Protein AF-0000000074263485 (afdb_homodimer)

InterPro domains:
  IPR001251 CRAL-TRIO lipid binding domain [PF00650] (75-197)
  IPR001251 CRAL-TRIO lipid binding domain [PS50191] (67-195)
  IPR001251 CRAL-TRIO lipid binding domain [SM00516] (73-203)
  IPR001251 CRAL-TRIO lipid binding domain [cd00170] (73-197)
  IPR036273 CRAL/TRIO, N-terminal domain superfamily [SSF46938] (3-61)
  IPR036865 CRAL-TRIO lipid binding domain superfamily [G3DSA:3.40.525.10] (1-199)
  IPR036865 CRAL-TRIO lipid binding domain superfamily [SSF52087] (68-197)

Foldseek 3Di:
DVVLLVVLLVLLCVLLVVVVDHCVVDASLQLSLLCLLQQSHSNNSNVLVNVLVVVCCVLPVVVAQDCVLQVVVVVLVQKDFDAADPVQATEMEGNLQSAAADPDVSSLLNVLRRVVVVRQCRSQVNDRNNQGAHEYEYECPPPDPRSDHLVSLLSNLCCCSRNVGNHHDYYHYHPDDPCCVVSVVVSVVNRDCSSVPSPPPPD/DVVLLVVLLVLLCVLLVVVVDHCVVDASLQLSLLCLLQQSHSNNSNVLVNVLVVVCCVLPVVVAQDCVLQVVVVVLVQKDFDAADPVQATEMEGNLQSAAADPDVSSLLNVLRRVVVVRQCRSQVNDRNNQGAHEYEYECPPPDPRSDHLVSLLSNLCCCSRNVGNHHDYYHYHPDDPVCVVSVVVSVVNRDCSSVPRPPPPD

Sequence (406 aa):
MEDSRANALIQMRKAVEKSGINTQEYCDATMMRFLIARSMEPSKGAKMFVQWRKWRDAVVPKGFISESEVKEELEAKKIFLQGLSKTGLAVMIVMAKRHFSSKDQLQFKKFLVHLLDKVIASGSKGKEIGNEKWIAIVDLHQISYKNVDIRGLITGFQFLQNYYPERLGKCFILNMPWFFVSIWRMVSRFVDPATLKNKKEEVMEDSRANALIQMRKAVEKSGINTQEYCDATMMRFLIARSMEPSKGAKMFVQWRKWRDAVVPKGFISESEVKEELEAKKIFLQGLSKTGLAVMIVMAKRHFSSKDQLQFKKFLVHLLDKVIASGSKGKEIGNEKWIAIVDLHQISYKNVDIRGLITGFQFLQNYYPERLGKCFILNMPWFFVSIWRMVSRFVDPATLKNKKEEV

Radius of gyration: 24.2 Å; Cα contacts (8 Å, |Δi|>4): 633; chains: 2; bounding box: 51×71×54 Å

Nearest PDB structures (foldseek):
  7wvt-assembly1_A  TM=8.304E-01  e=3.504E-07  Saccharomyces cerevisiae S288C
  3b74-assembly1_A  TM=7.789E-01  e=2.100E-07  Saccharomyces cerevisiae
  6sld-assembly1_A  TM=7.854E-01  e=2.855E-07  Saccharomyces cerevisiae S288C
  3q8g-assembly1_A  TM=7.571E-01  e=2.855E-07  Saccharomyces cerevisiae
  4j7q-assembly3_A  TM=7.349E-01  e=3.508E-05  Saccharomyces cerevisiae S288C

Organism: Cucurbita moschata (NCBI:txid3662)

Solvent-accessible surface area (backbone atoms only — not comparable to full-atom values): 21368 Å² total; per-residue (Å²): 107,69,65,57,49,52,49,31,50,54,51,16,46,56,56,34,39,74,74,71,48,72,60,87,80,48,50,68,42,41,57,44,28,37,21,45,44,39,47,59,32,29,70,58,13,19,52,45,46,52,51,33,53,54,47,44,54,69,76,32,69,80,75,59,64,58,65,80,72,28,44,74,66,58,68,49,66,25,66,44,78,75,50,63,45,96,89,55,29,12,32,36,40,35,40,42,52,52,36,57,64,67,90,50,60,68,43,50,52,48,40,51,51,36,50,52,54,48,48,46,54,63,33,29,80,84,53,80,63,49,63,56,36,27,34,41,36,38,36,34,60,82,54,50,77,76,30,60,32,66,69,57,52,43,51,51,52,48,44,41,61,61,66,39,41,72,28,59,50,31,34,29,39,34,49,33,44,55,62,48,57,36,53,49,28,59,46,30,73,72,54,67,64,58,66,39,64,17,71,62,73,84,106,107,69,64,57,50,53,49,31,50,54,51,16,47,56,56,34,40,74,75,72,45,73,59,85,82,50,50,69,43,41,56,45,27,36,20,44,46,42,50,58,33,28,70,57,13,22,53,45,47,52,50,32,53,55,48,43,52,72,77,32,70,82,74,59,65,58,67,81,72,26,44,74,67,59,68,50,68,26,66,44,78,74,49,63,45,97,88,55,29,13,33,36,39,35,39,42,51,51,37,57,64,65,89,52,60,66,42,50,52,47,38,50,50,36,50,53,54,46,47,46,53,64,34,28,80,83,53,80,63,49,65,57,37,28,33,40,36,38,38,34,58,83,53,50,76,74,30,60,35,67,68,57,53,43,52,51,50,48,42,42,60,59,67,38,40,73,27,60,50,30,33,30,39,35,49,33,43,54,63,49,57,37,52,48,29,59,48,28,72,72,55,65,64,58,65,38,62,19,67,64,74,84,106

Structure (mmCIF, N/CA/C/O backbone):
data_AF-0000000074263485-model_v1
#
loop_
_entity.id
_entity.type
_entity.pdbx_description
1 polymer 'Sec14 cytosolic factor-like isoform X2'
#
loop_
_atom_site.group_PDB
_atom_site.id
_atom_site.type_symbol
_atom_site.label_atom_id
_atom_site.label_alt_id
_atom_site.label_comp_id
_atom_site.label_asym_id
_atom_site.label_entity_id
_atom_site.label_seq_id
_atom_site.pdbx_PDB_ins_code
_atom_site.Cartn_x
_atom_site.Cartn_y
_atom_site.Cartn_z
_atom_site.occupancy
_atom_site.B_iso_or_equiv
_atom_site.auth_seq_id
_atom_site.auth_comp_id
_atom_site.auth_asym_id
_atom_site.auth_atom_id
_atom_site.pdbx_PDB_model_num
ATOM 1 N N . MET A 1 1 ? 26.609 19.75 4.672 1 54.66 1 MET A N 1
ATOM 2 C CA . MET A 1 1 ? 25.203 19.375 4.668 1 54.66 1 MET A CA 1
ATOM 3 C C . MET A 1 1 ? 24.391 20.281 5.594 1 54.66 1 MET A C 1
ATOM 5 O O . MET A 1 1 ? 23.344 20.812 5.199 1 54.66 1 MET A O 1
ATOM 9 N N . GLU A 1 2 ? 24.984 20.531 6.777 1 68.06 2 GLU A N 1
ATOM 10 C CA . GLU A 1 2 ? 24.328 21.406 7.754 1 68.06 2 GLU A CA 1
ATOM 11 C C . GLU A 1 2 ? 24.281 22.844 7.27 1 68.06 2 GLU A C 1
ATOM 13 O O . GLU A 1 2 ? 23.266 23.531 7.422 1 68.06 2 GLU A O 1
ATOM 18 N N . ASP A 1 3 ? 25.297 23.172 6.609 1 77.69 3 ASP A N 1
ATOM 19 C CA . ASP A 1 3 ? 25.359 24.547 6.113 1 77.69 3 ASP A CA 1
ATOM 20 C C . ASP A 1 3 ? 24.391 24.75 4.961 1 77.69 3 ASP A C 1
ATOM 22 O O . ASP A 1 3 ? 23.734 25.797 4.875 1 77.69 3 ASP A O 1
ATOM 26 N N . SER A 1 4 ? 24.266 23.734 4.18 1 88.88 4 SER A N 1
ATOM 27 C CA . SER A 1 4 ? 23.344 23.812 3.047 1 88.88 4 SER A CA 1
ATOM 28 C C . SER A 1 4 ? 21.891 23.844 3.516 1 88.88 4 SER A C 1
ATOM 30 O O . SER A 1 4 ? 21.078 24.609 2.977 1 88.88 4 SER A O 1
ATOM 32 N N . ARG A 1 5 ? 21.688 23.172 4.527 1 90.12 5 ARG A N 1
ATOM 33 C CA . ARG A 1 5 ? 20.344 23.156 5.098 1 90.12 5 ARG A CA 1
ATOM 34 C C . ARG A 1 5 ? 20 24.516 5.715 1 90.12 5 ARG A C 1
ATOM 36 O O . ARG A 1 5 ? 18.891 25.016 5.523 1 90.12 5 ARG A O 1
ATOM 43 N N . ALA A 1 6 ? 20.922 24.984 6.41 1 93.06 6 ALA A N 1
ATOM 44 C CA . ALA A 1 6 ? 20.719 26.297 7.043 1 93.06 6 ALA A CA 1
ATOM 45 C C . ALA A 1 6 ? 20.516 27.391 6 1 93.06 6 ALA A C 1
ATOM 47 O O . ALA A 1 6 ? 19.656 28.25 6.168 1 93.06 6 ALA A O 1
ATOM 48 N N . ASN A 1 7 ? 21.25 27.281 5 1 95.81 7 ASN A N 1
ATOM 49 C CA . ASN A 1 7 ? 21.141 28.266 3.926 1 95.81 7 ASN A CA 1
ATOM 50 C C . ASN A 1 7 ? 19.781 28.156 3.221 1 95.81 7 ASN A C 1
ATOM 52 O O . ASN A 1 7 ? 19.156 29.172 2.902 1 95.81 7 ASN A O 1
ATOM 56 N N . ALA A 1 8 ? 19.359 27 2.994 1 97.19 8 ALA A N 1
ATOM 57 C CA . ALA A 1 8 ? 18.062 26.781 2.365 1 97.19 8 ALA A CA 1
ATOM 58 C C . ALA A 1 8 ? 16.938 27.344 3.232 1 97.19 8 ALA A C 1
ATOM 60 O O . ALA A 1 8 ? 15.984 27.953 2.719 1 97.19 8 ALA A O 1
ATOM 61 N N . LEU A 1 9 ? 17.094 27.188 4.465 1 97.44 9 LEU A N 1
ATOM 62 C CA . LEU A 1 9 ? 16.078 27.688 5.398 1 97.44 9 LEU A CA 1
ATOM 63 C C . LEU A 1 9 ? 16.031 29.219 5.367 1 97.44 9 LEU A C 1
ATOM 65 O O . LEU A 1 9 ? 14.938 29.797 5.371 1 97.44 9 LEU A O 1
ATOM 69 N N . ILE A 1 10 ? 17.141 29.828 5.344 1 97.25 10 ILE A N 1
ATOM 70 C CA . ILE A 1 10 ? 17.219 31.281 5.301 1 97.25 10 ILE A CA 1
ATOM 71 C C . ILE A 1 10 ? 16.562 31.797 4.02 1 97.25 10 ILE A C 1
ATOM 73 O O . ILE A 1 10 ? 15.766 32.75 4.059 1 97.25 10 ILE A O 1
ATOM 77 N N . GLN A 1 11 ? 16.875 31.156 2.959 1 98 11 GLN A N 1
ATOM 78 C CA . GLN A 1 11 ? 16.297 31.547 1.672 1 98 11 GLN A CA 1
ATOM 79 C C . GLN A 1 11 ? 14.789 31.359 1.658 1 98 11 GLN A C 1
ATOM 81 O O . GLN A 1 11 ? 14.055 32.188 1.121 1 98 11 GLN A O 1
ATOM 86 N N . MET A 1 12 ? 14.352 30.297 2.219 1 98.12 12 MET A N 1
ATOM 87 C CA . MET A 1 12 ? 12.914 30.047 2.264 1 98.12 12 MET A CA 1
ATOM 88 C C . MET A 1 12 ? 12.203 31.094 3.111 1 98.12 12 MET A C 1
ATOM 90 O O . MET A 1 12 ? 11.148 31.594 2.729 1 98.12 12 MET A O 1
ATOM 94 N N . ARG A 1 13 ? 12.781 31.438 4.191 1 97.94 13 ARG A N 1
ATOM 95 C CA . ARG A 1 13 ? 12.18 32.438 5.055 1 97.94 13 ARG A CA 1
ATOM 96 C C . ARG A 1 13 ? 12.016 33.781 4.312 1 97.94 13 ARG A C 1
ATOM 98 O O . ARG A 1 13 ? 10.961 34.406 4.395 1 97.94 13 ARG A O 1
ATOM 105 N N . LYS A 1 14 ? 13.047 34.125 3.648 1 97.62 14 LYS A N 1
ATOM 106 C CA . LYS A 1 14 ? 12.992 35.375 2.885 1 97.62 14 LYS A CA 1
ATOM 107 C C . LYS A 1 14 ? 11.883 35.312 1.84 1 97.62 14 LYS A C 1
ATOM 109 O O . LYS A 1 14 ? 11.148 36.281 1.668 1 97.62 14 LYS A O 1
ATOM 114 N N . ALA A 1 15 ? 11.781 34.25 1.206 1 97.94 15 ALA A N 1
ATOM 115 C CA . ALA A 1 15 ? 10.766 34.062 0.17 1 97.94 15 ALA A CA 1
ATOM 116 C C . ALA A 1 15 ? 9.367 34.125 0.766 1 97.94 15 ALA A C 1
ATOM 118 O O . ALA A 1 15 ? 8.461 34.719 0.187 1 97.94 15 ALA A O 1
ATOM 119 N N . VAL A 1 16 ? 9.18 33.469 1.873 1 98.19 16 VAL A N 1
ATOM 120 C CA . VAL A 1 16 ? 7.883 33.469 2.541 1 98.19 16 VAL A CA 1
ATOM 121 C C . VAL A 1 16 ? 7.508 34.875 2.992 1 98.19 16 VAL A C 1
ATOM 123 O O . VAL A 1 16 ? 6.352 35.281 2.863 1 98.19 16 VAL A O 1
ATOM 126 N N . GLU A 1 17 ? 8.422 35.594 3.486 1 97.56 17 GLU A N 1
ATOM 127 C CA . GLU A 1 17 ? 8.18 36.938 4.016 1 97.56 17 GLU A CA 1
ATOM 128 C C . GLU A 1 17 ? 7.742 37.906 2.91 1 97.56 17 GLU A C 1
ATOM 130 O O . GLU A 1 17 ? 7.023 38.875 3.168 1 97.56 17 GLU A O 1
ATOM 135 N N . LYS A 1 18 ? 8.117 37.656 1.756 1 96.62 18 LYS A N 1
ATOM 136 C CA . LYS A 1 18 ? 7.68 38.438 0.619 1 96.62 18 LYS A CA 1
ATOM 137 C C . LYS A 1 18 ? 6.168 38.344 0.426 1 96.62 18 LYS A C 1
ATOM 139 O O . LYS A 1 18 ? 5.559 39.25 -0.175 1 96.62 18 LYS A O 1
ATOM 144 N N . SER A 1 19 ? 5.586 37.344 0.924 1 95.31 19 SER A N 1
ATOM 145 C CA . SER A 1 19 ? 4.145 37.156 0.798 1 95.31 19 SER A CA 1
ATOM 146 C C . SER A 1 19 ? 3.4 37.781 1.962 1 95.31 19 SER A C 1
ATOM 148 O O . SER A 1 19 ? 2.172 37.719 2.031 1 95.31 19 SER A O 1
ATOM 150 N N . GLY A 1 20 ? 4.086 38.344 2.896 1 94.75 20 GLY A N 1
ATOM 151 C CA . GLY A 1 20 ? 3.467 39.062 4.004 1 94.75 20 GLY A CA 1
ATOM 152 C C . GLY A 1 20 ? 3.336 38.219 5.254 1 94.75 20 GLY A C 1
ATOM 153 O O . GLY A 1 20 ? 2.715 38.656 6.234 1 94.75 20 GLY A O 1
ATOM 154 N N . ILE A 1 21 ? 3.902 37.094 5.258 1 95.75 21 ILE A N 1
ATOM 155 C CA . ILE A 1 21 ? 3.828 36.188 6.41 1 95.75 21 ILE A CA 1
ATOM 156 C C . ILE A 1 21 ? 5.062 36.375 7.289 1 95.75 21 ILE A C 1
ATOM 158 O O . ILE A 1 21 ? 6.188 36.406 6.789 1 95.75 21 ILE A O 1
ATOM 162 N N . ASN A 1 22 ? 4.82 36.531 8.602 1 95.75 22 ASN A N 1
ATOM 163 C CA . ASN A 1 22 ? 5.918 36.625 9.555 1 95.75 22 ASN A CA 1
ATOM 164 C C . ASN A 1 22 ? 6.48 35.25 9.93 1 95.75 22 ASN A C 1
ATOM 166 O O . ASN A 1 22 ? 5.883 34.531 10.727 1 95.75 22 ASN A O 1
ATOM 170 N N . THR A 1 23 ? 7.629 34.906 9.477 1 95.75 23 THR A N 1
ATOM 171 C CA . THR A 1 23 ? 8.203 33.562 9.648 1 95.75 23 THR A CA 1
ATOM 172 C C . THR A 1 23 ? 8.75 33.406 11.062 1 95.75 23 THR A C 1
ATOM 174 O O . THR A 1 23 ? 9.023 32.281 11.5 1 95.75 23 THR A O 1
ATOM 177 N N . GLN A 1 24 ? 8.945 34.469 11.828 1 92.94 24 GLN A N 1
ATOM 178 C CA . GLN A 1 24 ? 9.477 34.406 13.18 1 92.94 24 GLN A CA 1
ATOM 179 C C . GLN A 1 24 ? 8.508 33.688 14.125 1 92.94 24 GLN A C 1
ATOM 181 O O . GLN A 1 24 ? 8.898 33.25 15.203 1 92.94 24 GLN A O 1
ATOM 186 N N . GLU A 1 25 ? 7.309 33.594 13.664 1 92.19 25 GLU A N 1
ATOM 187 C CA . GLU A 1 25 ? 6.285 32.906 14.461 1 92.19 25 GLU A CA 1
ATOM 188 C C . GLU A 1 25 ? 6.434 31.406 14.375 1 92.19 25 GLU A C 1
ATOM 190 O O . GLU A 1 25 ? 5.785 30.672 15.125 1 92.19 25 GLU A O 1
ATOM 195 N N . TYR A 1 26 ? 7.312 30.984 13.492 1 93.69 26 TYR A N 1
ATOM 196 C CA . TYR A 1 26 ? 7.457 29.547 13.273 1 93.69 26 TYR A CA 1
ATOM 197 C C . TYR A 1 26 ? 8.867 29.078 13.602 1 93.69 26 TYR A C 1
ATOM 199 O O . TYR A 1 26 ? 9.844 29.766 13.273 1 93.69 26 TYR A O 1
ATOM 207 N N . CYS A 1 27 ? 8.875 27.984 14.289 1 93.12 27 CYS A N 1
ATOM 208 C CA . CYS A 1 27 ? 10.18 27.422 14.617 1 93.12 27 CYS A CA 1
ATOM 209 C C . CYS A 1 27 ? 10.844 26.828 13.375 1 93.12 27 CYS A C 1
ATOM 211 O O . CYS A 1 27 ? 10.18 26.562 12.375 1 93.12 27 CYS A O 1
ATOM 213 N N . ASP A 1 28 ? 12.141 26.641 13.453 1 95.19 28 ASP A N 1
ATOM 214 C CA . ASP A 1 28 ? 12.922 26.109 12.344 1 95.19 28 ASP A CA 1
ATOM 215 C C . ASP A 1 28 ? 12.406 24.734 11.922 1 95.19 28 ASP A C 1
ATOM 217 O O . ASP A 1 28 ? 12.32 24.438 10.727 1 95.19 28 ASP A O 1
ATOM 221 N N . ALA A 1 29 ? 12.031 23.922 12.898 1 94.88 29 ALA A N 1
ATOM 222 C CA . ALA A 1 29 ? 11.578 22.562 12.625 1 94.88 29 ALA A CA 1
ATOM 223 C C . ALA A 1 29 ? 10.336 22.562 11.75 1 94.88 29 ALA A C 1
ATOM 225 O O . ALA A 1 29 ? 10.203 21.734 10.844 1 94.88 29 ALA A O 1
ATOM 226 N N . THR A 1 30 ? 9.477 23.516 11.992 1 95.38 30 THR A N 1
ATOM 227 C CA . THR A 1 30 ? 8.25 23.609 11.203 1 95.38 30 THR A CA 1
ATOM 228 C C . THR A 1 30 ? 8.57 23.953 9.75 1 95.38 30 THR A C 1
ATOM 230 O O . THR A 1 30 ? 8.102 23.281 8.828 1 95.38 30 THR A O 1
ATOM 233 N N . MET A 1 31 ? 9.391 24.922 9.57 1 96.62 31 MET A N 1
ATOM 234 C CA . MET A 1 31 ? 9.727 25.359 8.219 1 96.62 31 MET A CA 1
ATOM 235 C C . MET A 1 31 ? 10.531 24.281 7.488 1 96.62 31 MET A C 1
ATOM 237 O O . MET A 1 31 ? 10.352 24.078 6.289 1 96.62 31 MET A O 1
ATOM 241 N N . MET A 1 32 ? 11.328 23.594 8.266 1 96 32 MET A N 1
ATOM 242 C CA . MET A 1 32 ? 12.164 22.547 7.68 1 96 32 MET A CA 1
ATOM 243 C C . MET A 1 32 ? 11.32 21.422 7.09 1 96 32 MET A C 1
ATOM 245 O O . MET A 1 32 ? 11.672 20.844 6.062 1 96 32 MET A O 1
ATOM 249 N N . ARG A 1 33 ? 10.18 21.109 7.648 1 95.5 33 ARG A N 1
ATOM 250 C CA . ARG A 1 33 ? 9.289 20.078 7.121 1 95.5 33 ARG A CA 1
ATOM 251 C C . ARG A 1 33 ? 8.867 20.406 5.691 1 95.5 33 ARG A C 1
ATOM 253 O O . ARG A 1 33 ? 8.812 19.516 4.84 1 95.5 33 ARG A O 1
ATOM 260 N N . PHE A 1 34 ? 8.648 21.625 5.438 1 96.12 34 PHE A N 1
ATOM 261 C CA . PHE A 1 34 ? 8.219 22.047 4.109 1 96.12 34 PHE A CA 1
ATOM 262 C C . PHE A 1 34 ? 9.375 22.016 3.123 1 96.12 34 PHE A C 1
ATOM 264 O O . PHE A 1 34 ? 9.195 21.656 1.959 1 96.12 34 PHE A O 1
ATOM 271 N N . LEU A 1 35 ? 10.555 22.359 3.613 1 95.5 35 LEU A N 1
ATOM 272 C CA . LEU A 1 35 ? 11.742 22.266 2.775 1 95.5 35 LEU A CA 1
ATOM 273 C C . LEU A 1 35 ? 12.039 20.828 2.387 1 95.5 35 LEU A C 1
ATOM 275 O O . LEU A 1 35 ? 12.273 20.531 1.212 1 95.5 35 LEU A O 1
ATOM 279 N N . ILE A 1 36 ? 11.906 20.031 3.385 1 91.81 36 ILE A N 1
ATOM 280 C CA . ILE A 1 36 ? 12.188 18.625 3.15 1 91.81 36 ILE A CA 1
ATOM 281 C C . ILE A 1 36 ? 11.172 18.047 2.166 1 91.81 36 ILE A C 1
ATOM 283 O O . ILE A 1 36 ? 11.531 17.297 1.25 1 91.81 36 ILE A O 1
ATOM 287 N N . ALA A 1 37 ? 9.961 18.469 2.297 1 91.88 37 ALA A N 1
ATOM 288 C CA . ALA A 1 37 ? 8.898 17.969 1.428 1 91.88 37 ALA A CA 1
ATOM 289 C C . ALA A 1 37 ? 9.133 18.391 -0.02 1 91.88 37 ALA A C 1
ATOM 291 O O . ALA A 1 37 ? 8.609 17.766 -0.947 1 91.88 37 ALA A O 1
ATOM 292 N N . ARG A 1 38 ? 9.867 19.422 -0.156 1 92.75 38 ARG A N 1
ATOM 293 C CA . ARG A 1 38 ? 10.133 19.922 -1.497 1 92.75 38 ARG A CA 1
ATOM 294 C C . ARG A 1 38 ? 11.617 19.828 -1.844 1 92.75 38 ARG A C 1
ATOM 296 O O . ARG A 1 38 ? 12.164 20.703 -2.514 1 92.75 38 ARG A O 1
ATOM 303 N N . SER A 1 39 ? 12.312 18.875 -1.336 1 90 39 SER A N 1
ATOM 304 C CA . SER A 1 39 ? 13.68 18.484 -1.698 1 90 39 SER A CA 1
ATOM 305 C C . SER A 1 39 ? 14.664 19.609 -1.412 1 90 39 SER A C 1
ATOM 307 O O . SER A 1 39 ? 15.578 19.859 -2.205 1 90 39 SER A O 1
ATOM 309 N N . MET A 1 40 ? 14.398 20.312 -0.461 1 93.88 40 MET A N 1
ATOM 310 C CA . MET A 1 40 ? 15.297 21.359 0.034 1 93.88 40 MET A CA 1
ATOM 311 C C . MET A 1 40 ? 15.414 22.5 -0.974 1 93.88 40 MET A C 1
ATOM 313 O O . MET A 1 40 ? 16.438 23.172 -1.036 1 93.88 40 MET A O 1
ATOM 317 N N . GLU A 1 41 ? 14.328 22.672 -1.782 1 95.88 41 GLU A N 1
ATOM 318 C CA . GLU A 1 41 ? 14.25 23.812 -2.691 1 95.88 41 GLU A CA 1
ATOM 319 C C . GLU A 1 41 ? 13.516 24.984 -2.049 1 95.88 41 GLU A C 1
ATOM 321 O O . GLU A 1 41 ? 12.289 24.938 -1.884 1 95.88 41 GLU A O 1
ATOM 326 N N . PRO A 1 42 ? 14.188 26.016 -1.789 1 97.44 42 PRO A N 1
ATOM 327 C CA . PRO A 1 42 ? 13.625 27.109 -0.981 1 97.44 42 PRO A CA 1
ATOM 328 C C . PRO A 1 42 ? 12.375 27.703 -1.604 1 97.44 42 PRO A C 1
ATOM 330 O O . PRO A 1 42 ? 11.383 27.938 -0.904 1 97.44 42 PRO A O 1
ATOM 333 N N . SER A 1 43 ? 12.406 27.984 -2.904 1 97.56 43 SER A N 1
ATOM 334 C CA . SER A 1 43 ? 11.266 28.625 -3.551 1 97.56 43 SER A CA 1
ATOM 335 C C . SER A 1 43 ? 10.031 27.734 -3.516 1 97.56 43 SER A C 1
ATOM 337 O O . SER A 1 43 ? 8.93 28.188 -3.225 1 97.56 43 SER A O 1
ATOM 339 N N . LYS A 1 44 ? 10.234 26.484 -3.762 1 96.69 44 LYS A N 1
ATOM 340 C CA . LYS A 1 44 ? 9.125 25.531 -3.727 1 96.69 44 LYS A CA 1
ATOM 341 C C . LYS A 1 44 ? 8.609 25.344 -2.305 1 96.69 44 LYS A C 1
ATOM 343 O O . LYS A 1 44 ? 7.398 25.266 -2.082 1 96.69 44 LYS A O 1
ATOM 348 N N . GLY A 1 45 ? 9.562 25.188 -1.429 1 97.31 45 GLY A N 1
ATOM 349 C CA . GLY A 1 45 ? 9.18 25.109 -0.029 1 97.31 45 GLY A CA 1
ATOM 350 C C . GLY A 1 45 ? 8.367 26.312 0.433 1 97.31 45 GLY A C 1
ATOM 351 O O . GLY A 1 45 ? 7.363 26.156 1.128 1 97.31 45 GLY A O 1
ATOM 352 N N . ALA A 1 46 ? 8.828 27.484 0.008 1 98.38 46 ALA A N 1
ATOM 353 C CA . ALA A 1 46 ? 8.141 28.719 0.386 1 98.38 46 ALA A CA 1
ATOM 354 C C . ALA A 1 46 ? 6.723 28.734 -0.174 1 98.38 46 ALA A C 1
ATOM 356 O O . ALA A 1 46 ? 5.773 29.094 0.536 1 98.38 46 ALA A O 1
ATOM 357 N N . LYS A 1 47 ? 6.621 28.422 -1.369 1 97.94 47 LYS A N 1
ATOM 358 C CA . LYS A 1 47 ? 5.305 28.406 -2.002 1 97.94 47 LYS A CA 1
ATOM 359 C C . LYS A 1 47 ? 4.355 27.453 -1.275 1 97.94 47 LYS A C 1
ATOM 361 O O . LYS A 1 47 ? 3.203 27.797 -1.012 1 97.94 47 LYS A O 1
ATOM 366 N N . MET A 1 48 ? 4.871 26.312 -0.958 1 97.5 48 MET A N 1
ATOM 367 C CA . MET A 1 48 ? 4.07 25.312 -0.245 1 97.5 48 MET A CA 1
ATOM 368 C C . MET A 1 48 ? 3.668 25.828 1.133 1 97.5 48 MET A C 1
ATOM 370 O O . MET A 1 48 ? 2.523 25.656 1.558 1 97.5 48 MET A O 1
ATOM 374 N N . PHE A 1 49 ? 4.559 26.438 1.79 1 98 49 PHE A N 1
ATOM 375 C CA . PHE A 1 49 ? 4.316 26.969 3.123 1 98 49 PHE A CA 1
ATOM 376 C C . PHE A 1 49 ? 3.236 28.047 3.084 1 98 49 PHE A C 1
ATOM 378 O O . PHE A 1 49 ? 2.33 28.047 3.92 1 98 49 PHE A O 1
ATOM 385 N N . VAL A 1 50 ? 3.322 28.891 2.131 1 98.31 50 VAL A N 1
ATOM 386 C CA . VAL A 1 50 ? 2.35 29.969 1.977 1 98.31 50 VAL A CA 1
ATOM 387 C C . VAL A 1 50 ? 0.971 29.375 1.685 1 98.31 50 VAL A C 1
ATOM 389 O O . VAL A 1 50 ? -0.031 29.812 2.252 1 98.31 50 VAL A O 1
ATOM 392 N N . GLN A 1 51 ? 0.932 28.391 0.863 1 97.69 51 GLN A N 1
ATOM 393 C CA . GLN A 1 51 ? -0.324 27.719 0.542 1 97.69 51 GLN A CA 1
ATOM 394 C C . GLN A 1 51 ? -0.933 27.078 1.781 1 97.69 51 GLN A C 1
ATOM 396 O O . GLN A 1 51 ? -2.148 27.125 1.984 1 97.69 51 GLN A O 1
ATOM 401 N N . TRP A 1 52 ? -0.087 26.469 2.527 1 97.56 52 TRP A N 1
ATOM 402 C CA . TRP A 1 52 ? -0.534 25.844 3.773 1 97.56 52 TRP A CA 1
ATOM 403 C C . TRP A 1 52 ? -1.132 26.891 4.711 1 97.56 52 TRP A C 1
ATOM 405 O O . TRP A 1 52 ? -2.191 26.672 5.301 1 97.56 52 TRP A O 1
ATOM 415 N N . ARG A 1 53 ? -0.443 28 4.887 1 96.5 53 ARG A N 1
ATOM 416 C CA . ARG A 1 53 ? -0.906 29.031 5.801 1 96.5 53 ARG A CA 1
ATOM 417 C C . ARG A 1 53 ? -2.254 29.594 5.352 1 96.5 53 ARG A C 1
ATOM 419 O O . ARG A 1 53 ? -3.154 29.797 6.172 1 96.5 53 ARG A O 1
ATOM 426 N N . LYS A 1 54 ? -2.387 29.812 4.082 1 96.75 54 LYS A N 1
ATOM 427 C CA . LYS A 1 54 ? -3.648 30.312 3.545 1 96.75 54 LYS A CA 1
ATOM 428 C C . LYS A 1 54 ? -4.773 29.297 3.744 1 96.75 54 LYS A C 1
ATOM 430 O O . LYS A 1 54 ? -5.871 29.656 4.168 1 96.75 54 LYS A O 1
ATOM 435 N N . TRP A 1 55 ? -4.477 28.094 3.486 1 97.5 55 TRP A N 1
ATOM 436 C CA . TRP A 1 55 ? -5.438 27.016 3.658 1 97.5 55 TRP A CA 1
ATOM 437 C C . TRP A 1 55 ? -5.879 26.906 5.113 1 97.5 55 TRP A C 1
ATOM 439 O O . TRP A 1 55 ? -7.074 26.781 5.398 1 97.5 55 TRP A O 1
ATOM 449 N N . ARG A 1 56 ? -4.941 26.922 6.012 1 96.69 56 ARG A N 1
ATOM 450 C CA . ARG A 1 56 ? -5.242 26.766 7.43 1 96.69 56 ARG A CA 1
ATOM 451 C C . ARG A 1 56 ? -6.117 27.922 7.934 1 96.69 56 ARG A C 1
ATOM 453 O O . ARG A 1 56 ? -7.055 27.703 8.703 1 96.69 56 ARG A O 1
ATOM 460 N N . ASP A 1 57 ? -5.848 29.125 7.449 1 95.75 57 ASP A N 1
ATOM 461 C CA . ASP A 1 57 ? -6.656 30.281 7.824 1 95.75 57 ASP A CA 1
ATOM 462 C C . ASP A 1 57 ? -8.102 30.109 7.367 1 95.75 57 ASP A C 1
ATOM 464 O O . ASP A 1 57 ? -9.031 30.516 8.062 1 95.75 57 ASP A O 1
ATOM 468 N N . ALA A 1 58 ? -8.273 29.469 6.258 1 96.31 58 ALA A N 1
ATOM 469 C CA . ALA A 1 58 ? -9.609 29.312 5.688 1 96.31 58 ALA A CA 1
ATOM 470 C C . ALA A 1 58 ? -10.352 28.156 6.348 1 96.31 58 ALA A C 1
ATOM 472 O O . ALA A 1 58 ? -11.547 28.25 6.633 1 96.31 58 ALA A O 1
ATOM 473 N N . VAL A 1 59 ? -9.688 27.094 6.637 1 95.44 59 VAL A N 1
ATOM 474 C CA . VAL A 1 59 ? -10.312 25.859 7.074 1 95.44 59 VAL A CA 1
ATOM 475 C C . VAL A 1 59 ? -10.422 25.844 8.602 1 95.44 59 VAL A C 1
ATOM 477 O O . VAL A 1 59 ? -11.367 25.281 9.156 1 95.44 59 VAL A O 1
ATOM 480 N N . VAL A 1 60 ? -9.43 26.484 9.266 1 96.31 60 VAL A N 1
ATOM 481 C CA . VAL A 1 60 ? -9.383 26.5 10.727 1 96.31 60 VAL A CA 1
ATOM 482 C C . VAL A 1 60 ? -9.312 27.938 11.234 1 96.31 60 VAL A C 1
ATOM 484 O O . VAL A 1 60 ? -8.383 28.297 11.961 1 96.31 60 VAL A O 1
ATOM 487 N N . PRO A 1 61 ? -10.273 28.688 11.023 1 94.5 61 PRO A N 1
ATOM 488 C CA . PRO A 1 61 ? -10.219 30.109 11.375 1 94.5 61 PRO A CA 1
ATOM 489 C C . PRO A 1 61 ? -10.086 30.344 12.875 1 94.5 61 PRO A C 1
ATOM 491 O O . PRO A 1 61 ? -9.484 31.328 13.305 1 94.5 61 PRO A O 1
ATOM 494 N N . LYS A 1 62 ? -10.578 29.484 13.711 1 94.19 62 LYS A N 1
ATOM 495 C CA . LYS A 1 62 ? -10.516 29.641 15.156 1 94.19 62 LYS A CA 1
ATOM 496 C C . LYS A 1 62 ? -9.25 29.016 15.727 1 94.19 62 LYS A C 1
ATOM 498 O O . LYS A 1 62 ? -9.039 29.016 16.938 1 94.19 62 LYS A O 1
ATOM 503 N N . GLY A 1 63 ? -8.477 28.359 14.875 1 94.06 63 GLY A N 1
ATOM 504 C CA . GLY A 1 63 ? -7.238 27.734 15.297 1 94.06 63 GLY A CA 1
ATOM 505 C C . GLY A 1 63 ? -7.402 26.281 15.68 1 94.06 63 GLY A C 1
ATOM 506 O O . GLY A 1 63 ? -6.418 25.578 15.891 1 94.06 63 GLY A O 1
ATOM 507 N N . PHE A 1 64 ? -8.648 25.891 15.812 1 94.5 64 PHE A N 1
ATOM 508 C CA . PHE A 1 64 ? -8.953 24.5 16.094 1 94.5 64 PHE A CA 1
ATOM 509 C C . PHE A 1 64 ? -10.336 24.125 15.586 1 94.5 64 PHE A C 1
ATOM 511 O O . PHE A 1 64 ? -11.156 25.016 15.312 1 94.5 64 PHE A O 1
ATOM 518 N N . ILE A 1 65 ? -10.555 22.844 15.352 1 97 65 ILE A N 1
ATOM 519 C CA . ILE A 1 65 ? -11.875 22.328 15 1 97 65 ILE A CA 1
ATOM 520 C C . ILE A 1 65 ? -12.5 21.641 16.219 1 97 65 ILE A C 1
ATOM 522 O O . ILE A 1 65 ? -11.938 20.688 16.75 1 97 65 ILE A O 1
ATOM 526 N N . SER A 1 66 ? -13.672 22.141 16.625 1 96.12 66 SER A N 1
ATOM 527 C CA . SER A 1 66 ? -14.328 21.594 17.812 1 96.12 66 SER A CA 1
ATOM 528 C C . SER A 1 66 ? -14.977 20.25 17.516 1 96.12 66 SER A C 1
ATOM 530 O O . SER A 1 66 ? -15.312 19.953 16.359 1 96.12 66 SER A O 1
ATOM 532 N N . GLU A 1 67 ? -15.18 19.484 18.562 1 95.75 67 GLU A N 1
ATOM 533 C CA . GLU A 1 67 ? -15.82 18.172 18.406 1 95.75 67 GLU A CA 1
ATOM 534 C C . GLU A 1 67 ? -17.25 18.328 17.891 1 95.75 67 GLU A C 1
ATOM 536 O O . GLU A 1 67 ? -17.734 17.453 17.156 1 95.75 67 GLU A O 1
ATOM 541 N N . SER A 1 68 ? -17.875 19.406 18.234 1 95.75 68 SER A N 1
ATOM 542 C CA . SER A 1 68 ? -19.266 19.641 17.828 1 95.75 68 SER A CA 1
ATOM 543 C C . SER A 1 68 ? -19.375 19.812 16.312 1 95.75 68 SER A C 1
ATOM 545 O O . SER A 1 68 ? -20.406 19.5 15.719 1 95.75 68 SER A O 1
ATOM 547 N N . GLU A 1 69 ? -18.344 20.25 15.664 1 95.62 69 GLU A N 1
ATOM 548 C CA . GLU A 1 69 ? -18.359 20.5 14.227 1 95.62 69 GLU A CA 1
ATOM 549 C C . GLU A 1 69 ? -18.219 19.203 13.438 1 95.62 69 GLU A C 1
ATOM 551 O O . GLU A 1 69 ? -18.516 19.172 12.234 1 95.62 69 GLU A O 1
ATOM 556 N N . VAL A 1 70 ? -17.75 18.141 14.164 1 96.44 70 VAL A N 1
ATOM 557 C CA . VAL A 1 70 ? -17.516 16.891 13.453 1 96.44 70 VAL A CA 1
ATOM 558 C C . VAL A 1 70 ? -18.141 15.727 14.227 1 96.44 70 VAL A C 1
ATOM 560 O O . VAL A 1 70 ? -17.594 14.617 14.25 1 96.44 70 VAL A O 1
ATOM 563 N N . LYS A 1 71 ? -19.188 15.977 14.891 1 94.38 71 LYS A N 1
ATOM 564 C CA . LYS A 1 71 ? -19.828 15.039 15.812 1 94.38 71 LYS A CA 1
ATOM 565 C C . LYS A 1 71 ? -20.219 13.75 15.094 1 94.38 71 LYS A C 1
ATOM 567 O O . LYS A 1 71 ? -19.984 12.656 15.609 1 94.38 71 LYS A O 1
ATOM 572 N N . GLU A 1 72 ? -20.812 13.82 13.945 1 93.44 72 GLU A N 1
ATOM 573 C CA . GLU A 1 72 ? -21.281 12.648 13.211 1 93.44 72 GLU A CA 1
ATOM 574 C C . GLU A 1 72 ? -20.109 11.734 12.844 1 93.44 72 GLU A C 1
ATOM 576 O O . GLU A 1 72 ? -20.219 10.508 12.961 1 93.44 72 GLU A O 1
ATOM 581 N N . GLU A 1 73 ? -18.984 12.305 12.445 1 95 73 GLU A N 1
ATOM 582 C CA . GLU A 1 73 ? -17.812 11.516 12.094 1 95 73 GLU A CA 1
ATOM 583 C C . GLU A 1 73 ? -17.203 10.844 13.328 1 95 73 GLU A C 1
ATOM 585 O O . GLU A 1 73 ? -16.75 9.703 13.258 1 95 73 GLU A O 1
ATOM 590 N N . LEU A 1 74 ? -17.219 11.57 14.445 1 95.38 74 LEU A N 1
ATOM 591 C CA . LEU A 1 74 ? -16.672 11.039 15.688 1 95.38 74 LEU A CA 1
ATOM 592 C C . LEU A 1 74 ? -17.516 9.883 16.203 1 95.38 74 LEU A C 1
ATOM 594 O O . LEU A 1 74 ? -16.984 8.938 16.797 1 95.38 74 LEU A O 1
ATOM 598 N N . GLU A 1 75 ? -18.766 9.922 15.906 1 94.94 75 GLU A N 1
ATOM 599 C CA . GLU A 1 75 ? -19.688 8.906 16.391 1 94.94 75 GLU A CA 1
ATOM 600 C C . GLU A 1 75 ? -19.422 7.559 15.734 1 94.94 75 GLU A C 1
ATOM 602 O O . GLU A 1 75 ? -19.703 6.512 16.328 1 94.94 75 GLU A O 1
ATOM 607 N N . ALA A 1 76 ? -18.844 7.539 14.57 1 95 76 ALA A N 1
ATOM 608 C CA . ALA A 1 76 ? -18.562 6.305 13.844 1 95 76 ALA A CA 1
ATOM 609 C C . ALA A 1 76 ? -17.453 5.504 14.531 1 95 76 ALA A C 1
ATOM 611 O O . ALA A 1 76 ? -17.266 4.316 14.25 1 95 76 ALA A O 1
ATOM 612 N N . LYS A 1 77 ? -16.672 6.129 15.406 1 96.06 77 LYS A N 1
ATOM 613 C CA . LYS A 1 77 ? -15.609 5.477 16.156 1 96.06 77 LYS A CA 1
ATOM 614 C C . LYS A 1 77 ? -14.695 4.672 15.242 1 96.06 77 LYS A C 1
ATOM 616 O O . LYS A 1 77 ? -14.43 3.492 15.492 1 96.06 77 LYS A O 1
ATOM 621 N N . LYS A 1 78 ? -14.25 5.367 14.219 1 97 78 LYS A N 1
ATOM 622 C CA . LYS A 1 78 ? -13.469 4.695 13.18 1 97 78 LYS A CA 1
ATOM 623 C C . LYS A 1 78 ? -11.984 5.031 13.305 1 97 78 LYS A C 1
ATOM 625 O O . LYS A 1 78 ? -11.141 4.387 12.688 1 97 78 LYS A O 1
ATOM 630 N N . ILE A 1 79 ? -11.672 6.047 14.078 1 97 79 ILE A N 1
ATOM 631 C CA . ILE A 1 79 ? -10.281 6.43 14.297 1 97 79 ILE A CA 1
ATOM 632 C C . ILE A 1 79 ? -10.031 6.637 15.789 1 97 79 ILE A C 1
ATOM 634 O O . ILE A 1 79 ? -10.828 7.281 16.469 1 97 79 ILE A O 1
ATOM 638 N N . PHE A 1 80 ? -8.898 6.109 16.266 1 95.31 80 PHE A N 1
ATOM 639 C CA . PHE A 1 80 ? -8.555 6.188 17.688 1 95.31 80 PHE A CA 1
ATOM 640 C C . PHE A 1 80 ? -7.125 6.691 17.875 1 95.31 80 PHE A C 1
ATOM 642 O O . PHE A 1 80 ? -6.223 6.301 17.125 1 95.31 80 PHE A O 1
ATOM 649 N N . LEU A 1 81 ? -6.992 7.496 18.781 1 93.56 81 LEU A N 1
ATOM 650 C CA . LEU A 1 81 ? -5.668 7.902 19.234 1 93.56 81 LEU A CA 1
ATOM 651 C C . LEU A 1 81 ? -5.238 7.086 20.453 1 93.56 81 LEU A C 1
ATOM 653 O O . LEU A 1 81 ? -5.934 7.062 21.469 1 93.56 81 LEU A O 1
ATOM 657 N N . GLN A 1 82 ? -4.199 6.18 20.359 1 84.94 82 GLN A N 1
ATOM 658 C CA . GLN A 1 82 ? -3.885 5.156 21.359 1 84.94 82 GLN A CA 1
ATOM 659 C C . GLN A 1 82 ? -2.658 5.543 22.172 1 84.94 82 GLN A C 1
ATOM 661 O O . GLN A 1 82 ? -2.09 4.707 22.891 1 84.94 82 GLN A O 1
ATOM 666 N N . GLY A 1 83 ? -2.221 6.656 22.203 1 87.19 83 GLY A N 1
ATOM 667 C CA . GLY A 1 83 ? -1.067 7.016 23.016 1 87.19 83 GLY A CA 1
ATOM 668 C C . GLY A 1 83 ? 0.23 7.043 22.234 1 87.19 83 GLY A C 1
ATOM 669 O O . GLY A 1 83 ? 0.241 7.41 21.047 1 87.19 83 GLY A O 1
ATOM 670 N N . LEU A 1 84 ? 1.386 6.688 23.047 1 89.19 84 LEU A N 1
ATOM 671 C CA . LEU A 1 84 ? 2.709 6.773 22.438 1 89.19 84 LEU A CA 1
ATOM 672 C C . LEU A 1 84 ? 3.279 5.383 22.172 1 89.19 84 LEU A C 1
ATOM 674 O O . LEU A 1 84 ? 3.074 4.465 22.969 1 89.19 84 LEU A O 1
ATOM 678 N N . SER A 1 85 ? 3.861 5.258 21.062 1 91.5 85 SER A N 1
ATOM 679 C CA . SER A 1 85 ? 4.57 4.031 20.719 1 91.5 85 SER A CA 1
ATOM 680 C C . SER A 1 85 ? 5.789 3.83 21.609 1 91.5 85 SER A C 1
ATOM 682 O O . SER A 1 85 ? 6.109 4.688 22.438 1 91.5 85 SER A O 1
ATOM 684 N N . LYS A 1 86 ? 6.422 2.666 21.406 1 88.25 86 LYS A N 1
ATOM 685 C CA . LYS A 1 86 ? 7.656 2.367 22.141 1 88.25 86 LYS A CA 1
ATOM 686 C C . LYS A 1 86 ? 8.742 3.389 21.812 1 88.25 86 LYS A C 1
ATOM 688 O O . LYS A 1 86 ? 9.594 3.686 22.656 1 88.25 86 LYS A O 1
ATOM 693 N N . THR A 1 87 ? 8.68 3.99 20.672 1 86.5 87 THR A N 1
ATOM 694 C CA . THR A 1 87 ? 9.688 4.957 20.25 1 86.5 87 THR A CA 1
ATOM 695 C C . THR A 1 87 ? 9.242 6.379 20.578 1 86.5 87 THR A C 1
ATOM 697 O O . THR A 1 87 ? 9.914 7.344 20.203 1 86.5 87 THR A O 1
ATOM 700 N N . GLY A 1 88 ? 8.039 6.543 21.188 1 88.25 88 GLY A N 1
ATOM 701 C CA . GLY A 1 88 ? 7.598 7.848 21.656 1 88.25 88 GLY A CA 1
ATOM 702 C C . GLY A 1 88 ? 6.738 8.586 20.656 1 88.25 88 GLY A C 1
ATOM 703 O O . GLY A 1 88 ? 6.445 9.773 20.828 1 88.25 88 GLY A O 1
ATOM 704 N N . LEU A 1 89 ? 6.332 7.883 19.656 1 92.81 89 LEU A N 1
ATOM 705 C CA . LEU A 1 89 ? 5.477 8.523 18.656 1 92.81 89 LEU A CA 1
ATOM 706 C C . LEU A 1 89 ? 4.004 8.281 18.969 1 92.81 89 LEU A C 1
ATOM 708 O O . LEU A 1 89 ? 3.631 7.195 19.422 1 92.81 89 LEU A O 1
ATOM 712 N N . ALA A 1 90 ? 3.221 9.336 18.734 1 95.44 90 ALA A N 1
ATOM 713 C CA . ALA A 1 90 ? 1.776 9.148 18.859 1 95.44 90 ALA A CA 1
ATOM 714 C C . ALA A 1 90 ? 1.264 8.117 17.859 1 95.44 90 ALA A C 1
ATOM 716 O O . ALA A 1 90 ? 1.791 8 16.75 1 95.44 90 ALA A O 1
ATOM 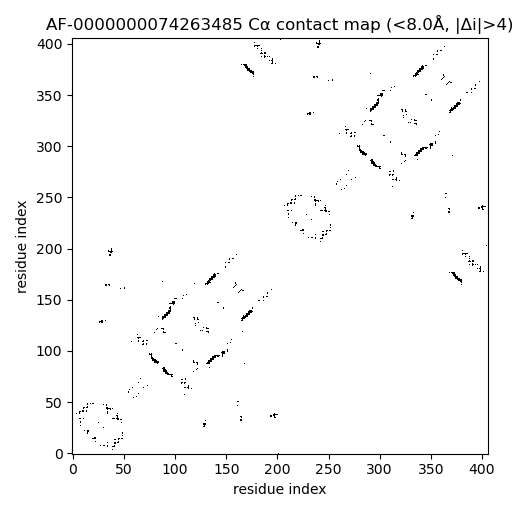717 N N . VAL A 1 91 ? 0.212 7.398 18.312 1 97.19 91 VAL A N 1
ATOM 718 C CA . VAL A 1 91 ? -0.306 6.324 17.484 1 97.19 91 VAL A CA 1
ATOM 719 C C . VAL A 1 91 ? -1.776 6.578 17.156 1 97.19 91 VAL A C 1
ATOM 721 O O . VAL A 1 91 ? -2.576 6.855 18.062 1 97.19 91 VAL A O 1
ATOM 724 N N . MET A 1 92 ? -2.057 6.562 15.883 1 97.81 92 MET A N 1
ATOM 725 C CA . MET A 1 92 ? -3.434 6.645 15.398 1 97.81 92 MET A CA 1
ATOM 726 C C . MET A 1 92 ? -3.852 5.34 14.727 1 97.81 92 MET A C 1
ATOM 728 O O . MET A 1 92 ? -3.133 4.824 13.875 1 97.81 92 MET A O 1
ATOM 732 N N . ILE A 1 93 ? -5 4.82 15.156 1 98.06 93 ILE A N 1
ATOM 733 C CA . ILE A 1 93 ? -5.52 3.58 14.594 1 98.06 93 ILE A CA 1
ATOM 734 C C . ILE A 1 93 ? -6.773 3.871 13.773 1 98.06 93 ILE A C 1
ATOM 736 O O . ILE A 1 93 ? -7.68 4.562 14.234 1 98.06 93 ILE A O 1
ATOM 740 N N . VAL A 1 94 ? -6.781 3.391 12.57 1 97.94 94 VAL A N 1
ATOM 741 C CA . VAL A 1 94 ? -7.922 3.539 11.672 1 97.94 94 VAL A CA 1
ATOM 742 C C . VAL A 1 94 ? -8.609 2.188 11.484 1 97.94 94 VAL A C 1
ATOM 744 O O . VAL A 1 94 ? -7.996 1.232 11.008 1 97.94 94 VAL A O 1
ATOM 747 N N . MET A 1 95 ? -9.828 2.121 11.938 1 98 95 MET A N 1
ATOM 748 C CA . MET A 1 95 ? -10.672 0.954 11.68 1 98 95 MET A CA 1
ATOM 749 C C . MET A 1 95 ? -11.5 1.149 10.414 1 98 95 MET A C 1
ATOM 751 O O . MET A 1 95 ? -12.617 1.66 10.477 1 98 95 MET A O 1
ATOM 755 N N . ALA A 1 96 ? -11.031 0.629 9.328 1 97.19 96 ALA A N 1
ATOM 756 C CA . ALA A 1 96 ? -11.594 0.942 8.023 1 97.19 96 ALA A CA 1
ATOM 757 C C . ALA A 1 96 ? -13 0.365 7.875 1 97.19 96 ALA A C 1
ATOM 759 O O . ALA A 1 96 ? -13.836 0.932 7.176 1 97.19 96 ALA A O 1
ATOM 760 N N . LYS A 1 97 ? -13.258 -0.734 8.555 1 97.12 97 LYS A N 1
ATOM 761 C CA . LYS A 1 97 ? -14.555 -1.387 8.453 1 97.12 97 LYS A CA 1
ATOM 762 C C . LYS A 1 97 ? -15.672 -0.466 8.945 1 97.12 97 LYS A C 1
ATOM 764 O O . LYS A 1 97 ? -16.828 -0.638 8.578 1 97.12 97 LYS A O 1
ATOM 769 N N . ARG A 1 98 ? -15.305 0.482 9.734 1 97.06 98 ARG A N 1
ATOM 770 C CA . ARG A 1 98 ? -16.297 1.358 10.344 1 97.06 98 ARG A CA 1
ATOM 771 C C . ARG A 1 98 ? -16.484 2.633 9.523 1 97.06 98 ARG A C 1
ATOM 773 O O . ARG A 1 98 ? -17.328 3.473 9.844 1 97.06 98 ARG A O 1
ATOM 780 N N . HIS A 1 99 ? -15.711 2.801 8.469 1 96.81 99 HIS A N 1
ATOM 781 C CA . HIS A 1 99 ? -15.789 4 7.641 1 96.81 99 HIS A CA 1
ATOM 782 C C . HIS A 1 99 ? -16.75 3.799 6.469 1 96.81 99 HIS A C 1
ATOM 784 O O . HIS A 1 99 ? -16.719 2.76 5.805 1 96.81 99 HIS A O 1
ATOM 790 N N . PHE A 1 100 ? -17.578 4.758 6.273 1 93.94 100 PHE A N 1
ATOM 791 C CA . PHE A 1 100 ? -18.438 4.848 5.098 1 93.94 100 PHE A CA 1
ATOM 792 C C . PHE A 1 100 ? -18.312 6.215 4.434 1 93.94 100 PHE A C 1
ATOM 794 O O . PHE A 1 100 ? -18 7.203 5.098 1 93.94 100 PHE A O 1
ATOM 801 N N . SER A 1 101 ? -18.516 6.117 3.115 1 90.62 101 SER A N 1
ATOM 802 C CA . SER A 1 101 ? -18.375 7.375 2.389 1 90.62 101 SER A CA 1
ATOM 803 C C . SER A 1 101 ? -19.297 8.453 2.973 1 90.62 101 SER A C 1
ATOM 805 O O . SER A 1 101 ? -20.484 8.227 3.154 1 90.62 101 SER A O 1
ATOM 807 N N . SER A 1 102 ? -18.594 9.508 3.314 1 84.12 102 SER A N 1
ATOM 808 C CA . SER A 1 102 ? -19.344 10.602 3.932 1 84.12 102 SER A CA 1
ATOM 809 C C . SER A 1 102 ? -20.203 11.328 2.908 1 84.12 102 SER A C 1
ATOM 811 O O . SER A 1 102 ? -19.766 11.57 1.78 1 84.12 102 SER A O 1
ATOM 813 N N . LYS A 1 103 ? -21.422 11.609 3.35 1 84.25 103 LYS A N 1
ATOM 814 C CA . LYS A 1 103 ? -22.297 12.422 2.502 1 84.25 103 LYS A CA 1
ATOM 815 C C . LYS A 1 103 ? -21.891 13.891 2.551 1 84.25 103 LYS A C 1
ATOM 817 O O . LYS A 1 103 ? -22.078 14.617 1.571 1 84.25 103 LYS A O 1
ATOM 822 N N . ASP A 1 104 ? -21.328 14.328 3.629 1 91.75 104 ASP A N 1
ATOM 823 C CA . ASP A 1 104 ? -20.859 15.695 3.83 1 91.75 104 ASP A CA 1
ATOM 824 C C . ASP A 1 104 ? -19.344 15.781 3.75 1 91.75 104 ASP A C 1
ATOM 826 O O . ASP A 1 104 ? -18.641 15.609 4.758 1 91.75 104 ASP A O 1
ATOM 830 N N . GLN A 1 105 ? -18.859 16.156 2.658 1 91.88 105 GLN A N 1
ATOM 831 C CA . GLN A 1 105 ? -17.438 16.172 2.395 1 91.88 105 GLN A CA 1
ATOM 832 C C . GLN A 1 105 ? -16.734 17.25 3.219 1 91.88 105 GLN A C 1
ATOM 834 O O . GLN A 1 105 ? -15.586 17.094 3.617 1 91.88 105 GLN A O 1
ATOM 839 N N . LEU A 1 106 ? -17.438 18.312 3.41 1 92.31 106 LEU A N 1
ATOM 840 C CA . LEU A 1 106 ? -16.859 19.391 4.207 1 92.31 106 LEU A CA 1
ATOM 841 C C . LEU A 1 106 ? -16.641 18.938 5.648 1 92.31 106 LEU A C 1
ATOM 843 O O . LEU A 1 106 ? -15.586 19.203 6.23 1 92.31 106 LEU A O 1
ATOM 847 N N . GLN A 1 107 ? -17.609 18.281 6.152 1 93.44 107 GLN A N 1
ATOM 848 C CA . GLN A 1 107 ? -17.469 17.781 7.512 1 93.44 107 GLN A CA 1
ATOM 849 C C . GLN A 1 107 ? -16.344 16.75 7.598 1 93.44 107 GLN A C 1
ATOM 851 O O . GLN A 1 107 ? -15.609 16.703 8.586 1 93.44 107 GLN A O 1
ATOM 856 N N . PHE A 1 108 ? -16.234 15.953 6.609 1 96.31 108 PHE A N 1
ATOM 857 C CA . PHE A 1 108 ? -15.172 14.953 6.586 1 96.31 108 PHE A CA 1
ATOM 858 C C . PHE A 1 108 ? -13.797 15.609 6.59 1 96.31 108 PHE A C 1
ATOM 860 O O . PHE A 1 108 ? -12.898 15.18 7.316 1 96.31 108 PHE A O 1
ATOM 867 N N . LYS A 1 109 ? -13.695 16.641 5.801 1 96.62 109 LYS A N 1
ATOM 868 C CA . LYS A 1 109 ? -12.43 17.375 5.762 1 96.62 109 LYS A CA 1
ATOM 869 C C . LYS A 1 109 ? -12.102 17.984 7.121 1 96.62 109 LYS A C 1
ATOM 871 O O . LYS A 1 109 ? -10.961 17.891 7.586 1 96.62 109 LYS A O 1
ATOM 876 N N . LYS A 1 110 ? -13.094 18.547 7.738 1 97 110 LYS A N 1
ATOM 877 C CA . LYS A 1 110 ? -12.898 19.109 9.07 1 97 110 LYS A CA 1
ATOM 878 C C . LYS A 1 110 ? -12.523 18.016 10.078 1 97 110 LYS A C 1
ATOM 880 O O . LYS A 1 110 ? -11.688 18.234 10.953 1 97 110 LYS A O 1
ATOM 885 N N . PHE A 1 111 ? -13.172 16.891 9.883 1 97.62 111 PHE A N 1
ATOM 886 C CA . PHE A 1 111 ? -12.883 15.742 10.727 1 97.62 111 PHE A CA 1
ATOM 887 C C . PHE A 1 111 ? -11.422 15.328 10.602 1 97.62 111 PHE A C 1
ATOM 889 O O . PHE A 1 111 ? -10.75 15.078 11.602 1 97.62 111 PHE A O 1
ATOM 896 N N . LEU A 1 112 ? -10.867 15.297 9.391 1 97.75 112 LEU A N 1
ATOM 897 C CA . LEU A 1 112 ? -9.469 14.953 9.148 1 97.75 112 LEU A CA 1
ATOM 898 C C . LEU A 1 112 ? -8.539 15.953 9.828 1 97.75 112 LEU A C 1
ATOM 900 O O . LEU A 1 112 ? -7.586 15.555 10.508 1 97.75 112 LEU A O 1
ATOM 904 N N . VAL A 1 113 ? -8.859 17.203 9.703 1 98.06 113 VAL A N 1
ATOM 905 C CA . VAL A 1 113 ? -8.039 18.234 10.32 1 98.06 113 VAL A CA 1
ATOM 906 C C . VAL A 1 113 ? -8.078 18.094 11.836 1 98.06 113 VAL A C 1
ATOM 908 O O . VAL A 1 113 ? -7.035 18.156 12.5 1 98.06 113 VAL A O 1
ATOM 911 N N . HIS A 1 114 ? -9.273 17.859 12.344 1 97.88 114 HIS A N 1
ATOM 912 C CA . HIS A 1 114 ? -9.453 17.672 13.781 1 97.88 114 HIS A CA 1
ATOM 913 C C . HIS A 1 114 ? -8.555 16.547 14.297 1 97.88 114 HIS A C 1
ATOM 915 O O . HIS A 1 114 ? -7.84 16.719 15.281 1 97.88 114 HIS A O 1
ATOM 921 N N . LEU A 1 115 ? -8.516 15.445 13.609 1 97.19 115 LEU A N 1
ATOM 922 C CA . LEU A 1 115 ? -7.77 14.273 14.039 1 97.19 115 LEU A CA 1
ATOM 923 C C . LEU A 1 115 ? -6.27 14.484 13.859 1 97.19 115 LEU A C 1
ATOM 925 O O . LEU A 1 115 ? -5.477 14.102 14.727 1 97.19 115 LEU A O 1
ATOM 929 N N . LEU A 1 116 ? -5.93 15.062 12.773 1 96.88 116 LEU A N 1
ATOM 930 C CA . LEU A 1 116 ? -4.516 15.289 12.492 1 96.88 116 LEU A CA 1
ATOM 931 C C . LEU A 1 116 ? -3.912 16.266 13.5 1 96.88 116 LEU A C 1
ATOM 933 O O . LEU A 1 116 ? -2.816 16.031 14.016 1 96.88 116 LEU A O 1
ATOM 937 N N . ASP A 1 117 ? -4.629 17.312 13.781 1 95.5 117 ASP A N 1
ATOM 938 C CA . ASP A 1 117 ? -4.16 18.266 14.797 1 95.5 117 ASP A CA 1
ATOM 939 C C . ASP A 1 117 ? -4.051 17.578 16.156 1 95.5 117 ASP A C 1
ATOM 941 O O . ASP A 1 117 ? -3.094 17.812 16.906 1 95.5 117 ASP A O 1
ATOM 945 N N . LYS A 1 118 ? -4.973 16.75 16.438 1 94.69 118 LYS A N 1
ATOM 946 C CA . LYS A 1 118 ? -5.008 16.094 17.734 1 94.69 118 LYS A CA 1
ATOM 947 C C . LYS A 1 118 ? -3.859 15.094 17.875 1 94.69 118 LYS A C 1
ATOM 949 O O . LYS A 1 118 ? -3.234 15 18.938 1 94.69 118 LYS A O 1
ATOM 954 N N . VAL A 1 119 ? -3.582 14.32 16.859 1 95.62 119 VAL A N 1
ATOM 955 C CA . VAL A 1 119 ? -2.525 13.312 16.953 1 95.62 119 VAL A CA 1
ATOM 956 C C . VAL A 1 119 ? -1.168 14.008 17.078 1 95.62 119 VAL A C 1
ATOM 958 O O . VAL A 1 119 ? -0.289 13.539 17.797 1 95.62 119 VAL A O 1
ATOM 961 N N . ILE A 1 120 ? -1.005 15.086 16.406 1 94.25 120 ILE A N 1
ATOM 962 C CA . ILE A 1 120 ? 0.235 15.852 16.484 1 94.25 120 ILE A CA 1
ATOM 963 C C . ILE A 1 120 ? 0.401 16.406 17.891 1 94.25 120 ILE A C 1
ATOM 965 O O . ILE A 1 120 ? 1.478 16.312 18.484 1 94.25 120 ILE A O 1
ATOM 969 N N . ALA A 1 121 ? -0.666 16.953 18.422 1 92.19 121 ALA A N 1
ATOM 970 C CA . ALA A 1 121 ? -0.639 17.516 19.781 1 92.19 121 ALA A CA 1
ATOM 971 C C . ALA A 1 121 ? -0.336 16.438 20.812 1 92.19 121 ALA A C 1
ATOM 973 O O . ALA A 1 121 ? 0.364 16.688 21.797 1 92.19 121 ALA A O 1
ATOM 974 N N . SER A 1 122 ? -0.823 15.281 20.531 1 90.62 122 SER A N 1
ATOM 975 C CA . SER A 1 122 ? -0.657 14.188 21.484 1 90.62 122 SER A CA 1
ATOM 976 C C . SER A 1 122 ? 0.79 13.703 21.531 1 90.62 122 SER A C 1
ATOM 978 O O . SER A 1 122 ? 1.229 13.125 22.516 1 90.62 122 SER A O 1
ATOM 980 N N . GLY A 1 123 ? 1.504 13.914 20.469 1 87.5 123 GLY A N 1
ATOM 981 C CA . GLY A 1 123 ? 2.896 13.508 20.406 1 87.5 123 GLY A CA 1
ATOM 982 C C . GLY A 1 123 ? 3.848 14.516 21.016 1 87.5 123 GLY A C 1
ATOM 983 O O . GLY A 1 123 ? 5.023 14.219 21.25 1 87.5 123 GLY A O 1
ATOM 984 N N . SER A 1 124 ? 3.545 15.758 21.234 1 82.5 124 SER A N 1
ATOM 985 C CA . SER A 1 124 ? 4.422 16.844 21.656 1 82.5 124 SER A CA 1
ATOM 986 C C . SER A 1 124 ? 4.379 17.031 23.172 1 82.5 124 SER A C 1
ATOM 988 O O . SER A 1 124 ? 5.219 17.734 23.75 1 82.5 124 SER A O 1
ATOM 990 N N . LYS A 1 125 ? 3.891 16.219 23.906 1 72.62 125 LYS A N 1
ATOM 991 C CA . LYS A 1 125 ? 3.775 16.344 25.344 1 72.62 125 LYS A CA 1
ATOM 992 C C . LYS A 1 125 ? 3.686 17.812 25.75 1 72.62 125 LYS A C 1
ATOM 994 O O . LYS A 1 125 ? 4.406 18.266 26.656 1 72.62 125 LYS A O 1
ATOM 999 N N . GLY A 1 126 ? 2.904 18.594 25.125 1 68 126 GLY A N 1
ATOM 1000 C CA . GLY A 1 126 ? 2.629 19.953 25.547 1 68 126 GLY A CA 1
ATOM 1001 C C . GLY A 1 126 ? 3.496 20.984 24.828 1 68 126 GLY A C 1
ATOM 1002 O O . GLY A 1 126 ? 3.213 22.172 24.875 1 68 126 GLY A O 1
ATOM 1003 N N . LYS A 1 127 ? 4.617 20.578 24.281 1 74.31 127 LYS A N 1
ATOM 1004 C CA . LYS A 1 127 ? 5.414 21.562 23.547 1 74.31 127 LYS A CA 1
ATOM 1005 C C . LYS A 1 127 ? 5.691 21.094 22.125 1 74.31 127 LYS A C 1
ATOM 1007 O O . LYS A 1 127 ? 6.496 20.188 21.906 1 74.31 127 LYS A O 1
ATOM 1012 N N . GLU A 1 128 ? 4.973 21.75 21.25 1 77.69 128 GLU A N 1
ATOM 1013 C CA . GLU A 1 128 ? 5.199 21.422 19.844 1 77.69 128 GLU A CA 1
ATOM 1014 C C . GLU A 1 128 ? 6.508 22.031 19.344 1 77.69 128 GLU A C 1
ATOM 1016 O O . GLU A 1 128 ? 6.727 23.234 19.453 1 77.69 128 GLU A O 1
ATOM 1021 N N . ILE A 1 129 ? 7.445 21.25 18.953 1 81.94 129 ILE A N 1
ATOM 1022 C CA . ILE A 1 129 ? 8.711 21.703 18.391 1 81.94 129 ILE A CA 1
ATOM 1023 C C . ILE A 1 129 ? 8.602 21.828 16.875 1 81.94 129 ILE A C 1
ATOM 1025 O O . ILE A 1 129 ? 9.398 22.516 16.25 1 81.94 129 ILE A O 1
ATOM 1029 N N . GLY A 1 130 ? 7.629 21.188 16.297 1 88.56 130 GLY A N 1
ATOM 1030 C CA . GLY A 1 130 ? 7.336 21.375 14.883 1 88.56 130 GLY A CA 1
ATOM 1031 C C . GLY A 1 130 ? 7.746 20.203 14.016 1 88.56 130 GLY A C 1
ATOM 1032 O O . GLY A 1 130 ? 7.461 20.172 12.82 1 88.56 130 GLY A O 1
ATOM 1033 N N . ASN A 1 131 ? 8.383 19.203 14.625 1 88.25 131 ASN A N 1
ATOM 1034 C CA . ASN A 1 131 ? 8.82 18.047 13.852 1 88.25 131 ASN A CA 1
ATOM 1035 C C . ASN A 1 131 ? 8.227 16.75 14.391 1 88.25 131 ASN A C 1
ATOM 1037 O O . ASN A 1 131 ? 8.75 15.672 14.117 1 88.25 131 ASN A O 1
ATOM 1041 N N . GLU A 1 132 ? 7.094 16.859 15.117 1 91.69 132 GLU A N 1
ATOM 1042 C CA . GLU A 1 132 ? 6.426 15.688 15.664 1 91.69 132 GLU A CA 1
ATOM 1043 C C . GLU A 1 132 ? 5.914 14.773 14.555 1 91.69 132 GLU A C 1
ATOM 1045 O O . GLU A 1 132 ? 5.293 15.234 13.602 1 91.69 132 GLU A O 1
ATOM 1050 N N . LYS A 1 133 ? 6.246 13.555 14.742 1 93.38 133 LYS A N 1
ATOM 1051 C CA . LYS A 1 133 ? 5.738 12.539 13.828 1 93.38 133 LYS A CA 1
ATOM 1052 C C . LYS A 1 133 ? 4.812 11.562 14.547 1 93.38 133 LYS A C 1
ATOM 1054 O O . LYS A 1 133 ? 4.777 11.531 15.781 1 93.38 133 LYS A O 1
ATOM 1059 N N . TRP A 1 134 ? 4.035 10.93 13.781 1 95.06 134 TRP A N 1
ATOM 1060 C CA . TRP A 1 134 ? 3.094 9.969 14.352 1 95.06 134 TRP A CA 1
ATOM 1061 C C . TRP A 1 134 ? 3.014 8.711 13.492 1 95.06 134 TRP A C 1
ATOM 1063 O O . TRP A 1 134 ? 3.559 8.672 12.391 1 95.06 134 TRP A O 1
ATOM 1073 N N . ILE A 1 135 ? 2.422 7.633 14.172 1 96.69 135 ILE A N 1
ATOM 1074 C CA . ILE A 1 135 ? 2.277 6.328 13.531 1 96.69 135 ILE A CA 1
ATOM 1075 C C . ILE A 1 135 ? 0.817 6.098 13.148 1 96.69 135 ILE A C 1
ATOM 1077 O O . ILE A 1 135 ? -0.089 6.371 13.945 1 96.69 135 ILE A O 1
ATOM 1081 N N . ALA A 1 136 ? 0.63 5.664 11.914 1 97 136 ALA A N 1
ATOM 1082 C CA . ALA A 1 136 ? -0.696 5.242 11.477 1 97 136 ALA A CA 1
ATOM 1083 C C . ALA A 1 136 ? -0.795 3.719 11.414 1 97 136 ALA A C 1
ATOM 1085 O O . ALA A 1 136 ? 0.065 3.057 10.828 1 97 136 ALA A O 1
ATOM 1086 N N . ILE A 1 137 ? -1.771 3.18 12.039 1 97.81 137 ILE A N 1
ATOM 1087 C CA . ILE A 1 137 ? -2.125 1.771 11.891 1 97.81 137 ILE A CA 1
ATOM 1088 C C . ILE A 1 137 ? -3.488 1.651 11.211 1 97.81 137 ILE A C 1
ATOM 1090 O O . ILE A 1 137 ? -4.512 2.025 11.797 1 97.81 137 ILE A O 1
ATOM 1094 N N . VAL A 1 138 ? -3.498 1.152 10.023 1 97.5 138 VAL A N 1
ATOM 1095 C CA . VAL A 1 138 ? -4.727 0.982 9.258 1 97.5 138 VAL A CA 1
ATOM 1096 C C . VAL A 1 138 ? -5.129 -0.491 9.25 1 97.5 138 VAL A C 1
ATOM 1098 O O . VAL A 1 138 ? -4.418 -1.331 8.695 1 97.5 138 VAL A O 1
ATOM 1101 N N . ASP A 1 139 ? -6.203 -0.762 9.891 1 97.94 139 ASP A N 1
ATOM 1102 C CA . ASP A 1 139 ? -6.719 -2.127 9.922 1 97.94 139 ASP A CA 1
ATOM 1103 C C . ASP A 1 139 ? -7.816 -2.32 8.875 1 97.94 139 ASP A C 1
ATOM 1105 O O . ASP A 1 139 ? -8.875 -1.701 8.969 1 97.94 139 ASP A O 1
ATOM 1109 N N . LEU A 1 140 ? -7.605 -3.211 7.938 1 97.38 140 LEU A N 1
ATOM 1110 C CA . LEU A 1 140 ? -8.547 -3.455 6.852 1 97.38 140 LEU A CA 1
ATOM 1111 C C . LEU A 1 140 ? -9.297 -4.766 7.066 1 97.38 140 LEU A C 1
ATOM 1113 O O . LEU A 1 140 ? -9.82 -5.352 6.113 1 97.38 140 LEU A O 1
ATOM 1117 N N . HIS A 1 141 ? -9.289 -5.152 8.312 1 95.81 141 HIS A N 1
ATOM 1118 C CA . HIS A 1 141 ? -10 -6.383 8.656 1 95.81 141 HIS A CA 1
ATOM 1119 C C . HIS A 1 141 ? -11.484 -6.266 8.344 1 95.81 141 HIS A C 1
ATOM 1121 O O . HIS A 1 141 ? -12.148 -5.324 8.789 1 95.81 141 HIS A O 1
ATOM 1127 N N . GLN A 1 142 ? -12.016 -7.137 7.449 1 94.62 142 GLN A N 1
ATOM 1128 C CA . GLN A 1 142 ? -13.43 -7.285 7.125 1 94.62 142 GLN A CA 1
ATOM 1129 C C . GLN A 1 142 ? -13.938 -6.094 6.316 1 94.62 142 GLN A C 1
ATOM 1131 O O . GLN A 1 142 ? -15.117 -5.742 6.395 1 94.62 142 GLN A O 1
ATOM 1136 N N . ILE A 1 143 ? -13.039 -5.473 5.641 1 94 143 ILE A N 1
ATOM 1137 C CA . ILE A 1 143 ? -13.461 -4.383 4.766 1 94 143 ILE A CA 1
ATOM 1138 C C . ILE A 1 143 ? -14.234 -4.949 3.576 1 94 143 ILE A C 1
ATOM 1140 O O . ILE A 1 143 ? -13.93 -6.047 3.1 1 94 143 ILE A O 1
ATOM 1144 N N . SER A 1 144 ? -15.281 -4.242 3.227 1 91.25 144 SER A N 1
ATOM 1145 C CA . SER A 1 144 ? -16.016 -4.539 2.004 1 91.25 144 SER A CA 1
ATOM 1146 C C . SER A 1 144 ? -16.062 -3.328 1.076 1 91.25 144 SER A C 1
ATOM 1148 O O . SER A 1 144 ? -15.555 -2.26 1.42 1 91.25 144 SER A O 1
ATOM 1150 N N . TYR A 1 145 ? -16.625 -3.5 -0.049 1 87.81 145 TYR A N 1
ATOM 1151 C CA . TYR A 1 145 ? -16.703 -2.426 -1.033 1 87.81 145 TYR A CA 1
ATOM 1152 C C . TYR A 1 145 ? -17.5 -1.247 -0.498 1 87.81 145 TYR A C 1
ATOM 1154 O O . TYR A 1 145 ? -17.281 -0.101 -0.892 1 87.81 145 TYR A O 1
ATOM 1162 N N . LYS A 1 146 ? -18.406 -1.581 0.374 1 92.25 146 LYS A N 1
ATOM 1163 C CA . LYS A 1 146 ? -19.234 -0.522 0.945 1 92.25 146 LYS A CA 1
ATOM 1164 C C . LYS A 1 146 ? -18.406 0.425 1.804 1 92.25 146 LYS A C 1
ATOM 1166 O O . LYS A 1 146 ? -18.797 1.567 2.041 1 92.25 146 LYS A O 1
ATOM 1171 N N . ASN A 1 147 ? -17.203 -0.074 2.219 1 94.56 147 ASN A N 1
ATOM 1172 C CA . ASN A 1 147 ? -16.344 0.721 3.094 1 94.56 147 ASN A CA 1
ATOM 1173 C C . ASN A 1 147 ? -15.336 1.532 2.299 1 94.56 147 ASN A C 1
ATOM 1175 O O . ASN A 1 147 ? -14.672 2.418 2.846 1 94.56 147 ASN A O 1
ATOM 1179 N N . VAL A 1 148 ? -15.297 1.214 1.082 1 91.75 148 VAL A N 1
ATOM 1180 C CA . VAL A 1 148 ? -14.281 1.859 0.258 1 91.75 148 VAL A CA 1
ATOM 1181 C C . VAL A 1 148 ? -14.742 3.262 -0.132 1 91.75 148 VAL A C 1
ATOM 1183 O O . VAL A 1 148 ? -15.797 3.422 -0.762 1 91.75 148 VAL A O 1
ATOM 1186 N N . ASP A 1 149 ? -14.023 4.258 0.266 1 93.62 149 ASP A N 1
ATOM 1187 C CA . ASP A 1 149 ? -14.258 5.672 -0.016 1 93.62 149 ASP A CA 1
ATOM 1188 C C . ASP A 1 149 ? -13.062 6.293 -0.739 1 93.62 149 ASP A C 1
ATOM 1190 O O . ASP A 1 149 ? -12.211 6.918 -0.11 1 93.62 149 ASP A O 1
ATOM 1194 N N . ILE A 1 150 ? -13.086 6.176 -1.998 1 89.19 150 ILE A N 1
ATOM 1195 C CA . ILE A 1 150 ? -11.953 6.605 -2.812 1 89.19 150 ILE A CA 1
ATOM 1196 C C . ILE A 1 150 ? -11.727 8.102 -2.627 1 89.19 150 ILE A C 1
ATOM 1198 O O . ILE A 1 150 ? -10.594 8.539 -2.422 1 89.19 150 ILE A O 1
ATOM 1202 N N . ARG A 1 151 ? -12.742 8.844 -2.701 1 91.69 151 ARG A N 1
ATOM 1203 C CA . ARG A 1 151 ? -12.633 10.281 -2.518 1 91.69 151 ARG A CA 1
ATOM 1204 C C . ARG A 1 151 ? -12.039 10.617 -1.152 1 91.69 151 ARG A C 1
ATOM 1206 O O . ARG A 1 151 ? -11.18 11.5 -1.04 1 91.69 151 ARG A O 1
ATOM 1213 N N . GLY A 1 152 ? -12.477 9.914 -0.153 1 93.88 152 GLY A N 1
ATOM 1214 C CA . GLY A 1 152 ? -11.953 10.125 1.189 1 93.88 152 GLY A CA 1
ATOM 1215 C C . GLY A 1 152 ? -10.477 9.805 1.316 1 93.88 152 GLY A C 1
ATOM 1216 O O . GLY A 1 152 ? -9.727 10.555 1.94 1 93.88 152 GLY A O 1
ATOM 1217 N N . LEU A 1 153 ? -10.117 8.703 0.718 1 93 153 LEU A N 1
ATOM 1218 C CA . LEU A 1 153 ? -8.711 8.305 0.744 1 93 153 LEU A CA 1
ATOM 1219 C C . LEU A 1 153 ? -7.84 9.344 0.044 1 93 153 LEU A C 1
ATOM 1221 O O . LEU A 1 153 ? -6.793 9.734 0.562 1 93 153 LEU A O 1
ATOM 1225 N N . ILE A 1 154 ? -8.312 9.812 -1.059 1 89.88 154 ILE A N 1
ATOM 1226 C CA . ILE A 1 154 ? -7.574 10.805 -1.821 1 89.88 154 ILE A CA 1
ATOM 1227 C C . ILE A 1 154 ? -7.438 12.086 -1.001 1 89.88 154 ILE A C 1
ATOM 1229 O O . ILE A 1 154 ? -6.34 12.641 -0.873 1 89.88 154 ILE A O 1
ATOM 1233 N N . THR A 1 155 ? -8.492 12.539 -0.445 1 93.69 155 THR A N 1
ATOM 1234 C CA . THR A 1 155 ? -8.492 13.734 0.389 1 93.69 155 THR A CA 1
ATOM 1235 C C . THR A 1 155 ? -7.504 13.586 1.545 1 93.69 155 THR A C 1
ATOM 1237 O O . THR A 1 155 ? -6.734 14.5 1.835 1 93.69 155 THR A O 1
ATOM 1240 N N . GLY A 1 156 ? -7.547 12.445 2.186 1 93.62 156 GLY A N 1
ATOM 1241 C CA . GLY A 1 156 ? -6.633 12.188 3.285 1 93.62 156 GLY A CA 1
ATOM 1242 C C . GLY A 1 156 ? -5.172 12.312 2.889 1 93.62 156 GLY A C 1
ATOM 1243 O O . GLY A 1 156 ? -4.398 13 3.553 1 93.62 156 GLY A O 1
ATOM 1244 N N . PHE A 1 157 ? -4.852 11.711 1.82 1 89.12 157 PHE A N 1
ATOM 1245 C CA . PHE A 1 157 ? -3.465 11.742 1.366 1 89.12 157 PHE A CA 1
ATOM 1246 C C . PHE A 1 157 ? -3.064 13.148 0.932 1 89.12 157 PHE A C 1
ATOM 1248 O O . PHE A 1 157 ? -1.938 13.578 1.178 1 89.12 157 PHE A O 1
ATOM 1255 N N . GLN A 1 158 ? -3.951 13.805 0.299 1 90.19 158 GLN A N 1
ATOM 1256 C CA . GLN A 1 158 ? -3.676 15.172 -0.108 1 90.19 158 GLN A CA 1
ATOM 1257 C C . GLN A 1 158 ? -3.414 16.062 1.104 1 90.19 158 GLN A C 1
ATOM 1259 O O . GLN A 1 158 ? -2.529 16.922 1.071 1 90.19 158 GLN A O 1
ATOM 1264 N N . PHE A 1 159 ? -4.199 15.891 2.1 1 94.88 159 PHE A N 1
ATOM 1265 C CA . PHE A 1 159 ? -3.98 16.656 3.32 1 94.88 159 PHE A CA 1
ATOM 1266 C C . PHE A 1 159 ? -2.604 16.359 3.902 1 94.88 159 PHE A C 1
ATOM 1268 O O . PHE A 1 159 ? -1.843 17.281 4.207 1 94.88 159 PHE A O 1
ATOM 1275 N N . LEU A 1 160 ? -2.281 15.117 4 1 93.31 160 LEU A N 1
ATOM 1276 C CA . LEU A 1 160 ? -1.006 14.719 4.586 1 93.31 160 LEU A CA 1
ATOM 1277 C C . LEU A 1 160 ? 0.161 15.273 3.777 1 93.31 160 LEU A C 1
ATOM 1279 O O . LEU A 1 160 ? 1.139 15.766 4.348 1 93.31 160 LEU A O 1
ATOM 1283 N N . GLN A 1 161 ? -0.004 15.312 2.541 1 89.62 161 GLN A N 1
ATOM 1284 C CA . GLN A 1 161 ? 1.087 15.703 1.654 1 89.62 161 GLN A CA 1
ATOM 1285 C C . GLN A 1 161 ? 1.209 17.219 1.562 1 89.62 161 GLN A C 1
ATOM 1287 O O . GLN A 1 161 ? 2.314 17.766 1.604 1 89.62 161 GLN A O 1
ATOM 1292 N N . ASN A 1 162 ? 0.103 17.828 1.513 1 92.12 162 ASN A N 1
ATOM 1293 C CA . ASN A 1 162 ? 0.116 19.25 1.185 1 92.12 162 ASN A CA 1
ATOM 1294 C C . ASN A 1 162 ? 0.066 20.109 2.441 1 92.12 162 ASN A C 1
ATOM 1296 O O . ASN A 1 162 ? 0.554 21.25 2.441 1 92.12 162 ASN A O 1
ATOM 1300 N N . TYR A 1 163 ? -0.432 19.594 3.436 1 96.19 163 TYR A N 1
ATOM 1301 C CA . TYR A 1 163 ? -0.707 20.5 4.547 1 96.19 163 TYR A CA 1
ATOM 1302 C C . TYR A 1 163 ? -0.094 19.984 5.84 1 96.19 163 TYR A C 1
ATOM 1304 O O . TYR A 1 163 ? 0.02 20.719 6.82 1 96.19 163 TYR A O 1
ATOM 1312 N N . TYR A 1 164 ? 0.302 18.719 5.809 1 95.88 164 TYR A N 1
ATOM 1313 C CA . TYR A 1 164 ? 0.975 18.141 6.965 1 95.88 164 TYR A CA 1
ATOM 1314 C C . TYR A 1 164 ? 2.248 17.422 6.547 1 95.88 164 TYR A C 1
ATOM 1316 O O . TYR A 1 164 ? 2.473 16.281 6.941 1 95.88 164 TYR A O 1
ATOM 1324 N N . PRO A 1 165 ? 3.057 18.094 5.824 1 94 165 PRO A N 1
ATOM 1325 C CA . PRO A 1 165 ? 4.234 17.406 5.293 1 94 165 PRO A CA 1
ATOM 1326 C C . PRO A 1 165 ? 5.172 16.906 6.395 1 94 165 PRO A C 1
ATOM 1328 O O . PRO A 1 165 ? 5.352 17.594 7.41 1 94 165 PRO A O 1
ATOM 1331 N N . GLU A 1 166 ? 5.676 15.719 6.199 1 91.81 166 GLU A N 1
ATOM 1332 C CA . GLU A 1 166 ? 6.734 15.148 7.027 1 91.81 166 GLU A CA 1
ATOM 1333 C C . GLU A 1 166 ? 6.238 14.875 8.445 1 91.81 166 GLU A C 1
ATOM 1335 O O . GLU A 1 166 ? 6.992 15.023 9.406 1 91.81 166 GLU A O 1
ATOM 1340 N N . ARG A 1 167 ? 4.906 14.508 8.484 1 93.69 167 ARG A N 1
ATOM 1341 C CA . ARG A 1 167 ? 4.359 14.273 9.82 1 93.69 167 ARG A CA 1
ATOM 1342 C C . ARG A 1 167 ? 4.156 12.781 10.07 1 93.69 167 ARG A C 1
ATOM 1344 O O . ARG A 1 167 ? 4.117 12.344 11.227 1 93.69 167 ARG A O 1
ATOM 1351 N N . LEU A 1 168 ? 4.02 12.062 9.039 1 93.31 168 LEU A N 1
ATOM 1352 C CA . LEU A 1 168 ? 3.869 10.617 9.188 1 93.31 168 LEU A CA 1
ATOM 1353 C C . LEU A 1 168 ? 5.227 9.945 9.367 1 93.31 168 LEU A C 1
ATOM 1355 O O . LEU A 1 168 ? 6.102 10.055 8.508 1 93.31 168 LEU A O 1
ATOM 1359 N N . GLY A 1 169 ? 5.367 9.297 10.523 1 92.06 169 GLY A N 1
ATOM 1360 C CA . GLY A 1 169 ? 6.609 8.594 10.789 1 92.06 169 GLY A CA 1
ATOM 1361 C C . GLY A 1 169 ? 6.641 7.199 10.195 1 92.06 169 GLY A C 1
ATOM 1362 O O . GLY A 1 169 ? 7.586 6.836 9.492 1 92.06 169 GLY A O 1
ATOM 1363 N N . LYS A 1 170 ? 5.547 6.445 10.562 1 94.06 170 LYS A N 1
ATOM 1364 C CA . LYS A 1 170 ? 5.383 5.078 10.07 1 94.06 170 LYS A CA 1
ATOM 1365 C C . LYS A 1 170 ? 3.914 4.75 9.828 1 94.06 170 LYS A C 1
ATOM 1367 O O . LYS A 1 170 ? 3.029 5.32 10.469 1 94.06 170 LYS A O 1
ATOM 1372 N N . CYS A 1 171 ? 3.797 3.861 8.906 1 95.31 171 CYS A N 1
ATOM 1373 C CA . CYS A 1 171 ? 2.451 3.375 8.633 1 95.31 171 CYS A CA 1
ATOM 1374 C C . CYS A 1 171 ? 2.406 1.852 8.648 1 95.31 171 CYS A C 1
ATOM 1376 O O . CYS A 1 171 ? 3.334 1.193 8.18 1 95.31 171 CYS A O 1
ATOM 1378 N N . PHE A 1 172 ? 1.41 1.263 9.242 1 96.94 172 PHE A N 1
ATOM 1379 C CA . PHE A 1 172 ? 1.118 -0.166 9.258 1 96.94 172 PHE A CA 1
ATOM 1380 C C . PHE A 1 172 ? -0.222 -0.449 8.586 1 96.94 172 PHE A C 1
ATOM 1382 O O . PHE A 1 172 ? -1.241 0.141 8.953 1 96.94 172 PHE A O 1
ATOM 1389 N N . ILE A 1 173 ? -0.184 -1.3 7.625 1 96.25 173 ILE A N 1
ATOM 1390 C CA . ILE A 1 173 ? -1.414 -1.772 7 1 96.25 173 ILE A CA 1
ATOM 1391 C C . ILE A 1 173 ? -1.626 -3.248 7.328 1 96.25 173 ILE A C 1
ATOM 1393 O O . ILE A 1 173 ? -0.799 -4.094 6.98 1 96.25 173 ILE A O 1
ATOM 1397 N N . LEU A 1 174 ? -2.732 -3.447 7.957 1 97.62 174 LEU A N 1
ATOM 1398 C CA . LEU A 1 174 ? -2.99 -4.797 8.453 1 97.62 174 LEU A CA 1
ATOM 1399 C C . LEU A 1 174 ? -4.184 -5.418 7.734 1 97.62 174 LEU A C 1
ATOM 1401 O O . LEU A 1 174 ? -5.168 -4.73 7.445 1 97.62 174 LEU A O 1
ATOM 1405 N N . ASN A 1 175 ? -4.133 -6.68 7.453 1 96.44 175 ASN A N 1
ATOM 1406 C CA . ASN A 1 175 ? -5.23 -7.488 6.938 1 96.44 175 ASN A CA 1
ATOM 1407 C C . ASN A 1 175 ? -5.73 -6.961 5.594 1 96.44 175 ASN A C 1
ATOM 1409 O O . ASN A 1 175 ? -6.938 -6.859 5.375 1 96.44 175 ASN A O 1
ATOM 1413 N N . MET A 1 176 ? -4.789 -6.621 4.754 1 93.56 176 MET A N 1
ATOM 1414 C CA . MET A 1 176 ? -5.164 -6.086 3.447 1 93.56 176 MET A CA 1
ATOM 1415 C C . MET A 1 176 ? -5.648 -7.195 2.521 1 93.56 176 MET A C 1
ATOM 1417 O O . MET A 1 176 ? -4.879 -8.094 2.164 1 93.56 176 MET A O 1
ATOM 1421 N N . PRO A 1 177 ? -6.891 -7.07 2.182 1 91 177 PRO A N 1
ATOM 1422 C CA . PRO A 1 177 ? -7.363 -8.07 1.221 1 91 177 PRO A CA 1
ATOM 1423 C C . PRO A 1 177 ? -6.812 -7.84 -0.186 1 91 177 PRO A C 1
ATOM 1425 O O . PRO A 1 177 ? -6.395 -6.727 -0.515 1 91 177 PRO A O 1
ATOM 1428 N N . TRP A 1 178 ? -6.852 -8.82 -0.925 1 82.19 178 TRP A N 1
ATOM 1429 C CA . TRP A 1 178 ? -6.238 -8.781 -2.248 1 82.19 178 TRP A CA 1
ATOM 1430 C C . TRP A 1 178 ? -6.898 -7.723 -3.121 1 82.19 178 TRP A C 1
ATOM 1432 O O . TRP A 1 178 ? -6.223 -7.039 -3.895 1 82.19 178 TRP A O 1
ATOM 1442 N N . PHE A 1 179 ? -8.148 -7.496 -2.998 1 81.88 179 PHE A N 1
ATOM 1443 C CA . PHE A 1 179 ? -8.82 -6.547 -3.879 1 81.88 179 PHE A CA 1
ATOM 1444 C C . PHE A 1 179 ? -8.375 -5.121 -3.58 1 81.88 179 PHE A C 1
ATOM 1446 O O . PHE A 1 179 ? -8.57 -4.219 -4.398 1 81.88 179 PHE A O 1
ATOM 1453 N N . PHE A 1 180 ? -7.871 -4.906 -2.451 1 87.81 180 PHE A N 1
ATOM 1454 C CA . PHE A 1 180 ? -7.484 -3.561 -2.051 1 87.81 180 PHE A CA 1
ATOM 1455 C C . PHE A 1 180 ? -6.277 -3.084 -2.85 1 87.81 180 PHE A C 1
ATOM 1457 O O . PHE A 1 180 ? -6.004 -1.885 -2.918 1 87.81 180 PHE A O 1
ATOM 1464 N N . VAL A 1 181 ? -5.555 -4.008 -3.357 1 77.56 181 VAL A N 1
ATOM 1465 C CA . VAL A 1 181 ? -4.438 -3.633 -4.219 1 77.56 181 VAL A CA 1
ATOM 1466 C 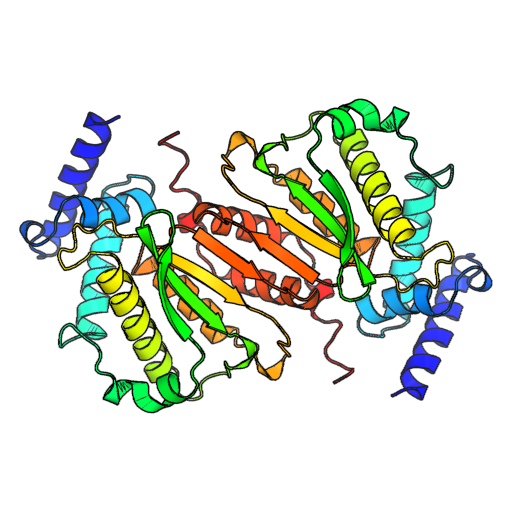C . VAL A 1 181 ? -4.934 -2.74 -5.355 1 77.56 181 VAL A C 1
ATOM 1468 O O . VAL A 1 181 ? -4.301 -1.736 -5.688 1 77.56 181 VAL A O 1
ATOM 1471 N N . SER A 1 182 ? -6.098 -3.016 -5.898 1 79.88 182 SER A N 1
ATOM 1472 C CA . SER A 1 182 ? -6.691 -2.213 -6.965 1 79.88 182 SER A CA 1
ATOM 1473 C C . SER A 1 182 ? -7.086 -0.83 -6.457 1 79.88 182 SER A C 1
ATOM 1475 O O . SER A 1 182 ? -6.93 0.165 -7.168 1 79.88 182 SER A O 1
ATOM 1477 N N . ILE A 1 183 ? -7.578 -0.879 -5.273 1 84.38 183 ILE A N 1
ATOM 1478 C CA . ILE A 1 183 ? -7.988 0.389 -4.68 1 84.38 183 ILE A CA 1
ATOM 1479 C C . ILE A 1 183 ? -6.766 1.282 -4.48 1 84.38 183 ILE A C 1
ATOM 1481 O O . ILE A 1 183 ? -6.785 2.463 -4.832 1 84.38 183 ILE A O 1
ATOM 1485 N N . TRP A 1 184 ? -5.824 0.664 -4.016 1 80.94 184 TRP A N 1
ATOM 1486 C CA . TRP A 1 184 ? -4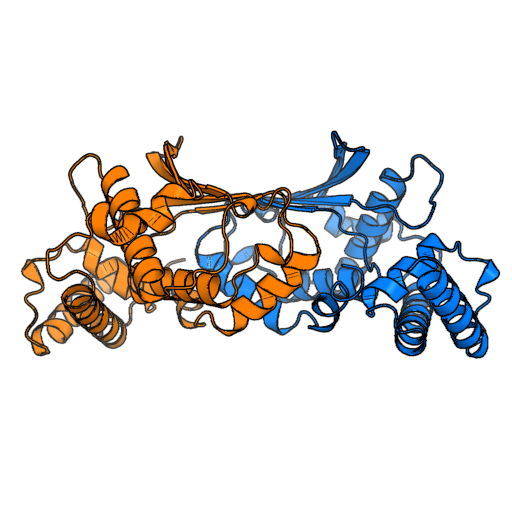.594 1.401 -3.758 1 80.94 184 TRP A CA 1
ATOM 1487 C C . TRP A 1 184 ? -3.992 1.931 -5.055 1 80.94 184 TRP A C 1
ATOM 1489 O O . TRP A 1 184 ? -3.486 3.055 -5.102 1 80.94 184 TRP A O 1
ATOM 1499 N N . ARG A 1 185 ? -4.035 1.241 -5.996 1 77.19 185 ARG A N 1
ATOM 1500 C CA . ARG A 1 185 ? -3.561 1.677 -7.305 1 77.19 185 ARG A CA 1
ATOM 1501 C C . ARG A 1 185 ? -4.32 2.91 -7.781 1 77.19 185 ARG A C 1
ATOM 1503 O O . ARG A 1 185 ? -3.717 3.869 -8.266 1 77.19 185 ARG A O 1
ATOM 1510 N N . MET A 1 186 ? -5.516 2.855 -7.695 1 80.88 186 MET A N 1
ATOM 1511 C CA . MET A 1 186 ? -6.355 3.977 -8.109 1 80.88 186 MET A CA 1
ATOM 1512 C C . MET A 1 186 ? -6.012 5.234 -7.316 1 80.88 186 MET A C 1
ATOM 1514 O O . MET A 1 186 ? -5.836 6.309 -7.895 1 80.88 186 MET A O 1
ATOM 1518 N N . VAL A 1 187 ? -5.855 5.051 -6.086 1 83.62 187 VAL A N 1
ATOM 1519 C CA . VAL A 1 187 ? -5.59 6.176 -5.199 1 83.62 187 VAL A CA 1
ATOM 1520 C C . VAL A 1 187 ? -4.203 6.746 -5.488 1 83.62 187 VAL A C 1
ATOM 1522 O O . VAL A 1 187 ? -4.012 7.965 -5.48 1 83.62 187 VAL A O 1
ATOM 1525 N N . SER A 1 188 ? -3.32 5.895 -5.785 1 77.81 188 SER A N 1
ATOM 1526 C CA . SER A 1 188 ? -1.929 6.289 -5.988 1 77.81 188 SER A CA 1
ATOM 1527 C C . SER A 1 188 ? -1.782 7.195 -7.203 1 77.81 188 SER A C 1
ATOM 1529 O O . SER A 1 188 ? -0.838 7.984 -7.285 1 77.81 188 SER A O 1
ATOM 1531 N N . ARG A 1 189 ? -2.637 7.18 -8.125 1 75.38 189 ARG A N 1
ATOM 1532 C CA . ARG A 1 189 ? -2.617 8.023 -9.312 1 75.38 189 ARG A CA 1
ATOM 1533 C C . ARG A 1 189 ? -2.855 9.484 -8.953 1 75.38 189 ARG A C 1
ATOM 1535 O O . ARG A 1 189 ? -2.395 10.391 -9.656 1 75.38 189 ARG A O 1
ATOM 1542 N N . PHE A 1 190 ? -3.463 9.688 -7.902 1 74.94 190 PHE A N 1
ATOM 1543 C CA . PHE A 1 190 ? -3.822 11.047 -7.52 1 74.94 190 PHE A CA 1
ATOM 1544 C C . PHE A 1 190 ? -2.859 11.586 -6.469 1 74.94 190 PHE A C 1
ATOM 1546 O O . PHE A 1 190 ? -2.887 12.773 -6.148 1 74.94 190 PHE A O 1
ATOM 1553 N N . VAL A 1 191 ? -2.094 10.734 -5.914 1 70.31 191 VAL A N 1
ATOM 1554 C CA . VAL A 1 191 ? -1.134 11.148 -4.895 1 70.31 191 VAL A CA 1
ATOM 1555 C C . VAL A 1 191 ? 0.141 11.656 -5.562 1 70.31 191 VAL A C 1
ATOM 1557 O O . VAL A 1 191 ? 0.676 11.008 -6.469 1 70.31 191 VAL A O 1
ATOM 1560 N N . ASP A 1 192 ? 0.546 13.062 -5.5 1 61.16 192 ASP A N 1
ATOM 1561 C CA . ASP A 1 192 ? 1.616 13.812 -6.145 1 61.16 192 ASP A CA 1
ATOM 1562 C C . ASP A 1 192 ? 2.965 13.117 -5.961 1 61.16 192 ASP A C 1
ATOM 1564 O O . ASP A 1 192 ? 3.309 12.703 -4.852 1 61.16 192 ASP A O 1
ATOM 1568 N N . PRO A 1 193 ? 3.59 12.992 -7.168 1 55.5 193 PRO A N 1
ATOM 1569 C CA . PRO A 1 193 ? 4.949 12.453 -7.137 1 55.5 193 PRO A CA 1
ATOM 1570 C C . PRO A 1 193 ? 5.887 13.273 -6.25 1 55.5 193 PRO A C 1
ATOM 1572 O O . PRO A 1 193 ? 6.875 12.742 -5.734 1 55.5 193 PRO A O 1
ATOM 1575 N N . ALA A 1 194 ? 5.668 14.539 -6.223 1 48.75 194 ALA A N 1
ATOM 1576 C CA . ALA A 1 194 ? 6.578 15.414 -5.492 1 48.75 194 ALA A CA 1
ATOM 1577 C C . ALA A 1 194 ? 6.75 14.953 -4.051 1 48.75 194 ALA A C 1
ATOM 1579 O O . ALA A 1 194 ? 7.75 15.273 -3.402 1 48.75 194 ALA A O 1
ATOM 1580 N N . THR A 1 195 ? 5.844 14.289 -3.654 1 47.44 195 THR A N 1
ATOM 1581 C CA . THR A 1 195 ? 6.074 13.75 -2.318 1 47.44 195 THR A CA 1
ATOM 1582 C C . THR A 1 195 ? 7.316 12.859 -2.297 1 47.44 195 THR A C 1
ATOM 1584 O O . THR A 1 195 ? 8.016 12.789 -1.284 1 47.44 195 THR A O 1
ATOM 1587 N N . LEU A 1 196 ? 7.641 12.078 -3.32 1 41.28 196 LEU A N 1
ATOM 1588 C CA . LEU A 1 196 ? 8.68 11.07 -3.49 1 41.28 196 LEU A CA 1
ATOM 1589 C C . LEU A 1 196 ? 10.031 11.727 -3.773 1 41.28 196 LEU A C 1
ATOM 1591 O O . LEU A 1 196 ? 11.07 11.195 -3.379 1 41.28 196 LEU A O 1
ATOM 1595 N N . LYS A 1 197 ? 10.203 12.711 -4.613 1 40.06 197 LYS A N 1
ATOM 1596 C CA . LYS A 1 197 ? 11.5 13.25 -5 1 40.06 197 LYS A CA 1
ATOM 1597 C C . LYS A 1 197 ? 12.234 13.828 -3.795 1 40.06 197 LYS A C 1
ATOM 1599 O O . LYS A 1 197 ? 13.43 14.125 -3.875 1 40.06 197 LYS A O 1
ATOM 1604 N N . ASN A 1 198 ? 11.609 14.078 -2.854 1 35.72 198 ASN A N 1
ATOM 1605 C CA . ASN A 1 198 ? 12.242 14.969 -1.879 1 35.72 198 ASN A CA 1
ATOM 1606 C C . ASN A 1 198 ? 13.359 14.258 -1.116 1 35.72 198 ASN A C 1
ATOM 1608 O O . ASN A 1 198 ? 14.18 14.914 -0.467 1 35.72 198 ASN A O 1
ATOM 1612 N N . LYS A 1 199 ? 13.469 12.898 -0.799 1 40.78 199 LYS A N 1
ATOM 1613 C CA . LYS A 1 199 ? 14.547 12.438 0.073 1 40.78 199 LYS A CA 1
ATOM 1614 C C . LYS A 1 199 ? 15.797 12.086 -0.732 1 40.78 199 LYS A C 1
ATOM 1616 O O . LYS A 1 199 ? 16.75 11.516 -0.196 1 40.78 199 LYS A O 1
ATOM 1621 N N . LYS A 1 200 ? 16.109 12.414 -1.995 1 34.12 200 LYS A N 1
ATOM 1622 C CA . LYS A 1 200 ? 17.359 12.133 -2.691 1 34.12 200 LYS A CA 1
ATOM 1623 C C . LYS A 1 200 ? 18.547 12.734 -1.954 1 34.12 200 LYS A C 1
ATOM 1625 O O . LYS A 1 200 ? 19.625 12.141 -1.914 1 34.12 200 LYS A O 1
ATOM 1630 N N . GLU A 1 201 ? 18.469 14.008 -1.631 1 30.45 201 GLU A N 1
ATOM 1631 C CA . GLU A 1 201 ? 19.766 14.656 -1.44 1 30.45 201 GLU A CA 1
ATOM 1632 C C . GLU A 1 201 ? 20.391 14.273 -0.101 1 30.45 201 GLU A C 1
ATOM 1634 O O . GLU A 1 201 ? 21.562 14.562 0.154 1 30.45 201 GLU A O 1
ATOM 1639 N N . GLU A 1 202 ? 19.625 14.016 0.979 1 28.17 202 GLU A N 1
ATOM 1640 C CA . GLU A 1 202 ? 20.531 13.945 2.121 1 28.17 202 GLU A CA 1
ATOM 1641 C C . GLU A 1 202 ? 21.125 12.547 2.273 1 28.17 202 GLU A C 1
ATOM 1643 O O . GLU A 1 202 ? 21.812 12.258 3.26 1 28.17 202 GLU A O 1
ATOM 1648 N N . VAL A 1 203 ? 20.969 11.633 1.402 1 25.62 203 VAL A N 1
ATOM 1649 C CA . VAL A 1 203 ? 21.984 10.602 1.56 1 25.62 203 VAL A CA 1
ATOM 1650 C C . VAL A 1 203 ? 23.219 10.938 0.706 1 25.62 203 VAL A C 1
ATOM 1652 O O . VAL A 1 203 ? 23.078 11.367 -0.442 1 25.62 203 VAL A O 1
ATOM 1655 N N . MET B 1 1 ? -26.641 -17.5 -9.18 1 55.03 1 MET B N 1
ATOM 1656 C CA . MET B 1 1 ? -25.219 -17.172 -9.07 1 55.03 1 MET B CA 1
ATOM 1657 C C . MET B 1 1 ? -24.375 -18.422 -9.328 1 55.03 1 MET B C 1
ATOM 1659 O O . MET B 1 1 ? -23.422 -18.375 -10.117 1 55.03 1 MET B O 1
ATOM 1663 N N . GLU B 1 2 ? -24.797 -19.531 -8.734 1 68.19 2 GLU B N 1
ATOM 1664 C CA . GLU B 1 2 ? -24.078 -20.797 -8.906 1 68.19 2 GLU B CA 1
ATOM 1665 C C . GLU B 1 2 ? -24.203 -21.297 -10.336 1 68.19 2 GLU B C 1
ATOM 1667 O O . GLU B 1 2 ? -23.219 -21.766 -10.922 1 68.19 2 GLU B O 1
ATOM 1672 N N . ASP B 1 3 ? -25.328 -21.062 -10.867 1 77.69 3 ASP B N 1
ATOM 1673 C CA . ASP B 1 3 ? -25.531 -21.516 -12.242 1 77.69 3 ASP B CA 1
ATOM 1674 C C . ASP B 1 3 ? -24.734 -20.672 -13.227 1 77.69 3 ASP B C 1
ATOM 1676 O O . ASP B 1 3 ? -24.172 -21.203 -14.188 1 77.69 3 ASP B O 1
ATOM 1680 N N . SER B 1 4 ? -24.672 -19.422 -12.914 1 88.69 4 SER B N 1
ATOM 1681 C CA . SER B 1 4 ? -23.906 -18.516 -13.781 1 88.69 4 SER B CA 1
ATOM 1682 C C . SER B 1 4 ? -22.422 -18.812 -13.711 1 88.69 4 SER B C 1
ATOM 1684 O O . SER B 1 4 ? -21.734 -18.797 -14.742 1 88.69 4 SER B O 1
ATOM 1686 N N . ARG B 1 5 ? -22.016 -19.172 -12.594 1 89.81 5 ARG B N 1
ATOM 1687 C CA . ARG B 1 5 ? -20.625 -19.516 -12.406 1 89.81 5 ARG B CA 1
ATOM 1688 C C . ARG B 1 5 ? -20.281 -20.812 -13.141 1 89.81 5 ARG B C 1
ATOM 1690 O O . ARG B 1 5 ? -19.234 -20.906 -13.797 1 89.81 5 ARG B O 1
ATOM 1697 N N . ALA B 1 6 ? -21.125 -21.719 -12.977 1 93.06 6 ALA B N 1
ATOM 1698 C CA . ALA B 1 6 ? -20.922 -23 -13.641 1 93.06 6 ALA B CA 1
ATOM 1699 C C . ALA B 1 6 ? -20.938 -22.844 -15.156 1 93.06 6 ALA B C 1
ATOM 1701 O O . ALA B 1 6 ? -20.109 -23.453 -15.852 1 93.06 6 ALA B O 1
ATOM 1702 N N . ASN B 1 7 ? -21.797 -22.062 -15.594 1 95.81 7 ASN B N 1
ATOM 1703 C CA . ASN B 1 7 ? -21.875 -21.812 -17.031 1 95.81 7 ASN B CA 1
ATOM 1704 C C . ASN B 1 7 ? -20.625 -21.109 -17.547 1 95.81 7 ASN B C 1
ATOM 1706 O O . ASN B 1 7 ? -20.109 -21.453 -18.609 1 95.81 7 ASN B O 1
ATOM 1710 N N . ALA B 1 8 ? -20.156 -20.172 -16.812 1 97.12 8 ALA B N 1
ATOM 1711 C CA . ALA B 1 8 ? -18.938 -19.469 -17.203 1 97.12 8 ALA B CA 1
ATOM 1712 C C . ALA B 1 8 ? -17.75 -20.422 -17.266 1 97.12 8 ALA B C 1
ATOM 1714 O O . ALA B 1 8 ? -16.922 -20.328 -18.172 1 97.12 8 ALA B O 1
ATOM 1715 N N . LEU B 1 9 ? -17.734 -21.297 -16.375 1 97.38 9 LEU B N 1
ATOM 1716 C CA . LEU B 1 9 ? -16.641 -22.266 -16.328 1 97.38 9 LEU B CA 1
ATOM 1717 C C . LEU B 1 9 ? -16.672 -23.172 -17.547 1 97.38 9 LEU B C 1
ATOM 1719 O O . LEU B 1 9 ? -15.641 -23.469 -18.141 1 97.38 9 LEU B O 1
ATOM 1723 N N . ILE B 1 10 ? -17.828 -23.609 -17.906 1 97.25 10 ILE B N 1
ATOM 1724 C CA . ILE B 1 10 ? -18 -24.484 -19.062 1 97.25 10 ILE B CA 1
ATOM 1725 C C . ILE B 1 10 ? -17.547 -23.75 -20.328 1 97.25 10 ILE B C 1
ATOM 1727 O O . ILE B 1 10 ? -16.812 -24.312 -21.141 1 97.25 10 ILE B O 1
ATOM 1731 N N . GLN B 1 11 ? -17.953 -22.547 -20.438 1 97.94 11 GLN B N 1
ATOM 1732 C CA . GLN B 1 11 ? -17.578 -21.734 -21.594 1 97.94 11 GLN B CA 1
ATOM 1733 C C . GLN B 1 11 ? -16.078 -21.516 -21.641 1 97.94 11 GLN B C 1
ATOM 1735 O O . GLN B 1 11 ? -15.469 -21.562 -22.719 1 97.94 11 GLN B O 1
ATOM 1740 N N . MET B 1 12 ? -15.516 -21.266 -20.531 1 98.19 12 MET B N 1
ATOM 1741 C CA . MET B 1 12 ? -14.07 -21.047 -20.484 1 98.19 12 MET B CA 1
ATOM 1742 C C . MET B 1 12 ? -13.32 -22.312 -20.891 1 98.19 12 MET B C 1
ATOM 1744 O O . MET B 1 12 ? -12.352 -22.25 -21.641 1 98.19 12 MET B O 1
ATOM 1748 N N . ARG B 1 13 ? -13.758 -23.406 -20.422 1 97.88 13 ARG B N 1
ATOM 1749 C CA . ARG B 1 13 ? -13.109 -24.672 -20.766 1 97.88 13 ARG B CA 1
ATOM 1750 C C . ARG B 1 13 ? -13.125 -24.891 -22.281 1 97.88 13 ARG B C 1
ATOM 1752 O O . ARG B 1 13 ? -12.109 -25.281 -22.859 1 97.88 13 ARG B O 1
ATOM 1759 N N . LYS B 1 14 ? -14.266 -24.656 -22.828 1 97.62 14 LYS B N 1
ATOM 1760 C CA . LYS B 1 14 ? -14.383 -24.828 -24.266 1 97.62 14 LYS B CA 1
ATOM 1761 C C . LYS B 1 14 ? -13.422 -23.906 -25.016 1 97.62 14 LYS B C 1
ATOM 1763 O O . LYS B 1 14 ? -12.773 -24.328 -25.969 1 97.62 14 LYS B O 1
ATOM 1768 N N . ALA B 1 15 ? -13.344 -22.75 -24.562 1 97.94 15 ALA B N 1
ATOM 1769 C CA . ALA B 1 15 ? -12.469 -21.766 -25.188 1 97.94 15 ALA B CA 1
ATOM 1770 C C . ALA B 1 15 ? -11 -22.172 -25.047 1 97.94 15 ALA B C 1
ATOM 1772 O O . ALA B 1 15 ? -10.219 -22.031 -25.984 1 97.94 15 ALA B O 1
ATOM 1773 N N . VAL B 1 16 ? -10.625 -22.625 -23.891 1 98.19 16 VAL B N 1
ATOM 1774 C CA . VAL B 1 16 ? -9.25 -23.047 -23.641 1 98.19 16 VAL B CA 1
ATOM 1775 C C . VAL B 1 16 ? -8.906 -24.25 -24.516 1 98.19 16 VAL B C 1
ATOM 1777 O O . VAL B 1 16 ? -7.805 -24.328 -25.062 1 98.19 16 VAL B O 1
ATOM 1780 N N . GLU B 1 17 ? -9.797 -25.141 -24.688 1 97.56 17 GLU B N 1
ATOM 1781 C CA . GLU B 1 17 ? -9.562 -26.375 -25.453 1 97.56 17 GLU B CA 1
ATOM 1782 C C . GLU B 1 17 ? -9.336 -26.062 -26.922 1 97.56 17 GLU B C 1
ATOM 1784 O O . GLU B 1 17 ? -8.641 -26.828 -27.609 1 97.56 17 GLU B O 1
ATOM 1789 N N . LYS B 1 18 ? -9.836 -25.031 -27.375 1 96.62 18 LYS B N 1
ATOM 1790 C CA . LYS B 1 18 ? -9.602 -24.609 -28.75 1 96.62 18 LYS B CA 1
ATOM 1791 C C . LYS B 1 18 ? -8.125 -24.297 -29 1 96.62 18 LYS B C 1
ATOM 1793 O O . LYS B 1 18 ? -7.656 -24.344 -30.125 1 96.62 18 LYS B O 1
ATOM 1798 N N . SER B 1 19 ? -7.43 -24.016 -27.969 1 95.25 19 SER B N 1
ATOM 1799 C CA . SER B 1 19 ? -6.008 -23.703 -28.078 1 95.25 19 SER B CA 1
ATOM 1800 C C . SER B 1 19 ? -5.156 -24.969 -27.969 1 95.25 19 SER B C 1
ATOM 1802 O O . SER B 1 19 ? -3.928 -24.906 -28.031 1 95.25 19 SER B O 1
ATOM 1804 N N . GLY B 1 20 ? -5.75 -26.094 -27.75 1 94.62 20 GLY B N 1
ATOM 1805 C CA . GLY B 1 20 ? -5.035 -27.359 -27.719 1 94.62 20 GLY B CA 1
ATOM 1806 C C . GLY B 1 20 ? -4.691 -27.812 -26.312 1 94.62 20 GLY B C 1
ATOM 1807 O O . GLY B 1 20 ? -3.977 -28.797 -26.125 1 94.62 20 GLY B O 1
ATOM 1808 N N . ILE B 1 21 ? -5.184 -27.156 -25.328 1 95.69 21 ILE B N 1
ATOM 1809 C CA . ILE B 1 21 ? -4.906 -27.5 -23.938 1 95.69 21 ILE B CA 1
ATOM 1810 C C . ILE B 1 21 ? -6.023 -28.391 -23.406 1 95.69 21 ILE B C 1
ATOM 1812 O O . ILE B 1 21 ? -7.207 -28.078 -23.578 1 95.69 21 ILE B O 1
ATOM 1816 N N . ASN B 1 22 ? -5.629 -29.484 -22.75 1 95.69 22 ASN B N 1
ATOM 1817 C CA . ASN B 1 22 ? -6.598 -30.375 -22.109 1 95.69 22 ASN B CA 1
ATOM 1818 C C . ASN B 1 22 ? -7.02 -29.859 -20.75 1 95.69 22 ASN B C 1
ATOM 1820 O O . ASN B 1 22 ? -6.277 -29.984 -19.766 1 95.69 22 ASN B O 1
ATOM 1824 N N . THR B 1 23 ? -8.195 -29.359 -20.578 1 95.5 23 THR B N 1
ATOM 1825 C CA . THR B 1 23 ? -8.656 -28.703 -19.344 1 95.5 23 THR B CA 1
ATOM 1826 C C . THR B 1 23 ? -8.992 -29.75 -18.281 1 95.5 23 THR B C 1
ATOM 1828 O O . THR B 1 23 ? -9.141 -29.406 -17.109 1 95.5 23 THR B O 1
ATOM 1831 N N . GLN B 1 24 ? -9.156 -31.016 -18.641 1 92.75 24 GLN B N 1
ATOM 1832 C CA . GLN B 1 24 ? -9.5 -32.062 -17.703 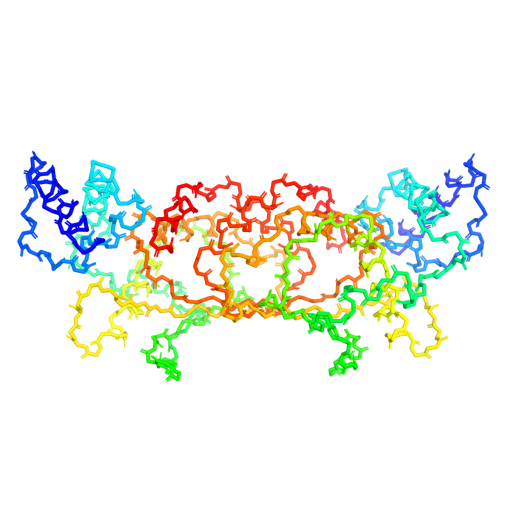1 92.75 24 GLN B CA 1
ATOM 1833 C C . GLN B 1 24 ? -8.375 -32.312 -16.703 1 92.75 24 GLN B C 1
ATOM 1835 O O . GLN B 1 24 ? -8.586 -32.906 -15.648 1 92.75 24 GLN B O 1
ATOM 1840 N N . GLU B 1 25 ? -7.23 -31.812 -17.047 1 92 25 GLU B N 1
ATOM 1841 C CA . GLU B 1 25 ? -6.07 -31.953 -16.172 1 92 25 GLU B CA 1
ATOM 1842 C C . GLU B 1 25 ? -6.133 -30.953 -15.008 1 92 25 GLU B C 1
ATOM 1844 O O . GLU B 1 25 ? -5.344 -31.047 -14.062 1 92 25 GLU B O 1
ATOM 1849 N N . TYR B 1 26 ? -7.098 -30.062 -15.109 1 93.56 26 TYR B N 1
ATOM 1850 C CA . TYR B 1 26 ? -7.18 -29 -14.102 1 93.56 26 TYR B CA 1
ATOM 1851 C C . TYR B 1 26 ? -8.508 -29.062 -13.359 1 93.56 26 TYR B C 1
ATOM 1853 O O . TYR B 1 26 ? -9.555 -29.297 -13.961 1 93.56 26 TYR B O 1
ATOM 1861 N N . CYS B 1 27 ? -8.359 -28.922 -12.07 1 92.94 27 CYS B N 1
ATOM 1862 C CA . CYS B 1 27 ? -9.57 -28.906 -11.258 1 92.94 27 CYS B CA 1
ATOM 1863 C C . CYS B 1 27 ? -10.359 -27.625 -11.469 1 92.94 27 CYS B C 1
ATOM 1865 O O . CYS B 1 27 ? -9.812 -26.625 -11.953 1 92.94 27 CYS B O 1
ATOM 1867 N N . ASP B 1 28 ? -11.617 -27.656 -11.109 1 95.19 28 ASP B N 1
ATOM 1868 C CA . ASP B 1 28 ? -12.508 -26.5 -11.273 1 95.19 28 ASP B CA 1
ATOM 1869 C C . ASP B 1 28 ? -11.969 -25.297 -10.516 1 95.19 28 ASP B C 1
ATOM 1871 O O . ASP B 1 28 ? -12.023 -24.172 -11.016 1 95.19 28 ASP B O 1
ATOM 1875 N N . ALA B 1 29 ? -11.414 -25.547 -9.352 1 94.75 29 ALA B N 1
ATOM 1876 C CA . ALA B 1 29 ? -10.922 -24.453 -8.5 1 94.75 29 ALA B CA 1
ATOM 1877 C C . ALA B 1 29 ? -9.797 -23.688 -9.188 1 94.75 29 ALA B C 1
ATOM 1879 O O . ALA B 1 29 ? -9.742 -22.453 -9.102 1 94.75 29 ALA B O 1
ATOM 1880 N N . THR B 1 30 ? -8.977 -24.406 -9.914 1 95.31 30 THR B N 1
ATOM 1881 C CA . THR B 1 30 ? -7.875 -23.766 -10.633 1 95.31 30 THR B CA 1
ATOM 1882 C C . THR B 1 30 ? -8.406 -22.859 -11.734 1 95.31 30 THR B C 1
ATOM 1884 O O . THR B 1 30 ? -8.008 -21.688 -11.828 1 95.31 30 THR B O 1
ATOM 1887 N N . MET B 1 31 ? -9.297 -23.375 -12.492 1 96.62 31 MET B N 1
ATOM 1888 C CA . MET B 1 31 ? -9.836 -22.594 -13.609 1 96.62 31 MET B CA 1
ATOM 1889 C C . MET B 1 31 ? -10.672 -21.422 -13.109 1 96.62 31 MET B C 1
ATOM 1891 O O . MET B 1 31 ? -10.633 -20.344 -13.695 1 96.62 31 MET B O 1
ATOM 1895 N N . MET B 1 32 ? -11.305 -21.656 -11.992 1 95.88 32 MET B N 1
ATOM 1896 C CA . MET B 1 32 ? -12.156 -20.609 -11.422 1 95.88 32 MET B CA 1
ATOM 1897 C C . MET B 1 32 ? -11.328 -19.406 -11.008 1 95.88 32 MET B C 1
ATOM 1899 O O . MET B 1 32 ? -11.781 -18.266 -11.133 1 95.88 32 MET B O 1
ATOM 1903 N N . ARG B 1 33 ? -10.102 -19.578 -10.57 1 95.44 33 ARG B N 1
ATOM 1904 C CA . ARG B 1 33 ? -9.234 -18.453 -10.188 1 95.44 33 ARG B CA 1
ATOM 1905 C C . ARG B 1 33 ? -9.023 -17.5 -11.359 1 95.44 33 ARG B C 1
ATOM 1907 O O . ARG B 1 33 ? -9.023 -16.281 -11.188 1 95.44 33 ARG B O 1
ATOM 1914 N N . PHE B 1 34 ? -8.914 -18.047 -12.516 1 96 34 PHE B N 1
ATOM 1915 C CA . PHE B 1 34 ? -8.695 -17.234 -13.703 1 96 34 PHE B CA 1
ATOM 1916 C C . PHE B 1 34 ? -9.969 -16.516 -14.125 1 96 34 PHE B C 1
ATOM 1918 O O . PHE B 1 34 ? -9.93 -15.367 -14.562 1 96 34 PHE B O 1
ATOM 1925 N N . LEU B 1 35 ? -11.094 -17.188 -13.945 1 95.38 35 LEU B N 1
ATOM 1926 C CA . LEU B 1 35 ? -12.375 -16.562 -14.234 1 95.38 35 LEU B CA 1
ATOM 1927 C C . LEU B 1 35 ? -12.633 -15.391 -13.297 1 95.38 35 LEU B C 1
ATOM 1929 O O . LEU B 1 35 ? -13.008 -14.297 -13.742 1 95.38 35 LEU B O 1
ATOM 1933 N N . ILE B 1 36 ? -12.32 -15.68 -12.078 1 91.75 36 ILE B N 1
ATOM 1934 C CA . ILE B 1 36 ? -12.547 -14.648 -11.078 1 91.75 36 ILE B CA 1
ATOM 1935 C C . ILE B 1 36 ? -11.633 -13.453 -11.352 1 91.75 36 ILE B C 1
ATOM 1937 O O . ILE B 1 36 ? -12.07 -12.305 -11.281 1 91.75 36 ILE B O 1
ATOM 1941 N N . ALA B 1 37 ? -10.445 -13.734 -11.75 1 91.81 37 ALA B N 1
ATOM 1942 C CA . ALA B 1 37 ? -9.477 -12.68 -12.031 1 91.81 37 ALA B CA 1
ATOM 1943 C C . ALA B 1 37 ? -9.922 -11.82 -13.211 1 91.81 37 ALA B C 1
ATOM 1945 O O . ALA B 1 37 ? -9.508 -10.664 -13.344 1 91.81 37 ALA B O 1
ATOM 1946 N N . ARG B 1 38 ? -10.734 -12.383 -14 1 92.56 38 ARG B N 1
ATOM 1947 C CA . ARG B 1 38 ? -11.203 -11.664 -15.18 1 92.56 38 ARG B CA 1
ATOM 1948 C C . ARG B 1 38 ? -12.711 -11.43 -15.117 1 92.56 38 ARG B C 1
ATOM 1950 O O . ARG B 1 38 ? -13.391 -11.469 -16.141 1 92.56 38 ARG B O 1
ATOM 1957 N N . SER B 1 39 ? -13.289 -11.281 -13.977 1 89.94 39 SER B N 1
ATOM 1958 C CA . SER B 1 39 ? -14.656 -10.852 -13.719 1 89.94 39 SER B CA 1
ATOM 1959 C C . SER B 1 39 ? -15.664 -11.836 -14.305 1 89.94 39 SER B C 1
ATOM 1961 O O . SER B 1 39 ? -16.688 -11.43 -14.859 1 89.94 39 SER B O 1
ATOM 1963 N N . MET B 1 40 ? -15.328 -13.008 -14.312 1 93.75 40 MET B N 1
ATOM 1964 C CA . MET B 1 40 ? -16.203 -14.102 -14.719 1 93.75 40 MET B CA 1
ATOM 1965 C C . MET B 1 40 ? -16.516 -14.023 -16.203 1 93.75 40 MET B C 1
ATOM 1967 O O . MET B 1 40 ? -17.578 -14.469 -16.641 1 93.75 40 MET B O 1
ATOM 1971 N N . GLU B 1 41 ? -15.562 -13.406 -16.969 1 95.75 41 GLU B N 1
ATOM 1972 C CA . GLU B 1 41 ? -15.672 -13.398 -18.438 1 95.75 41 GLU B CA 1
ATOM 1973 C C . GLU B 1 41 ? -14.93 -14.57 -19.047 1 95.75 41 GLU B C 1
ATOM 1975 O O . GLU B 1 41 ? -13.695 -14.594 -19.062 1 95.75 41 GLU B O 1
ATOM 1980 N N . PRO B 1 42 ? -15.617 -15.477 -19.625 1 97.44 42 PRO B N 1
ATOM 1981 C CA . PRO B 1 42 ? -15.016 -16.734 -20.062 1 97.44 42 PRO B CA 1
ATOM 1982 C C . PRO B 1 42 ? -13.891 -16.547 -21.078 1 97.44 42 PRO B C 1
ATOM 1984 O O . PRO B 1 42 ? -12.836 -17.172 -20.969 1 97.44 42 PRO B O 1
ATOM 1987 N N . SER B 1 43 ? -14.117 -15.688 -22.062 1 97.62 43 SER B N 1
ATOM 1988 C CA . SER B 1 43 ? -13.117 -15.5 -23.109 1 97.62 43 SER B CA 1
ATOM 1989 C C . SER B 1 43 ? -11.836 -14.898 -22.547 1 97.62 43 SER B C 1
ATOM 1991 O O . SER B 1 43 ? -10.734 -15.336 -22.875 1 97.62 43 SER B O 1
ATOM 1993 N N . LYS B 1 44 ? -11.992 -13.953 -21.688 1 96.69 44 LYS B N 1
ATOM 1994 C CA . LYS B 1 44 ? -10.828 -13.32 -21.062 1 96.69 44 LYS B CA 1
ATOM 1995 C C . LYS B 1 44 ? -10.125 -14.281 -20.125 1 96.69 44 LYS B C 1
ATOM 1997 O O . LYS B 1 44 ? -8.891 -14.336 -20.078 1 96.69 44 LYS B O 1
ATOM 2002 N N . GLY B 1 45 ? -10.945 -14.938 -19.344 1 97.25 45 GLY B N 1
ATOM 2003 C CA . GLY B 1 45 ? -10.367 -15.961 -18.484 1 97.25 45 GLY B CA 1
ATOM 2004 C C . GLY B 1 45 ? -9.578 -17.016 -19.25 1 97.25 45 GLY B C 1
ATOM 2005 O O . GLY B 1 45 ? -8.484 -17.391 -18.828 1 97.25 45 GLY B O 1
ATOM 2006 N N . ALA B 1 46 ? -10.164 -17.438 -20.375 1 98.31 46 ALA B N 1
ATOM 2007 C CA . ALA B 1 46 ? -9.508 -18.453 -21.188 1 98.31 46 ALA B CA 1
ATOM 2008 C C . ALA B 1 46 ? -8.18 -17.938 -21.734 1 98.31 46 ALA B C 1
ATOM 2010 O O . ALA B 1 46 ? -7.164 -18.641 -21.703 1 98.31 46 ALA B O 1
ATOM 2011 N N . LYS B 1 47 ? -8.219 -16.781 -22.234 1 97.94 47 LYS B N 1
ATOM 2012 C CA . LYS B 1 47 ? -6.996 -16.188 -22.766 1 97.94 47 LYS B CA 1
ATOM 2013 C C . LYS B 1 47 ? -5.906 -16.109 -21.703 1 97.94 47 LYS B C 1
ATOM 2015 O O . LYS B 1 47 ? -4.75 -16.453 -21.969 1 97.94 47 LYS B O 1
ATOM 2020 N N . MET B 1 48 ? -6.297 -15.68 -20.531 1 97.44 48 MET B N 1
ATOM 2021 C CA . MET B 1 48 ? -5.348 -15.57 -19.438 1 97.44 48 MET B CA 1
ATOM 2022 C C . MET B 1 48 ? -4.805 -16.938 -19.047 1 97.44 48 MET B C 1
ATOM 2024 O O . MET B 1 48 ? -3.605 -17.094 -18.797 1 97.44 48 MET B O 1
ATOM 2028 N N . PHE B 1 49 ? -5.633 -17.891 -19.016 1 97.94 49 PHE B N 1
ATOM 2029 C CA . PHE B 1 49 ? -5.25 -19.25 -18.656 1 97.94 49 PHE B CA 1
ATOM 2030 C C . PHE B 1 49 ? -4.25 -19.812 -19.656 1 97.94 49 PHE B C 1
ATOM 2032 O O . PHE B 1 49 ? -3.244 -20.406 -19.281 1 97.94 49 PHE B O 1
ATOM 2039 N N . VAL B 1 50 ? -4.52 -19.594 -20.891 1 98.31 50 VAL B N 1
ATOM 2040 C CA . VAL B 1 50 ? -3.641 -20.078 -21.953 1 98.31 50 VAL B CA 1
ATOM 2041 C C . VAL B 1 50 ? -2.279 -19.391 -21.844 1 98.31 50 VAL B C 1
ATOM 2043 O O . VAL B 1 50 ? -1.239 -20.047 -21.984 1 98.31 50 VAL B O 1
ATOM 2046 N N . GLN B 1 51 ? -2.291 -18.141 -21.594 1 97.69 51 GLN B N 1
ATOM 2047 C CA . GLN B 1 51 ? -1.051 -17.391 -21.422 1 97.69 51 GLN B CA 1
ATOM 2048 C C . GLN B 1 51 ? -0.246 -17.922 -20.234 1 97.69 51 GLN B C 1
ATOM 2050 O O . GLN B 1 51 ? 0.979 -18.031 -20.312 1 97.69 51 GLN B O 1
ATOM 2055 N N . TRP B 1 52 ? -0.944 -18.188 -19.188 1 97.56 52 TRP B N 1
ATOM 2056 C CA . TRP B 1 52 ? -0.3 -18.75 -18.016 1 97.56 52 TRP B CA 1
ATOM 2057 C C . TRP B 1 52 ? 0.352 -20.094 -18.328 1 97.56 52 TRP B C 1
ATOM 2059 O O . TRP B 1 52 ? 1.492 -20.344 -17.938 1 97.56 52 TRP B O 1
ATOM 2069 N N . ARG B 1 53 ? -0.376 -20.953 -19.016 1 96.5 53 ARG B N 1
ATOM 2070 C CA . ARG B 1 53 ? 0.138 -22.281 -19.328 1 96.5 53 ARG B CA 1
ATOM 2071 C C . ARG B 1 53 ? 1.379 -22.188 -20.219 1 96.5 53 ARG B C 1
ATOM 2073 O O . ARG B 1 53 ? 2.367 -22.875 -19.984 1 96.5 53 ARG B O 1
ATOM 2080 N N . LYS B 1 54 ? 1.328 -21.328 -21.172 1 96.69 54 LYS B N 1
ATOM 2081 C CA . LYS B 1 54 ? 2.475 -21.125 -22.062 1 96.69 54 LYS B CA 1
ATOM 2082 C C . LYS B 1 54 ? 3.674 -20.578 -21.281 1 96.69 54 LYS B C 1
ATOM 2084 O O . LYS B 1 54 ? 4.797 -21.062 -21.453 1 96.69 54 LYS B O 1
ATOM 2089 N N . TRP B 1 55 ? 3.418 -19.656 -20.453 1 97.44 55 TRP B N 1
ATOM 2090 C CA . TRP B 1 55 ? 4.457 -19.062 -19.625 1 97.44 55 TRP B CA 1
ATOM 2091 C C . TRP B 1 55 ? 5.094 -20.094 -18.719 1 97.44 55 TRP B C 1
ATOM 2093 O O . TRP B 1 55 ? 6.32 -20.172 -18.609 1 97.44 55 TRP B O 1
ATOM 2103 N N . ARG B 1 56 ? 4.289 -20.875 -18.062 1 96.69 56 ARG B N 1
ATOM 2104 C CA . ARG B 1 56 ? 4.785 -21.875 -17.125 1 96.69 56 ARG B CA 1
ATOM 2105 C C . ARG B 1 56 ? 5.648 -22.922 -17.828 1 96.69 56 ARG B C 1
ATOM 2107 O O . ARG B 1 56 ? 6.688 -23.328 -17.312 1 96.69 56 ARG B O 1
ATOM 2114 N N . ASP B 1 57 ? 5.238 -23.297 -19.031 1 95.69 57 ASP B N 1
ATOM 2115 C CA . ASP B 1 57 ? 6.016 -24.25 -19.812 1 95.69 57 ASP B CA 1
ATOM 2116 C C . ASP B 1 57 ? 7.398 -23.688 -20.141 1 95.69 57 ASP B C 1
ATOM 2118 O O . ASP B 1 57 ? 8.383 -24.438 -20.172 1 95.69 57 ASP B O 1
ATOM 2122 N N . ALA B 1 58 ? 7.461 -22.422 -20.359 1 96.25 58 ALA B N 1
ATOM 2123 C CA . ALA B 1 58 ? 8.719 -21.781 -20.75 1 96.25 58 ALA B CA 1
ATOM 2124 C C . ALA B 1 58 ? 9.609 -21.547 -19.531 1 96.25 58 ALA B C 1
ATOM 2126 O O . ALA B 1 58 ? 10.82 -21.75 -19.594 1 96.25 58 ALA B O 1
ATOM 2127 N N . VAL B 1 59 ? 9.055 -21.141 -18.438 1 95.44 59 VAL B N 1
ATOM 2128 C CA . VAL B 1 59 ? 9.805 -20.672 -17.281 1 95.44 59 VAL B CA 1
ATOM 2129 C C . VAL B 1 59 ? 10.109 -21.859 -16.359 1 95.44 59 VAL B C 1
ATOM 2131 O O . VAL B 1 59 ? 11.148 -21.875 -15.695 1 95.44 59 VAL B O 1
ATOM 2134 N N . VAL B 1 60 ? 9.188 -22.844 -16.328 1 96.31 60 VAL B N 1
ATOM 2135 C CA . VAL B 1 60 ? 9.336 -24 -15.445 1 96.31 60 VAL B CA 1
ATOM 2136 C C . VAL B 1 60 ? 9.234 -25.281 -16.266 1 96.31 60 VAL B C 1
ATOM 2138 O O . VAL B 1 60 ? 8.391 -26.141 -15.977 1 96.31 60 VAL B O 1
ATOM 2141 N N . PRO B 1 61 ? 10.109 -25.516 -17.094 1 94.5 61 PRO B N 1
ATOM 2142 C CA . PRO B 1 61 ? 10.016 -26.672 -18 1 94.5 61 PRO B CA 1
ATOM 2143 C C . PRO B 1 61 ? 10.062 -28.016 -17.25 1 94.5 61 PRO B C 1
ATOM 2145 O O . PRO B 1 61 ? 9.461 -28.984 -17.703 1 94.5 61 PRO B O 1
ATOM 2148 N N . LYS B 1 62 ? 10.711 -28.109 -16.141 1 94.19 62 LYS B N 1
ATOM 2149 C CA . LYS B 1 62 ? 10.828 -29.344 -15.375 1 94.19 62 LYS B CA 1
ATOM 2150 C C . LYS B 1 62 ? 9.688 -29.484 -14.367 1 94.19 62 LYS B C 1
ATOM 2152 O O . LYS B 1 62 ? 9.625 -30.453 -13.617 1 94.19 62 LYS B O 1
ATOM 2157 N N . GLY B 1 63 ? 8.844 -28.453 -14.289 1 94 63 GLY B N 1
ATOM 2158 C CA . GLY B 1 63 ? 7.711 -28.484 -13.375 1 94 63 GLY B CA 1
ATOM 2159 C C . GLY B 1 63 ? 8.016 -27.875 -12.023 1 94 63 GLY B C 1
ATOM 2160 O O . GLY B 1 63 ? 7.117 -27.672 -11.211 1 94 63 GLY B O 1
ATOM 2161 N N . PHE B 1 64 ? 9.289 -27.656 -11.805 1 94.5 64 PHE B N 1
ATOM 2162 C CA . PHE B 1 64 ? 9.711 -27 -10.57 1 94.5 64 PHE B CA 1
ATOM 2163 C C . PHE B 1 64 ? 11.047 -26.297 -10.773 1 94.5 64 PHE B C 1
ATOM 2165 O O . PHE B 1 64 ? 11.766 -26.562 -11.727 1 94.5 64 PHE B O 1
ATOM 2172 N N . ILE B 1 65 ? 11.32 -25.297 -9.953 1 97 65 ILE B N 1
ATOM 2173 C CA . ILE B 1 65 ? 12.609 -24.625 -9.93 1 97 65 ILE B CA 1
ATOM 2174 C C . ILE B 1 65 ? 13.43 -25.109 -8.734 1 97 65 ILE B C 1
ATOM 2176 O O . ILE B 1 65 ? 13 -24.984 -7.586 1 97 65 ILE B O 1
ATOM 2180 N N . SER B 1 66 ? 14.617 -25.656 -9.023 1 96.12 66 SER B N 1
ATOM 2181 C CA . SER B 1 66 ? 15.453 -26.203 -7.961 1 96.12 66 SER B CA 1
ATOM 2182 C C . SER B 1 66 ? 16.141 -25.094 -7.176 1 96.12 66 SER B C 1
ATOM 2184 O O . SER B 1 66 ? 16.344 -24 -7.691 1 96.12 66 SER B O 1
ATOM 2186 N N . GLU B 1 67 ? 16.531 -25.438 -5.961 1 95.81 67 GLU B N 1
ATOM 2187 C CA . GLU B 1 67 ? 17.219 -24.469 -5.117 1 95.81 67 GLU B CA 1
ATOM 2188 C C . GLU B 1 67 ? 18.562 -24.062 -5.738 1 95.81 67 GLU B C 1
ATOM 2190 O O . GLU B 1 67 ? 19 -22.922 -5.562 1 95.81 67 GLU B O 1
ATOM 2195 N N . SER B 1 68 ? 19.156 -24.953 -6.469 1 95.75 68 SER B N 1
ATOM 2196 C CA . SER B 1 68 ? 20.453 -24.688 -7.078 1 95.75 68 SER B CA 1
ATOM 2197 C C . SER B 1 68 ? 20.344 -23.609 -8.141 1 95.75 68 SER B C 1
ATOM 2199 O O . SER B 1 68 ? 21.312 -22.875 -8.383 1 95.75 68 SER B O 1
ATOM 2201 N N . GLU B 1 69 ? 19.219 -23.453 -8.758 1 95.62 69 GLU B N 1
ATOM 2202 C CA . GLU B 1 69 ? 19.016 -22.469 -9.82 1 95.62 69 GLU B CA 1
ATOM 2203 C C . GLU B 1 69 ? 18.875 -21.062 -9.258 1 95.62 69 GLU B C 1
ATOM 2205 O O . GLU B 1 69 ? 19 -20.078 -9.984 1 95.62 69 GLU B O 1
ATOM 2210 N N . VAL B 1 70 ? 18.562 -21 -7.91 1 96.38 70 VAL B N 1
ATOM 2211 C CA . VAL B 1 70 ? 18.312 -19.688 -7.324 1 96.38 70 VAL B CA 1
ATOM 2212 C C . VAL B 1 70 ? 19.109 -19.547 -6.027 1 96.38 70 VAL B C 1
ATOM 2214 O O . VAL B 1 70 ? 18.641 -18.906 -5.074 1 96.38 70 VAL B O 1
ATOM 2217 N N . LYS B 1 71 ? 20.219 -20.141 -5.961 1 94.38 71 LYS B N 1
ATOM 2218 C CA . LYS B 1 71 ? 21.047 -20.25 -4.754 1 94.38 71 LYS B CA 1
ATOM 2219 C C . LYS B 1 71 ? 21.406 -18.875 -4.223 1 94.38 71 LYS B C 1
ATOM 2221 O O . LYS B 1 71 ? 21.312 -18.609 -3.021 1 94.38 71 LYS B O 1
ATOM 2226 N N . GLU B 1 72 ? 21.844 -17.969 -5.059 1 93.38 72 GLU B N 1
ATOM 2227 C CA . GLU B 1 72 ? 22.281 -16.641 -4.645 1 93.38 72 GLU B CA 1
ATOM 2228 C C . GLU B 1 72 ? 21.141 -15.859 -3.992 1 93.38 72 GLU B C 1
ATOM 2230 O O . GLU B 1 72 ? 21.328 -15.188 -2.979 1 93.38 72 GLU B O 1
ATOM 2235 N N . GLU B 1 73 ? 19.938 -15.984 -4.535 1 95 73 GLU B N 1
ATOM 2236 C CA . GLU B 1 73 ? 18.766 -15.297 -3.975 1 95 73 GLU B CA 1
ATOM 2237 C C . GLU B 1 73 ? 18.375 -15.891 -2.623 1 95 73 GLU B C 1
ATOM 2239 O O . GLU B 1 73 ? 18 -15.156 -1.707 1 95 73 GLU B O 1
ATOM 2244 N N . LEU B 1 74 ? 18.5 -17.219 -2.523 1 95.38 74 LEU B N 1
ATOM 2245 C CA . LEU B 1 74 ? 18.156 -17.906 -1.281 1 95.38 74 LEU B CA 1
ATOM 2246 C C . LEU B 1 74 ? 19.125 -17.531 -0.169 1 95.38 74 LEU B C 1
ATOM 2248 O O . LEU B 1 74 ? 18.75 -17.438 0.999 1 95.38 74 LEU B O 1
ATOM 2252 N N . GLU B 1 75 ? 20.312 -17.234 -0.547 1 94.88 75 GLU B N 1
ATOM 2253 C CA . GLU B 1 75 ? 21.359 -16.922 0.425 1 94.88 75 GLU B CA 1
ATOM 2254 C C . GLU B 1 75 ? 21.094 -15.594 1.117 1 94.88 75 GLU B C 1
ATOM 2256 O O . GLU B 1 75 ? 21.516 -15.391 2.26 1 94.88 75 GLU B O 1
ATOM 2261 N N . ALA B 1 76 ? 20.359 -14.711 0.512 1 94.94 76 ALA B N 1
ATOM 2262 C CA . ALA B 1 76 ? 20.062 -13.398 1.076 1 94.94 76 ALA B CA 1
ATOM 2263 C C . ALA B 1 76 ? 19.109 -13.516 2.264 1 94.94 76 ALA B C 1
ATOM 2265 O O . ALA B 1 76 ? 18.969 -12.578 3.049 1 94.94 76 ALA B O 1
ATOM 2266 N N . LYS B 1 77 ? 18.422 -14.648 2.414 1 96.06 77 LYS B N 1
ATOM 2267 C CA . LYS B 1 77 ? 17.5 -14.906 3.527 1 96.06 77 LYS B CA 1
ATOM 2268 C C . LYS B 1 77 ? 16.531 -13.75 3.721 1 96.06 77 LYS B C 1
ATOM 2270 O O . LYS B 1 77 ? 16.375 -13.234 4.832 1 96.06 77 LYS B O 1
ATOM 2275 N N . LYS B 1 78 ? 15.914 -13.398 2.611 1 96.88 78 LYS B N 1
ATOM 2276 C CA . LYS B 1 78 ? 15.047 -12.227 2.611 1 96.88 78 LYS B CA 1
ATOM 2277 C C . LYS B 1 78 ? 13.578 -12.625 2.617 1 96.88 78 LYS B C 1
ATOM 2279 O O . LYS B 1 78 ? 12.695 -11.797 2.855 1 96.88 78 LYS B O 1
ATOM 2284 N N . ILE B 1 79 ? 13.305 -13.867 2.324 1 96.94 79 ILE B N 1
ATOM 2285 C CA . ILE B 1 79 ? 11.938 -14.367 2.338 1 96.94 79 ILE B CA 1
ATOM 2286 C C . ILE B 1 79 ? 11.875 -15.68 3.109 1 96.94 79 ILE B C 1
ATOM 2288 O O . ILE B 1 79 ? 12.711 -16.562 2.918 1 96.94 79 ILE B O 1
ATOM 2292 N N . PHE B 1 80 ? 10.836 -15.812 3.965 1 95.25 80 PHE B N 1
ATOM 2293 C CA . PHE B 1 80 ? 10.68 -17 4.801 1 95.25 80 PHE B CA 1
ATOM 2294 C C . PHE B 1 80 ? 9.258 -17.547 4.703 1 95.25 80 PHE B C 1
ATOM 2296 O O . PHE B 1 80 ? 8.297 -16.781 4.676 1 95.25 80 PHE B O 1
ATOM 2303 N N . LEU B 1 81 ? 9.188 -18.766 4.648 1 93.5 81 LEU B N 1
ATOM 2304 C CA . LEU B 1 81 ? 7.914 -19.453 4.781 1 93.5 81 LEU B CA 1
ATOM 2305 C C . LEU B 1 81 ? 7.695 -19.922 6.215 1 93.5 81 LEU B C 1
ATOM 2307 O O . LEU B 1 81 ? 8.523 -20.656 6.766 1 93.5 81 LEU B O 1
ATOM 2311 N N . GLN B 1 82 ? 6.719 -19.359 7.016 1 85.06 82 GLN B N 1
ATOM 2312 C CA . GLN B 1 82 ? 6.602 -19.516 8.461 1 85.06 82 GLN B CA 1
ATOM 2313 C C . GLN B 1 82 ? 5.465 -20.469 8.82 1 85.06 82 GLN B C 1
ATOM 2315 O O . GLN B 1 82 ? 5.027 -20.531 9.969 1 85.06 82 GLN B O 1
ATOM 2320 N N . GLY B 1 83 ? 4.96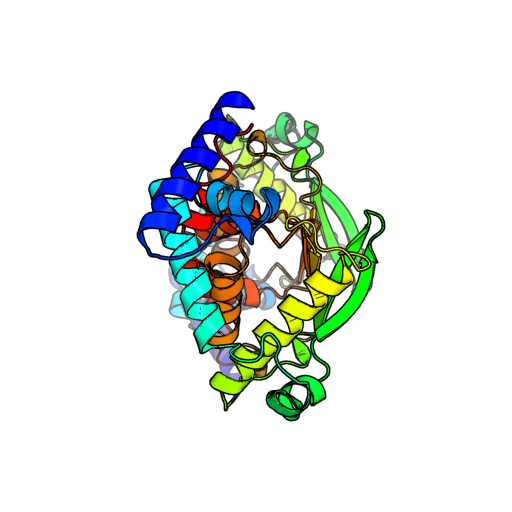5 -21.234 8.023 1 87.25 83 GLY B N 1
ATOM 2321 C CA . GLY B 1 83 ? 3.904 -22.156 8.391 1 87.25 83 GLY B CA 1
ATOM 2322 C C . GLY B 1 83 ? 2.52 -21.641 8.055 1 87.25 83 GLY B C 1
ATOM 2323 O O . GLY B 1 83 ? 2.334 -20.938 7.051 1 87.25 83 GLY B O 1
ATOM 2324 N N . LEU B 1 84 ? 1.501 -22.125 8.977 1 89.38 84 LEU B N 1
ATOM 2325 C CA . LEU B 1 84 ? 0.108 -21.797 8.703 1 89.38 84 LEU B CA 1
ATOM 2326 C C . LEU B 1 84 ? -0.406 -20.766 9.711 1 89.38 84 LEU B C 1
ATOM 2328 O O . LEU B 1 84 ? -0.044 -20.812 10.883 1 89.38 84 LEU B O 1
ATOM 2332 N N . SER B 1 85 ? -1.115 -19.844 9.195 1 91.5 85 SER B N 1
ATOM 2333 C CA . SER B 1 85 ? -1.787 -18.859 10.039 1 91.5 85 SER B CA 1
ATOM 2334 C C . SER B 1 85 ? -2.867 -19.516 10.891 1 91.5 85 SER B C 1
ATOM 2336 O O . SER B 1 85 ? -3.129 -20.719 10.766 1 91.5 85 SER B O 1
ATOM 2338 N N . LYS B 1 86 ? -3.455 -18.688 11.766 1 88.25 86 LYS B N 1
ATOM 2339 C CA . LYS B 1 86 ? -4.562 -19.141 12.602 1 88.25 86 LYS B CA 1
ATOM 2340 C C . LYS B 1 86 ? -5.742 -19.594 11.75 1 88.25 86 LYS B C 1
ATOM 2342 O O . LYS B 1 86 ? -6.488 -20.5 12.141 1 88.25 86 LYS B O 1
ATOM 2347 N N . THR B 1 87 ? -5.863 -19.078 10.57 1 86.44 87 THR B N 1
ATOM 2348 C CA . THR B 1 87 ? -6.973 -19.406 9.688 1 86.44 87 THR B CA 1
ATOM 2349 C C . THR B 1 87 ? -6.578 -20.516 8.711 1 86.44 87 THR B C 1
ATOM 2351 O O . THR B 1 87 ? -7.344 -20.859 7.816 1 86.44 87 THR B O 1
ATOM 2354 N N . GLY B 1 88 ? -5.316 -21.031 8.797 1 88.25 88 GLY B N 1
ATOM 2355 C CA . GLY B 1 88 ? -4.898 -22.172 8.008 1 88.25 88 GLY B CA 1
ATOM 2356 C C . GLY B 1 88 ? -4.223 -21.797 6.711 1 88.25 88 GLY B C 1
ATOM 2357 O O . GLY B 1 88 ? -3.982 -22.641 5.852 1 88.25 88 GLY B O 1
ATOM 2358 N N . LEU B 1 89 ? -3.904 -20.547 6.594 1 92.75 89 LEU B N 1
ATOM 2359 C CA . LEU B 1 89 ? -3.225 -20.109 5.379 1 92.75 89 LEU B CA 1
ATOM 2360 C C . LEU B 1 89 ? -1.713 -20.109 5.574 1 92.75 89 LEU B C 1
ATOM 2362 O O . LEU B 1 89 ? -1.22 -19.766 6.648 1 92.75 89 LEU B O 1
ATOM 2366 N N . ALA B 1 90 ? -1.024 -20.516 4.5 1 95.38 90 ALA B N 1
ATOM 2367 C CA . ALA B 1 90 ? 0.432 -20.406 4.535 1 95.38 90 ALA B CA 1
ATOM 2368 C C . ALA B 1 90 ? 0.874 -18.953 4.672 1 95.38 90 ALA B C 1
ATOM 2370 O O . ALA B 1 90 ? 0.214 -18.047 4.16 1 95.38 90 ALA B O 1
ATOM 2371 N N . VAL B 1 91 ? 2.008 -18.812 5.383 1 97.19 91 VAL B N 1
ATOM 2372 C CA . VAL B 1 91 ? 2.479 -17.453 5.648 1 97.19 91 VAL B CA 1
ATOM 2373 C C . VAL B 1 91 ? 3.875 -17.266 5.062 1 97.19 91 VAL B C 1
ATOM 2375 O O . VAL B 1 91 ? 4.766 -18.094 5.285 1 97.19 91 VAL B O 1
ATOM 2378 N N . MET B 1 92 ? 3.998 -16.234 4.262 1 97.81 92 MET B N 1
ATOM 2379 C CA . MET B 1 92 ? 5.293 -15.828 3.729 1 97.81 92 MET B CA 1
ATOM 2380 C C . MET B 1 92 ? 5.703 -14.469 4.285 1 97.81 92 MET B C 1
ATOM 2382 O O . MET B 1 92 ? 4.914 -13.523 4.258 1 97.81 92 MET B O 1
ATOM 2386 N N . ILE B 1 93 ? 6.926 -14.398 4.805 1 98.06 93 ILE B N 1
ATOM 2387 C CA . ILE B 1 93 ? 7.441 -13.156 5.367 1 98.06 93 ILE B CA 1
ATOM 2388 C C . ILE B 1 93 ? 8.555 -12.609 4.477 1 98.06 93 ILE B C 1
ATOM 2390 O O . ILE B 1 93 ? 9.469 -13.344 4.098 1 98.06 93 ILE B O 1
ATOM 2394 N N . VAL B 1 94 ? 8.438 -11.375 4.121 1 97.94 94 VAL B N 1
ATOM 2395 C CA . VAL B 1 94 ? 9.445 -10.688 3.314 1 97.94 94 VAL B CA 1
ATOM 2396 C C . VAL B 1 94 ? 10.18 -9.664 4.172 1 97.94 94 VAL B C 1
ATOM 2398 O O . VAL B 1 94 ? 9.57 -8.742 4.711 1 97.94 94 VAL B O 1
ATOM 2401 N N . MET B 1 95 ? 11.453 -9.898 4.34 1 98 95 MET B N 1
ATOM 2402 C CA . MET B 1 95 ? 12.32 -8.922 4.996 1 98 95 MET B CA 1
ATOM 2403 C C . MET B 1 95 ? 12.969 -7.996 3.969 1 98 95 MET B C 1
ATOM 2405 O O . MET B 1 95 ? 14.055 -8.281 3.463 1 98 95 MET B O 1
ATOM 2409 N N . ALA B 1 96 ? 12.391 -6.855 3.779 1 97.19 96 ALA B N 1
ATOM 2410 C CA . ALA B 1 96 ? 12.758 -5.984 2.666 1 97.19 96 ALA B CA 1
ATOM 2411 C C . ALA B 1 96 ? 14.164 -5.422 2.85 1 97.19 96 ALA B C 1
ATOM 2413 O O . ALA B 1 96 ? 14.867 -5.168 1.87 1 97.19 96 ALA B O 1
ATOM 2414 N N . LYS B 1 97 ? 14.57 -5.262 4.094 1 97.06 97 LYS B N 1
ATOM 2415 C CA . LYS B 1 97 ? 15.891 -4.699 4.375 1 97.06 97 LYS B CA 1
ATOM 2416 C C . LYS B 1 97 ? 17 -5.578 3.803 1 97.06 97 LYS B C 1
ATOM 2418 O O . LYS B 1 97 ? 18.109 -5.105 3.557 1 97.06 97 LYS B O 1
ATOM 2423 N N . ARG B 1 98 ? 16.672 -6.801 3.572 1 97.06 98 ARG B N 1
ATOM 2424 C CA . ARG B 1 98 ? 17.688 -7.75 3.123 1 97.06 98 ARG B CA 1
ATOM 2425 C C . ARG B 1 98 ? 17.672 -7.883 1.603 1 97.06 98 ARG B C 1
ATOM 2427 O O . ARG B 1 98 ? 18.5 -8.602 1.03 1 97.06 98 ARG B O 1
ATOM 2434 N N . HIS B 1 99 ? 16.766 -7.207 0.939 1 96.81 99 HIS B N 1
ATOM 2435 C CA . HIS B 1 99 ? 16.656 -7.293 -0.513 1 96.81 99 HIS B CA 1
ATOM 2436 C C . HIS B 1 99 ? 17.469 -6.188 -1.189 1 96.81 99 HIS B C 1
ATOM 2438 O O . HIS B 1 99 ? 17.406 -5.027 -0.776 1 96.81 99 HIS B O 1
ATOM 2444 N N . PHE B 1 100 ? 18.203 -6.57 -2.17 1 93.81 100 PHE B N 1
ATOM 2445 C CA . PHE B 1 100 ? 18.906 -5.648 -3.064 1 93.81 100 PHE B CA 1
ATOM 2446 C C . PHE B 1 100 ? 18.594 -5.98 -4.52 1 93.81 100 PHE B C 1
ATOM 2448 O O . PHE B 1 100 ? 18.328 -7.137 -4.855 1 93.81 100 PHE B O 1
ATOM 2455 N N . SER B 1 101 ? 18.625 -4.871 -5.27 1 90.5 101 SER B N 1
ATOM 2456 C CA . SER B 1 101 ? 18.312 -5.086 -6.68 1 90.5 101 SER B CA 1
ATOM 2457 C C . SER B 1 101 ? 19.234 -6.145 -7.293 1 90.5 101 SER B C 1
ATOM 2459 O O . SER B 1 101 ? 20.453 -6.066 -7.164 1 90.5 101 SER B O 1
ATOM 2461 N N . SER B 1 102 ? 18.531 -7.109 -7.824 1 83.88 102 SER B N 1
ATOM 2462 C CA . SER B 1 102 ? 19.281 -8.219 -8.406 1 83.88 102 SER B CA 1
ATOM 2463 C C . SER B 1 102 ? 19.953 -7.805 -9.711 1 83.88 102 SER B C 1
ATOM 2465 O O . SER B 1 102 ? 19.344 -7.098 -10.523 1 83.88 102 SER B O 1
ATOM 2467 N N . LYS B 1 103 ? 21.188 -8.242 -9.828 1 84.25 103 LYS B N 1
ATOM 2468 C CA . LYS B 1 103 ? 21.875 -8.016 -11.094 1 84.25 103 LYS B CA 1
ATOM 2469 C C . LYS B 1 103 ? 21.391 -8.992 -12.164 1 84.25 103 LYS B C 1
ATOM 2471 O O . LYS B 1 103 ? 21.391 -8.664 -13.352 1 84.25 103 LYS B O 1
ATOM 2476 N N . ASP B 1 104 ? 20.953 -10.148 -11.773 1 91.69 104 ASP B N 1
ATOM 2477 C CA . ASP B 1 104 ? 20.422 -11.188 -12.664 1 91.69 104 ASP B CA 1
ATOM 2478 C C . ASP B 1 104 ? 18.906 -11.273 -12.578 1 91.69 104 ASP B C 1
ATOM 2480 O O . ASP B 1 104 ? 18.375 -12.008 -11.742 1 91.69 104 ASP B O 1
ATOM 2484 N N . GLN B 1 105 ? 18.266 -10.672 -13.461 1 91.88 105 GLN B N 1
ATOM 2485 C CA . GLN B 1 105 ? 16.812 -10.578 -13.445 1 91.88 105 GLN B CA 1
ATOM 2486 C C . GLN B 1 105 ? 16.172 -11.938 -13.703 1 91.88 105 GLN B C 1
ATOM 2488 O O . GLN B 1 105 ? 15.094 -12.227 -13.18 1 91.88 105 GLN B O 1
ATOM 2493 N N . LEU B 1 106 ? 16.828 -12.695 -14.516 1 92.38 106 LEU B N 1
ATOM 2494 C CA . LEU B 1 106 ? 16.297 -14.023 -14.805 1 92.38 106 LEU B CA 1
ATOM 2495 C C . LEU B 1 106 ? 16.297 -14.891 -13.547 1 92.38 106 LEU B C 1
ATOM 2497 O O . LEU B 1 106 ? 15.312 -15.578 -13.266 1 92.38 106 LEU B O 1
ATOM 2501 N N . GLN B 1 107 ? 17.359 -14.82 -12.867 1 93.5 107 GLN B N 1
ATOM 2502 C CA . GLN B 1 107 ? 17.422 -15.586 -11.625 1 93.5 107 GLN B CA 1
ATOM 2503 C C . GLN B 1 107 ? 16.391 -15.094 -10.617 1 93.5 107 GLN B C 1
ATOM 2505 O O . GLN B 1 107 ? 15.797 -15.891 -9.891 1 93.5 107 GLN B O 1
ATOM 2510 N N . PHE B 1 108 ? 16.203 -13.836 -10.578 1 96.25 108 PHE B N 1
ATOM 2511 C CA . PHE B 1 108 ? 15.219 -13.266 -9.656 1 96.25 108 PHE B CA 1
ATOM 2512 C C . PHE B 1 108 ? 13.812 -13.766 -10 1 96.25 108 PHE B C 1
ATOM 2514 O O . PHE B 1 108 ? 13.047 -14.133 -9.102 1 96.25 108 PHE B O 1
ATOM 2521 N N . LYS B 1 109 ? 13.539 -13.789 -11.266 1 96.56 109 LYS B N 1
ATOM 2522 C CA . LYS B 1 109 ? 12.242 -14.289 -11.703 1 96.56 109 LYS B CA 1
ATOM 2523 C C . LYS B 1 109 ? 12.055 -15.758 -11.312 1 96.56 109 LYS B C 1
ATOM 2525 O O . LYS B 1 109 ? 10.992 -16.141 -10.82 1 96.56 109 LYS B O 1
ATOM 2530 N N . LYS B 1 110 ? 13.086 -16.516 -11.516 1 97 110 LYS B N 1
ATOM 2531 C CA . LYS B 1 110 ? 13.039 -17.922 -11.117 1 97 110 LYS B CA 1
ATOM 2532 C C . LYS B 1 110 ? 12.867 -18.062 -9.609 1 97 110 LYS B C 1
ATOM 2534 O O . LYS B 1 110 ? 12.141 -18.938 -9.133 1 97 110 LYS B O 1
ATOM 2539 N N . PHE B 1 111 ? 13.547 -17.172 -8.93 1 97.62 111 PHE B N 1
ATOM 2540 C CA . PHE B 1 111 ? 13.445 -17.156 -7.473 1 97.62 111 PHE B CA 1
ATOM 2541 C C . PHE B 1 111 ? 12.016 -16.891 -7.035 1 97.62 111 PHE B C 1
ATOM 2543 O O . PHE B 1 111 ? 11.492 -17.562 -6.145 1 97.62 111 PHE B O 1
ATOM 2550 N N . LEU B 1 112 ? 11.305 -15.953 -7.676 1 97.69 112 LEU B N 1
ATOM 2551 C CA . LEU B 1 112 ? 9.914 -15.648 -7.375 1 97.69 112 LEU B CA 1
ATOM 2552 C C . LEU B 1 112 ? 9.023 -16.859 -7.617 1 97.69 112 LEU B C 1
ATOM 2554 O O . LEU B 1 112 ? 8.195 -17.203 -6.77 1 97.69 112 LEU B O 1
ATOM 2558 N N . VAL B 1 113 ? 9.242 -17.5 -8.719 1 98 113 VAL B N 1
ATOM 2559 C CA . VAL B 1 113 ? 8.453 -18.688 -9.047 1 98 113 VAL B CA 1
ATOM 2560 C C . VAL B 1 113 ? 8.688 -19.781 -8.016 1 98 113 VAL B C 1
ATOM 2562 O O . VAL B 1 113 ? 7.742 -20.406 -7.531 1 98 113 VAL B O 1
ATOM 2565 N N . HIS B 1 114 ? 9.961 -19.969 -7.684 1 97.81 114 HIS B N 1
ATOM 2566 C CA . HIS B 1 114 ? 10.336 -20.953 -6.684 1 97.81 114 HIS B CA 1
ATOM 2567 C C . HIS B 1 114 ? 9.594 -20.719 -5.375 1 97.81 114 HIS B C 1
ATOM 2569 O O . HIS B 1 114 ? 9 -21.656 -4.82 1 97.81 114 HIS B O 1
ATOM 2575 N N . LEU B 1 115 ? 9.523 -19.516 -4.922 1 97.12 115 LEU B N 1
ATOM 2576 C CA . LEU B 1 115 ? 8.922 -19.172 -3.641 1 97.12 115 LEU B CA 1
ATOM 2577 C C . LEU B 1 115 ? 7.398 -19.266 -3.717 1 97.12 115 LEU B C 1
ATOM 2579 O O . LEU B 1 115 ? 6.754 -19.766 -2.793 1 97.12 115 LEU B O 1
ATOM 2583 N N . LEU B 1 116 ? 6.879 -18.797 -4.805 1 96.81 116 LEU B N 1
ATOM 2584 C CA . LEU B 1 116 ? 5.43 -18.812 -4.965 1 96.81 116 LEU B CA 1
ATOM 2585 C C . LEU B 1 116 ? 4.902 -20.234 -5.047 1 96.81 116 LEU B C 1
ATOM 2587 O O . LEU B 1 116 ? 3.9 -20.578 -4.406 1 96.81 116 LEU B O 1
ATOM 2591 N N . ASP B 1 117 ? 5.594 -21.062 -5.785 1 95.44 117 ASP B N 1
ATOM 2592 C CA . ASP B 1 117 ? 5.203 -22.469 -5.848 1 95.44 117 ASP B CA 1
ATOM 2593 C C . ASP B 1 117 ? 5.312 -23.125 -4.473 1 95.44 117 ASP B C 1
ATOM 2595 O O . ASP B 1 117 ? 4.449 -23.922 -4.086 1 95.44 117 ASP B O 1
ATOM 2599 N N . LYS B 1 118 ? 6.312 -22.766 -3.773 1 94.62 118 LYS B N 1
ATOM 2600 C CA . LYS B 1 118 ? 6.559 -23.375 -2.469 1 94.62 118 LYS B CA 1
ATOM 2601 C C . LYS B 1 118 ? 5.504 -22.953 -1.453 1 94.62 118 LYS B C 1
ATOM 2603 O O . LYS B 1 118 ? 5.031 -23.766 -0.658 1 94.62 118 LYS B O 1
ATOM 2608 N N . VAL B 1 119 ? 5.141 -21.703 -1.429 1 95.56 119 VAL B N 1
ATOM 2609 C CA . VAL B 1 119 ? 4.172 -21.219 -0.444 1 95.56 119 VAL B CA 1
ATOM 2610 C C . VAL B 1 119 ? 2.801 -21.828 -0.735 1 95.56 119 VAL B C 1
ATOM 2612 O O . VAL B 1 119 ? 2.057 -22.172 0.187 1 95.56 119 VAL B O 1
ATOM 2615 N N . ILE B 1 120 ? 2.486 -21.984 -1.963 1 94.25 120 ILE B N 1
ATOM 2616 C CA . ILE B 1 120 ? 1.223 -22.594 -2.35 1 94.25 120 ILE B CA 1
ATOM 2617 C C . ILE B 1 120 ? 1.208 -24.062 -1.918 1 94.25 120 ILE B C 1
ATOM 2619 O O . ILE B 1 120 ? 0.229 -24.531 -1.335 1 94.25 120 ILE B O 1
ATOM 2623 N N . ALA B 1 121 ? 2.303 -24.75 -2.166 1 92.12 121 ALA B N 1
ATOM 2624 C CA . ALA B 1 121 ? 2.418 -26.141 -1.785 1 92.12 121 ALA B CA 1
ATOM 2625 C C . ALA B 1 121 ? 2.322 -26.312 -0.271 1 92.12 121 ALA B C 1
ATOM 2627 O O . ALA B 1 121 ? 1.743 -27.281 0.218 1 92.12 121 ALA B O 1
ATOM 2628 N N . SER B 1 122 ? 2.84 -25.359 0.407 1 90.62 122 SER B N 1
ATOM 2629 C CA . SER B 1 122 ? 2.871 -25.438 1.864 1 90.62 122 SER B CA 1
ATOM 2630 C C . SER B 1 122 ? 1.476 -25.266 2.457 1 90.62 122 SER B C 1
ATOM 2632 O O . SER B 1 122 ? 1.212 -25.719 3.574 1 90.62 122 SER B O 1
ATOM 2634 N N . GLY B 1 123 ? 0.622 -24.625 1.748 1 87.62 123 GLY B N 1
ATOM 2635 C CA . GLY B 1 123 ? -0.737 -24.406 2.219 1 87.62 123 GLY B CA 1
ATOM 2636 C C . GLY B 1 123 ? -1.663 -25.578 1.913 1 87.62 123 GLY B C 1
ATOM 2637 O O . GLY B 1 123 ? -2.773 -25.641 2.445 1 87.62 123 GLY B O 1
ATOM 2638 N N . SER B 1 124 ? -1.407 -26.484 1.024 1 82.38 124 SER B N 1
ATOM 2639 C CA . SER B 1 124 ? -2.289 -27.547 0.544 1 82.38 124 SER B CA 1
ATOM 2640 C C . SER B 1 124 ? -2.061 -28.844 1.308 1 82.38 124 SER B C 1
ATOM 2642 O O . SER B 1 124 ? -2.857 -29.781 1.205 1 82.38 124 SER B O 1
ATOM 2644 N N . LYS B 1 125 ? -1.442 -28.891 2.338 1 72.38 125 LYS B N 1
ATOM 2645 C CA . LYS B 1 125 ? -1.15 -30.094 3.092 1 72.38 125 LYS B CA 1
ATOM 2646 C C . LYS B 1 125 ? -1.1 -31.312 2.174 1 72.38 125 LYS B C 1
ATOM 2648 O O . LYS B 1 125 ? -1.722 -32.344 2.459 1 72.38 125 LYS B O 1
ATOM 2653 N N . GLY B 1 126 ? -0.454 -31.234 1.075 1 67.38 126 GLY B N 1
ATOM 2654 C CA . GLY B 1 126 ? -0.215 -32.375 0.217 1 67.38 126 GLY B CA 1
ATOM 2655 C C . GLY B 1 126 ? -1.227 -32.5 -0.907 1 67.38 126 GLY B C 1
ATOM 2656 O O . GLY B 1 126 ? -1.013 -33.25 -1.86 1 67.38 126 GLY B O 1
ATOM 2657 N N . LYS B 1 127 ? -2.387 -31.922 -0.795 1 73.81 127 LYS B N 1
ATOM 2658 C CA . LYS B 1 127 ? -3.332 -32 -1.905 1 73.81 127 LYS B CA 1
ATOM 2659 C C . LYS B 1 127 ? -3.762 -30.625 -2.367 1 73.81 127 LYS B C 1
ATOM 2661 O O . LYS B 1 127 ? -4.531 -29.938 -1.68 1 73.81 127 LYS B O 1
ATOM 2666 N N . GLU B 1 128 ? -3.195 -30.281 -3.506 1 77.44 128 GLU B N 1
ATOM 2667 C CA . GLU B 1 128 ? -3.586 -28.984 -4.066 1 77.44 128 GLU B CA 1
ATOM 2668 C C . GLU B 1 128 ? -4.98 -29.062 -4.684 1 77.44 128 GLU B C 1
ATOM 2670 O O . GLU B 1 128 ? -5.246 -29.906 -5.539 1 77.44 128 GLU B O 1
ATOM 2675 N N . ILE B 1 129 ? -5.91 -28.344 -4.176 1 81.75 129 ILE B N 1
ATOM 2676 C CA . ILE B 1 129 ? -7.262 -28.266 -4.715 1 81.75 129 ILE B CA 1
ATOM 2677 C C . ILE B 1 129 ? -7.348 -27.156 -5.75 1 81.75 129 ILE B C 1
ATOM 2679 O O . ILE B 1 129 ? -8.234 -27.156 -6.609 1 81.75 129 ILE B O 1
ATOM 2683 N N . GLY B 1 130 ? -6.449 -26.219 -5.707 1 88.31 130 GLY B N 1
ATOM 2684 C CA . GLY B 1 130 ? -6.348 -25.203 -6.75 1 88.31 130 GLY B CA 1
ATOM 2685 C C . GLY B 1 130 ? -6.797 -23.828 -6.293 1 88.31 130 GLY B C 1
ATOM 2686 O O . GLY B 1 130 ? -6.672 -22.859 -7.035 1 88.31 130 GLY B O 1
ATOM 2687 N N . ASN B 1 131 ? -7.297 -23.734 -5.059 1 88 131 ASN B N 1
ATOM 2688 C CA . ASN B 1 131 ? -7.766 -22.438 -4.566 1 88 131 ASN B CA 1
ATOM 2689 C C . ASN B 1 131 ? -7.027 -22.016 -3.301 1 88 131 ASN B C 1
ATOM 2691 O O . ASN B 1 131 ? -7.508 -21.172 -2.549 1 88 131 ASN B O 1
ATOM 2695 N N . GLU B 1 132 ? -5.809 -22.578 -3.09 1 91.62 132 GLU B N 1
ATOM 2696 C CA . GLU B 1 132 ? -5 -22.25 -1.92 1 91.62 132 GLU B CA 1
ATOM 2697 C C . GLU B 1 132 ? -4.582 -20.781 -1.944 1 91.62 132 GLU B C 1
ATOM 2699 O O . GLU B 1 132 ? -4.109 -20.281 -2.967 1 91.62 132 GLU B O 1
ATOM 2704 N N . LYS B 1 133 ? -4.82 -20.188 -0.846 1 93.31 133 LYS B N 1
ATOM 2705 C CA . LYS B 1 133 ? -4.371 -18.812 -0.669 1 93.31 133 LYS B CA 1
ATOM 2706 C C . LYS B 1 133 ? -3.297 -18.719 0.413 1 93.31 133 LYS B C 1
ATOM 2708 O O . LYS B 1 133 ? -3.1 -19.672 1.18 1 93.31 133 LYS B O 1
ATOM 2713 N N . TRP B 1 134 ? -2.576 -17.672 0.357 1 95.06 134 TRP B N 1
ATOM 2714 C CA . TRP B 1 134 ? -1.512 -17.469 1.333 1 95.06 134 TRP B CA 1
ATOM 2715 C C . TRP B 1 134 ? -1.468 -16.016 1.79 1 95.06 134 TRP B C 1
ATOM 2717 O O . TRP B 1 134 ? -2.15 -15.156 1.224 1 95.06 134 TRP B O 1
ATOM 2727 N N . ILE B 1 135 ? -0.729 -15.828 2.953 1 96.62 135 ILE B N 1
ATOM 2728 C CA . ILE B 1 135 ? -0.592 -14.516 3.57 1 96.62 135 ILE B CA 1
ATOM 2729 C C . ILE B 1 135 ? 0.819 -13.984 3.338 1 96.62 135 ILE B C 1
ATOM 2731 O O . ILE B 1 135 ? 1.801 -14.711 3.494 1 96.62 135 ILE B O 1
ATOM 2735 N N . ALA B 1 136 ? 0.876 -12.742 2.912 1 97 136 ALA B N 1
ATOM 2736 C CA . ALA B 1 136 ? 2.158 -12.047 2.811 1 97 136 ALA B CA 1
ATOM 2737 C C . ALA B 1 136 ? 2.342 -11.062 3.957 1 97 136 ALA B C 1
ATOM 2739 O O . ALA B 1 136 ? 1.453 -10.25 4.238 1 97 136 ALA B O 1
ATOM 2740 N N . ILE B 1 137 ? 3.422 -11.148 4.633 1 97.75 137 ILE B N 1
ATOM 2741 C CA . ILE B 1 137 ? 3.84 -10.141 5.602 1 97.75 137 ILE B CA 1
ATOM 2742 C C . ILE B 1 137 ? 5.109 -9.453 5.109 1 97.75 137 ILE B C 1
ATOM 2744 O O . ILE B 1 137 ? 6.176 -10.07 5.043 1 97.75 137 ILE B O 1
ATOM 2748 N N . VAL B 1 138 ? 4.996 -8.211 4.773 1 97.5 138 VAL B N 1
ATOM 2749 C CA . VAL B 1 138 ? 6.121 -7.43 4.281 1 97.5 138 VAL B CA 1
ATOM 2750 C C . VAL B 1 138 ? 6.613 -6.488 5.379 1 97.5 138 VAL B C 1
ATOM 2752 O O . VAL B 1 138 ? 5.891 -5.582 5.797 1 97.5 138 VAL B O 1
ATOM 2755 N N . ASP B 1 139 ? 7.773 -6.754 5.848 1 97.94 139 ASP B N 1
ATOM 2756 C CA . ASP B 1 139 ? 8.375 -5.898 6.867 1 97.94 139 ASP B CA 1
ATOM 2757 C C . ASP B 1 139 ? 9.336 -4.891 6.246 1 97.94 139 ASP B C 1
ATOM 2759 O O . ASP B 1 139 ? 10.359 -5.277 5.672 1 97.94 139 ASP B O 1
ATOM 2763 N N . LEU B 1 140 ? 9.07 -3.619 6.398 1 97.44 140 LEU B N 1
ATOM 2764 C CA . LEU B 1 140 ? 9.875 -2.557 5.809 1 97.44 140 LEU B CA 1
ATOM 2765 C C . LEU B 1 140 ? 10.734 -1.871 6.871 1 97.44 140 LEU B C 1
ATOM 2767 O O . LEU B 1 140 ? 11.148 -0.726 6.691 1 97.44 140 LEU B O 1
ATOM 2771 N N . HIS B 1 141 ? 10.906 -2.613 7.941 1 95.94 141 HIS B N 1
ATOM 2772 C CA . HIS B 1 141 ? 11.727 -2.078 9.016 1 95.94 141 HIS B CA 1
ATOM 2773 C C . HIS B 1 141 ? 13.148 -1.807 8.539 1 95.94 141 HIS B C 1
ATOM 2775 O O . HIS B 1 141 ? 13.805 -2.693 7.988 1 95.94 141 HIS B O 1
ATOM 2781 N N . GLN B 1 142 ? 13.617 -0.534 8.617 1 94.69 142 GLN B N 1
ATOM 2782 C CA . GLN B 1 142 ? 14.984 -0.095 8.352 1 94.69 142 GLN B CA 1
ATOM 2783 C C . GLN B 1 142 ? 15.305 -0.157 6.859 1 94.69 142 GLN B C 1
ATOM 2785 O O . GLN B 1 142 ? 16.453 -0.345 6.473 1 94.69 142 GLN B O 1
ATOM 2790 N N . ILE B 1 143 ? 14.273 -0.075 6.078 1 94.12 143 ILE B N 1
ATOM 2791 C CA . ILE B 1 143 ? 14.508 -0.029 4.637 1 94.12 143 ILE B CA 1
ATOM 2792 C C . ILE B 1 143 ? 15.148 1.307 4.262 1 94.12 143 ILE B C 1
ATOM 2794 O O . ILE B 1 143 ? 14.852 2.336 4.875 1 94.12 143 ILE B O 1
ATOM 2798 N N . SER B 1 144 ? 16.094 1.222 3.35 1 91.31 144 SER B N 1
ATOM 2799 C CA . SER B 1 144 ? 16.672 2.412 2.746 1 91.31 144 SER B CA 1
ATOM 2800 C C . SER B 1 144 ? 16.516 2.402 1.23 1 91.31 144 SER B C 1
ATOM 2802 O O . SER B 1 144 ? 15.992 1.442 0.664 1 91.31 144 SER B O 1
ATOM 2804 N N . TYR B 1 145 ? 16.953 3.416 0.615 1 87.94 145 TYR B N 1
ATOM 2805 C CA . TYR B 1 145 ? 16.812 3.533 -0.833 1 87.94 145 TYR B CA 1
ATOM 2806 C C . TYR B 1 145 ? 17.609 2.443 -1.543 1 87.94 145 TYR B C 1
ATOM 2808 O O . TYR B 1 145 ? 17.266 2.035 -2.654 1 87.94 145 TYR B O 1
ATOM 2816 N N . LYS B 1 146 ? 18.625 2.023 -0.865 1 92.25 146 LYS B N 1
ATOM 2817 C CA . LYS B 1 146 ? 19.453 0.977 -1.461 1 92.25 146 LYS B CA 1
ATOM 2818 C C . LY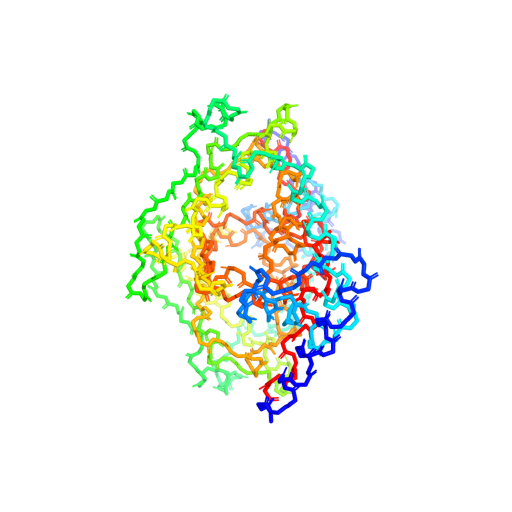S B 1 146 ? 18.688 -0.334 -1.578 1 92.25 146 LYS B C 1
ATOM 2820 O O . LYS B 1 146 ? 19.031 -1.194 -2.391 1 92.25 146 LYS B O 1
ATOM 2825 N N . ASN B 1 147 ? 17.594 -0.438 -0.779 1 94.62 147 ASN B N 1
ATOM 2826 C CA . ASN B 1 147 ? 16.828 -1.671 -0.762 1 94.62 147 ASN B CA 1
ATOM 2827 C C . ASN B 1 147 ? 15.656 -1.612 -1.746 1 94.62 147 ASN B C 1
ATOM 2829 O O . ASN B 1 147 ? 15.023 -2.633 -2.027 1 94.62 147 ASN B O 1
ATOM 2833 N N . VAL B 1 148 ? 15.477 -0.463 -2.227 1 91.81 148 VAL B N 1
ATOM 2834 C CA . VAL B 1 148 ? 14.32 -0.281 -3.098 1 91.81 148 VAL B CA 1
ATOM 2835 C C . VAL B 1 148 ? 14.641 -0.806 -4.496 1 91.81 148 VAL B C 1
ATOM 2837 O O . VAL B 1 148 ? 15.578 -0.335 -5.145 1 91.81 148 VAL B O 1
ATOM 2840 N N . ASP B 1 149 ? 13.922 -1.783 -4.941 1 93.62 149 ASP B N 1
ATOM 2841 C CA . ASP B 1 149 ? 14.031 -2.414 -6.254 1 93.62 149 ASP B CA 1
ATOM 2842 C C . ASP B 1 149 ? 12.719 -2.311 -7.023 1 93.62 149 ASP B C 1
ATOM 2844 O O . ASP B 1 149 ? 11.914 -3.244 -7.016 1 93.62 149 ASP B O 1
ATOM 2848 N N . ILE B 1 150 ? 12.57 -1.248 -7.691 1 89.25 150 ILE B N 1
ATOM 2849 C CA . ILE B 1 150 ? 11.32 -0.949 -8.375 1 89.25 150 ILE B CA 1
ATOM 2850 C C . ILE B 1 150 ? 11.016 -2.033 -9.406 1 89.25 150 ILE B C 1
ATOM 2852 O O . ILE B 1 150 ? 9.898 -2.541 -9.477 1 89.25 150 ILE B O 1
ATOM 2856 N N . ARG B 1 151 ? 11.969 -2.365 -10.172 1 91.62 151 ARG B N 1
ATOM 2857 C CA . ARG B 1 151 ? 11.789 -3.404 -11.18 1 91.62 151 ARG B CA 1
ATOM 2858 C C . ARG B 1 151 ? 11.359 -4.723 -10.539 1 91.62 151 ARG B C 1
ATOM 2860 O O . ARG B 1 151 ? 10.469 -5.406 -11.047 1 91.62 151 ARG B O 1
ATOM 2867 N N . GLY B 1 152 ? 11.969 -5.043 -9.438 1 93.81 152 GLY B N 1
ATOM 2868 C CA . GLY B 1 152 ? 11.625 -6.262 -8.727 1 93.81 152 GLY B CA 1
ATOM 2869 C C . GLY B 1 152 ? 10.203 -6.262 -8.203 1 93.81 152 GLY B C 1
ATOM 2870 O O . GLY B 1 152 ? 9.492 -7.262 -8.312 1 93.81 152 GLY B O 1
ATOM 2871 N N . LEU B 1 153 ? 9.836 -5.145 -7.645 1 92.88 153 LEU B N 1
ATOM 2872 C CA . LEU B 1 153 ? 8.477 -5.012 -7.129 1 92.88 153 LEU B CA 1
ATOM 2873 C C . LEU B 1 153 ? 7.453 -5.16 -8.25 1 92.88 153 LEU B C 1
ATOM 2875 O O . LEU B 1 153 ? 6.461 -5.875 -8.094 1 92.88 153 LEU B O 1
ATOM 2879 N N . ILE B 1 154 ? 7.746 -4.547 -9.344 1 89.88 154 ILE B N 1
ATOM 2880 C CA . ILE B 1 154 ? 6.844 -4.609 -10.484 1 89.88 154 ILE B CA 1
ATOM 2881 C C . ILE B 1 154 ? 6.738 -6.047 -10.984 1 89.88 154 ILE B C 1
ATOM 2883 O O . ILE B 1 154 ? 5.637 -6.562 -11.195 1 89.88 154 ILE B O 1
ATOM 2887 N N . THR B 1 155 ? 7.832 -6.695 -11.148 1 93.69 155 THR B N 1
ATOM 2888 C CA . THR B 1 155 ? 7.859 -8.086 -11.586 1 93.69 155 THR B CA 1
ATOM 2889 C C . THR B 1 155 ? 7.051 -8.969 -10.641 1 93.69 155 THR B C 1
ATOM 2891 O O . THR B 1 155 ? 6.27 -9.812 -11.086 1 93.69 155 THR B O 1
ATOM 2894 N N . GLY B 1 156 ? 7.246 -8.766 -9.375 1 93.56 156 GLY B N 1
ATOM 2895 C CA . GLY B 1 156 ? 6.504 -9.531 -8.383 1 93.56 156 GLY B CA 1
ATOM 2896 C C . GLY B 1 156 ? 5 -9.391 -8.523 1 93.56 156 GLY B C 1
ATOM 2897 O O . GLY B 1 156 ? 4.277 -10.391 -8.57 1 93.56 156 GLY B O 1
ATOM 2898 N N . PHE B 1 157 ? 4.578 -8.211 -8.664 1 89.19 157 PHE B N 1
ATOM 2899 C CA . PHE B 1 157 ? 3.146 -7.961 -8.781 1 89.19 157 PHE B CA 1
ATOM 2900 C C . PHE B 1 157 ? 2.607 -8.516 -10.094 1 89.19 157 PHE B C 1
ATOM 2902 O O . PHE B 1 157 ? 1.498 -9.055 -10.133 1 89.19 157 PHE B O 1
ATOM 2909 N N . GLN B 1 158 ? 3.363 -8.359 -11.109 1 90.12 158 GLN B N 1
ATOM 2910 C CA . GLN B 1 158 ? 2.951 -8.906 -12.398 1 90.12 158 GLN B CA 1
ATOM 2911 C C . GLN B 1 158 ? 2.795 -10.422 -12.328 1 90.12 158 GLN B C 1
ATOM 2913 O O . GLN B 1 158 ? 1.863 -10.984 -12.906 1 90.12 158 GLN B O 1
ATOM 2918 N N . PHE B 1 159 ? 3.713 -11.055 -11.688 1 94.88 159 PHE B N 1
ATOM 2919 C CA . PHE B 1 159 ? 3.607 -12.5 -11.523 1 94.88 159 PHE B CA 1
ATOM 2920 C C . PHE B 1 159 ? 2.338 -12.867 -10.758 1 94.88 159 PHE B C 1
ATOM 2922 O O . PHE B 1 159 ? 1.567 -13.719 -11.203 1 94.88 159 PHE B O 1
ATOM 2929 N N . LEU B 1 160 ? 2.104 -12.195 -9.672 1 93.38 160 LEU B N 1
ATOM 2930 C CA . LEU B 1 160 ? 0.943 -12.492 -8.844 1 93.38 160 LEU B CA 1
ATOM 2931 C C . LEU B 1 160 ? -0.352 -12.281 -9.617 1 93.38 160 LEU B C 1
ATOM 2933 O O . LEU B 1 160 ? -1.275 -13.094 -9.531 1 93.38 160 LEU B O 1
ATOM 2937 N N . GLN B 1 161 ? -0.355 -11.328 -10.43 1 89.62 161 GLN B N 1
ATOM 2938 C CA . GLN B 1 161 ? -1.575 -10.945 -11.133 1 89.62 161 GLN B CA 1
ATOM 2939 C C . GLN B 1 161 ? -1.8 -11.82 -12.359 1 89.62 161 GLN B C 1
ATOM 2941 O O . GLN B 1 161 ? -2.92 -12.266 -12.617 1 89.62 161 GLN B O 1
ATOM 2946 N N . ASN B 1 162 ? -0.742 -12.07 -13.016 1 92.06 162 ASN B N 1
ATOM 2947 C CA . ASN B 1 162 ? -0.886 -12.695 -14.328 1 92.06 162 ASN B CA 1
ATOM 2948 C C . ASN B 1 162 ? -0.723 -14.211 -14.25 1 92.06 162 ASN B C 1
ATOM 2950 O O . ASN B 1 162 ? -1.277 -14.938 -15.07 1 92.06 162 ASN B O 1
ATOM 2954 N N . TYR B 1 163 ? -0.062 -14.641 -13.297 1 96.19 163 TYR B N 1
ATOM 2955 C CA . TYR B 1 163 ? 0.302 -16.047 -13.375 1 96.19 163 TYR B CA 1
ATOM 2956 C C . TYR B 1 163 ? -0.104 -16.781 -12.102 1 96.19 163 TYR B C 1
ATOM 2958 O O . TYR B 1 163 ? -0.134 -18.016 -12.07 1 96.19 163 TYR B O 1
ATOM 2966 N N . TYR B 1 164 ? -0.431 -16 -11.086 1 95.94 164 TYR B N 1
ATOM 2967 C CA . TYR B 1 164 ? -0.91 -16.594 -9.844 1 95.94 164 TYR B CA 1
ATOM 2968 C C . TYR B 1 164 ? -2.18 -15.906 -9.359 1 95.94 164 TYR B C 1
ATOM 2970 O O . TYR B 1 164 ? -2.279 -15.523 -8.195 1 95.94 164 TYR B O 1
ATOM 2978 N N . PRO B 1 165 ? -3.115 -15.812 -10.234 1 94 165 PRO B N 1
ATOM 2979 C CA . PRO B 1 165 ? -4.309 -15.047 -9.867 1 94 165 PRO B CA 1
ATOM 2980 C C . PRO B 1 165 ? -5.059 -15.656 -8.68 1 94 165 PRO B C 1
ATOM 2982 O O . PRO B 1 165 ? -5.148 -16.875 -8.57 1 94 165 PRO B O 1
ATOM 2985 N N . GLU B 1 166 ? -5.508 -14.797 -7.801 1 91.94 166 GLU B N 1
ATOM 2986 C CA . GLU B 1 166 ? -6.41 -15.164 -6.711 1 91.94 166 GLU B CA 1
ATOM 2987 C C . GLU B 1 166 ? -5.719 -16.078 -5.703 1 91.94 166 GLU B C 1
ATOM 2989 O O . GLU B 1 166 ? -6.348 -16.969 -5.137 1 91.94 166 GLU B O 1
ATOM 2994 N N . ARG B 1 167 ? -4.363 -15.797 -5.559 1 93.69 167 AR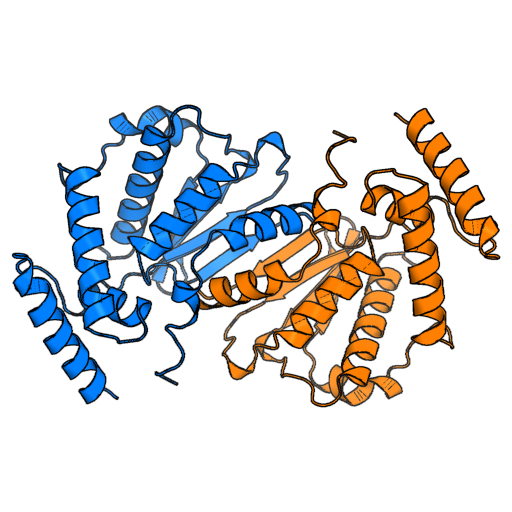G B N 1
ATOM 2995 C CA . ARG B 1 167 ? -3.637 -16.656 -4.637 1 93.69 167 ARG B CA 1
ATOM 2996 C C . ARG B 1 167 ? -3.307 -15.93 -3.34 1 93.69 167 ARG B C 1
ATOM 2998 O O . ARG B 1 167 ? -3.096 -16.562 -2.301 1 93.69 167 ARG B O 1
ATOM 3005 N N . LEU B 1 168 ? -3.256 -14.656 -3.416 1 93.31 168 LEU B N 1
ATOM 3006 C CA . LEU B 1 168 ? -3 -13.875 -2.213 1 93.31 168 LEU B CA 1
ATOM 3007 C C . LEU B 1 168 ? -4.277 -13.68 -1.404 1 93.31 168 LEU B C 1
ATOM 3009 O O . LEU B 1 168 ? -5.262 -13.133 -1.907 1 93.31 168 LEU B O 1
ATOM 3013 N N . GLY B 1 169 ? -4.219 -14.188 -0.165 1 91.94 169 GLY B N 1
ATOM 3014 C CA . GLY B 1 169 ? -5.375 -14.031 0.702 1 91.94 169 GLY B CA 1
ATOM 3015 C C . GLY B 1 169 ? -5.395 -12.711 1.442 1 91.94 169 GLY B C 1
ATOM 3016 O O . GLY B 1 169 ? -6.398 -11.992 1.417 1 91.94 169 GLY B O 1
ATOM 3017 N N . LYS B 1 170 ? -4.207 -12.453 2.1 1 93.94 170 LYS B N 1
ATOM 3018 C CA . LYS B 1 170 ? -4.023 -11.219 2.855 1 93.94 170 LYS B CA 1
ATOM 3019 C C . LYS B 1 170 ? -2.58 -10.734 2.775 1 93.94 170 LYS B C 1
ATOM 3021 O O . LYS B 1 170 ? -1.659 -11.531 2.604 1 93.94 170 LYS B O 1
ATOM 3026 N N . CYS B 1 171 ? -2.529 -9.461 2.906 1 95.25 171 CYS B N 1
ATOM 3027 C CA . CYS B 1 171 ? -1.202 -8.859 2.949 1 95.25 171 CYS B CA 1
ATOM 3028 C C . CYS B 1 171 ? -1.062 -7.934 4.152 1 95.25 171 CYS B C 1
ATOM 3030 O O . CYS B 1 171 ? -2 -7.215 4.496 1 95.25 171 CYS B O 1
ATOM 3032 N N . PHE B 1 172 ? 0.033 -7.969 4.855 1 96.88 172 PHE B N 1
ATOM 3033 C CA . PHE B 1 172 ? 0.409 -7.082 5.945 1 96.88 172 PHE B CA 1
ATOM 3034 C C . PHE B 1 172 ? 1.668 -6.293 5.598 1 96.88 172 PHE B C 1
ATOM 3036 O O . PHE B 1 172 ? 2.689 -6.879 5.23 1 96.88 172 PHE B O 1
ATOM 3043 N N . ILE B 1 173 ? 1.557 -5.027 5.672 1 96.31 173 ILE B N 1
ATOM 3044 C CA . ILE B 1 173 ? 2.723 -4.164 5.508 1 96.31 173 ILE B CA 1
ATOM 3045 C C . ILE B 1 173 ? 3.07 -3.506 6.84 1 96.31 173 ILE B C 1
ATOM 3047 O O . ILE B 1 173 ? 2.26 -2.771 7.406 1 96.31 173 ILE B O 1
ATOM 3051 N N . LEU B 1 174 ? 4.266 -3.793 7.23 1 97.62 174 LEU B N 1
ATOM 3052 C CA . LEU B 1 174 ? 4.672 -3.336 8.555 1 97.62 174 LEU B CA 1
ATOM 3053 C C . LEU B 1 174 ? 5.801 -2.312 8.453 1 97.62 174 LEU B C 1
ATOM 3055 O O . LEU B 1 174 ? 6.688 -2.443 7.609 1 97.62 174 LEU B O 1
ATOM 3059 N N . ASN B 1 175 ? 5.793 -1.33 9.281 1 96.56 175 ASN B N 1
ATOM 3060 C CA . ASN B 1 175 ? 6.867 -0.36 9.461 1 96.56 175 ASN B CA 1
ATOM 3061 C C . ASN B 1 175 ? 7.156 0.405 8.172 1 96.56 175 ASN B C 1
ATOM 3063 O O . ASN B 1 175 ? 8.312 0.586 7.801 1 96.56 175 ASN B O 1
ATOM 3067 N N . MET B 1 176 ? 6.098 0.797 7.516 1 93.69 176 MET B N 1
ATOM 3068 C CA . MET B 1 176 ? 6.266 1.519 6.258 1 93.69 176 MET B CA 1
ATOM 3069 C C . MET B 1 176 ? 6.703 2.957 6.512 1 93.69 176 MET B C 1
ATOM 3071 O O . MET B 1 176 ? 5.961 3.74 7.102 1 93.69 176 MET B O 1
ATOM 3075 N N . PRO B 1 177 ? 7.883 3.232 6.055 1 91.25 177 PRO B N 1
ATOM 3076 C CA . PRO B 1 177 ? 8.289 4.633 6.203 1 91.25 177 PRO B CA 1
ATOM 3077 C C . PRO B 1 177 ? 7.551 5.566 5.25 1 91.25 177 PRO B C 1
ATOM 3079 O O . PRO B 1 177 ? 7.016 5.117 4.23 1 91.25 177 PRO B O 1
ATOM 3082 N N . TRP B 1 178 ? 7.566 6.754 5.57 1 82.25 178 TRP B N 1
ATOM 3083 C CA . TRP B 1 178 ? 6.785 7.738 4.824 1 82.25 178 TRP B CA 1
ATOM 3084 C C . TRP B 1 178 ? 7.242 7.805 3.369 1 82.25 178 TRP B C 1
ATOM 3086 O O . TRP B 1 178 ? 6.422 7.953 2.461 1 82.25 178 TRP B O 1
ATOM 3096 N N . PHE B 1 179 ? 8.477 7.645 3.098 1 82 179 PHE B N 1
ATOM 3097 C CA . PHE B 1 179 ? 8.953 7.797 1.728 1 82 179 PHE B CA 1
ATOM 3098 C C . PHE B 1 179 ? 8.453 6.656 0.85 1 82 179 PHE B C 1
ATOM 3100 O O . PHE B 1 179 ? 8.477 6.754 -0.379 1 82 179 PHE B O 1
ATOM 3107 N N . PHE B 1 180 ? 8.086 5.602 1.431 1 87.88 180 PHE B N 1
ATOM 3108 C CA . PHE B 1 180 ? 7.66 4.434 0.669 1 87.88 180 PHE B CA 1
ATOM 3109 C C . PHE B 1 180 ? 6.324 4.691 -0.015 1 87.88 180 PHE B C 1
ATOM 3111 O O . PHE B 1 180 ? 5.957 3.982 -0.957 1 87.88 180 PHE B O 1
ATOM 3118 N N . VAL B 1 181 ? 5.605 5.617 0.502 1 77.38 181 VAL B N 1
ATOM 3119 C CA . VAL B 1 181 ? 4.359 5.992 -0.157 1 77.38 181 VAL B CA 1
ATOM 3120 C C . VAL B 1 181 ? 4.637 6.355 -1.615 1 77.38 181 VAL B C 1
ATOM 3122 O O . VAL B 1 181 ? 3.893 5.949 -2.514 1 77.38 181 VAL B O 1
ATOM 3125 N N . SER B 1 182 ? 5.727 7.031 -1.895 1 79.81 182 SER B N 1
ATOM 3126 C CA . SER B 1 182 ? 6.105 7.406 -3.252 1 79.81 182 SER B CA 1
ATOM 3127 C C . SER B 1 182 ? 6.473 6.18 -4.082 1 79.81 182 SER B C 1
ATOM 3129 O O . SER B 1 182 ? 6.148 6.105 -5.27 1 79.81 182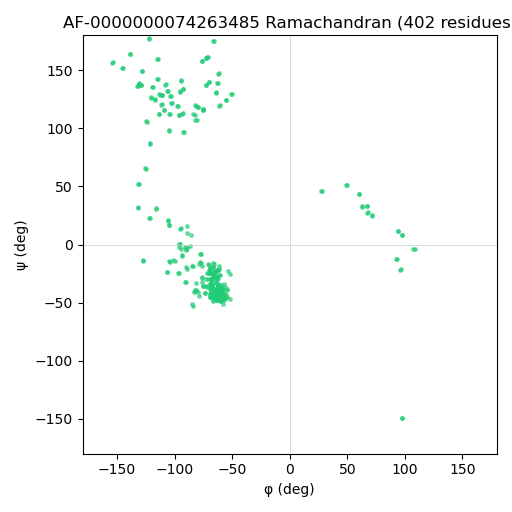 SER B O 1
ATOM 3131 N N . ILE B 1 183 ? 7.133 5.312 -3.395 1 84.38 183 ILE B N 1
ATOM 3132 C CA . ILE B 1 183 ? 7.527 4.09 -4.082 1 84.38 183 ILE B CA 1
ATOM 3133 C C . ILE B 1 183 ? 6.285 3.299 -4.484 1 84.38 183 ILE B C 1
ATOM 3135 O O . ILE B 1 183 ? 6.172 2.844 -5.625 1 84.38 183 ILE B O 1
ATOM 3139 N N . TRP B 1 184 ? 5.473 3.252 -3.592 1 81.06 184 TRP B N 1
ATOM 3140 C CA . TRP B 1 184 ? 4.238 2.512 -3.834 1 81.06 184 TRP B CA 1
ATOM 3141 C C . TRP B 1 184 ? 3.428 3.158 -4.953 1 81.06 184 TRP B C 1
ATOM 3143 O O . TRP B 1 184 ? 2.842 2.461 -5.785 1 81.06 184 TRP B O 1
ATOM 3153 N N . ARG B 1 185 ? 3.404 4.316 -4.992 1 77.25 185 ARG B N 1
ATOM 3154 C CA . ARG B 1 185 ? 2.721 5.039 -6.059 1 77.25 185 ARG B CA 1
ATOM 3155 C C . ARG B 1 185 ? 3.318 4.695 -7.422 1 77.25 185 ARG B C 1
ATOM 3157 O O . ARG B 1 185 ? 2.584 4.438 -8.375 1 77.25 185 ARG B O 1
ATOM 3164 N N . MET B 1 186 ? 4.504 4.746 -7.504 1 80.88 186 MET B N 1
ATOM 3165 C CA . MET B 1 186 ? 5.191 4.43 -8.75 1 80.88 186 MET B CA 1
ATOM 3166 C C . MET B 1 186 ? 4.875 3.01 -9.203 1 80.88 186 MET B C 1
ATOM 3168 O O . MET B 1 186 ? 4.535 2.783 -10.367 1 80.88 186 MET B O 1
ATOM 3172 N N . VAL B 1 187 ? 4.91 2.145 -8.281 1 83.62 187 VAL B N 1
ATOM 3173 C CA . VAL B 1 187 ? 4.688 0.736 -8.594 1 83.62 187 VAL B CA 1
ATOM 3174 C C . VAL B 1 187 ? 3.236 0.522 -9.016 1 83.62 187 VAL B C 1
ATOM 3176 O O . VAL B 1 187 ? 2.963 -0.245 -9.945 1 83.62 187 VAL B O 1
ATOM 3179 N N . SER B 1 188 ? 2.385 1.223 -8.391 1 77.38 188 SER B N 1
ATOM 3180 C CA . SER B 1 188 ? 0.954 1.054 -8.633 1 77.38 188 SER B CA 1
ATOM 3181 C C . SER B 1 188 ? 0.581 1.444 -10.055 1 77.38 188 SER B C 1
ATOM 3183 O O . SER B 1 188 ? -0.417 0.963 -10.594 1 77.38 188 SER B O 1
ATOM 3185 N N . ARG B 1 189 ? 1.305 2.232 -10.727 1 75.25 189 ARG B N 1
ATOM 3186 C CA . ARG B 1 189 ? 1.062 2.654 -12.102 1 75.25 189 ARG B CA 1
ATOM 3187 C C . ARG B 1 189 ? 1.249 1.491 -13.07 1 75.25 189 ARG B C 1
ATOM 3189 O O . ARG B 1 189 ? 0.632 1.459 -14.141 1 75.25 189 ARG B O 1
ATOM 3196 N N . PHE B 1 190 ? 1.988 0.586 -12.688 1 75 190 PHE B N 1
ATOM 3197 C CA . PHE B 1 190 ? 2.305 -0.522 -13.578 1 75 190 PHE B CA 1
ATOM 3198 C C . PHE B 1 190 ? 1.451 -1.741 -13.25 1 75 190 PHE B C 1
ATOM 3200 O O . PHE B 1 190 ? 1.424 -2.709 -14.016 1 75 190 PHE B O 1
ATOM 3207 N N . VAL B 1 191 ? 0.821 -1.735 -12.141 1 70.25 191 VAL B N 1
ATOM 3208 C CA . VAL B 1 191 ? -0.024 -2.854 -11.734 1 70.25 191 VAL B CA 1
ATOM 3209 C C . VAL B 1 191 ? -1.396 -2.73 -12.391 1 70.25 191 VAL B C 1
ATOM 3211 O O . VAL B 1 191 ? -2.01 -1.66 -12.367 1 70.25 191 VAL B O 1
ATOM 3214 N N . ASP B 1 192 ? -1.852 -3.674 -13.422 1 60.84 192 ASP B N 1
ATOM 3215 C CA . ASP B 1 192 ? -3.039 -3.709 -14.273 1 60.84 192 ASP B CA 1
ATOM 3216 C C . ASP B 1 192 ? -4.312 -3.533 -13.445 1 60.84 192 ASP B C 1
ATOM 3218 O O . ASP B 1 192 ? -4.473 -4.172 -12.398 1 60.84 192 ASP B O 1
ATOM 3222 N N . PRO B 1 193 ? -5.109 -2.561 -13.984 1 55.47 193 PRO B N 1
ATOM 3223 C CA . PRO B 1 193 ? -6.422 -2.346 -13.375 1 55.47 193 PRO B CA 1
ATOM 3224 C C . PRO B 1 193 ? -7.27 -3.615 -13.336 1 55.47 193 PRO B C 1
ATOM 3226 O O . PRO B 1 193 ? -8.141 -3.756 -12.477 1 55.47 193 PRO B O 1
ATOM 3229 N N . ALA B 1 194 ? -7.156 -4.398 -14.344 1 48.56 194 ALA B N 1
ATOM 3230 C CA . ALA B 1 194 ? -7.996 -5.59 -14.445 1 48.56 194 ALA B CA 1
ATOM 3231 C C . ALA B 1 194 ? -7.922 -6.426 -13.172 1 48.56 194 ALA B C 1
ATOM 3233 O O . ALA B 1 194 ? -8.844 -7.191 -12.867 1 48.56 194 ALA B O 1
ATOM 3234 N N . THR B 1 195 ? -6.902 -6.266 -12.547 1 47.38 195 THR B N 1
ATOM 3235 C CA . THR B 1 195 ? -6.883 -6.977 -11.273 1 47.38 195 THR B CA 1
ATOM 3236 C C . THR B 1 195 ? -8.023 -6.508 -10.375 1 47.38 195 THR B C 1
ATOM 3238 O O . THR B 1 195 ? -8.562 -7.289 -9.586 1 47.38 195 THR B O 1
ATOM 3241 N N . LEU B 1 196 ? -8.422 -5.262 -10.391 1 41.12 196 LEU B N 1
ATOM 3242 C CA . LEU B 1 196 ? -9.375 -4.547 -9.547 1 41.12 196 LEU B CA 1
ATOM 3243 C C . LEU B 1 196 ? -10.805 -4.785 -10.023 1 41.12 196 LEU B C 1
ATOM 3245 O O . LEU B 1 196 ? -11.734 -4.824 -9.219 1 41.12 196 LEU B O 1
ATOM 3249 N N . LYS B 1 197 ? -11.156 -4.844 -11.273 1 38.09 197 LYS B N 1
ATOM 3250 C CA . LYS B 1 197 ? -12.547 -4.941 -11.719 1 38.09 197 LYS B CA 1
ATOM 3251 C C . LYS B 1 197 ? -13.172 -6.262 -11.273 1 38.09 197 LYS B C 1
ATOM 3253 O O . LYS B 1 197 ? -14.398 -6.406 -11.273 1 38.09 197 LYS B O 1
ATOM 3258 N N . ASN B 1 198 ? -12.477 -7.145 -11.047 1 36.91 198 ASN B N 1
ATOM 3259 C CA . ASN B 1 198 ? -13.062 -8.484 -11.047 1 36.91 198 ASN B CA 1
ATOM 3260 C C . ASN B 1 198 ? -13.969 -8.695 -9.844 1 36.91 198 ASN B C 1
ATOM 3262 O O . ASN B 1 198 ? -14.789 -9.625 -9.836 1 36.91 198 ASN B O 1
ATOM 3266 N N . LYS B 1 199 ? -13.867 -8.109 -8.586 1 39.69 199 LYS B N 1
ATOM 3267 C CA . LYS B 1 199 ? -14.742 -8.609 -7.535 1 39.69 199 LYS B CA 1
ATOM 3268 C C . LYS B 1 199 ? -16.062 -7.848 -7.512 1 39.69 199 LYS B C 1
ATOM 3270 O O . LYS B 1 199 ? -16.859 -8.008 -6.59 1 39.69 199 LYS B O 1
ATOM 3275 N N . LYS B 1 200 ? -16.547 -6.984 -8.391 1 35.72 200 LYS B N 1
ATOM 3276 C CA . LYS B 1 200 ? -17.875 -6.359 -8.391 1 35.72 200 LYS B CA 1
ATOM 3277 C C . LYS B 1 200 ? -18.969 -7.406 -8.273 1 35.72 200 LYS B C 1
ATOM 3279 O O . LYS B 1 200 ? -20 -7.16 -7.637 1 35.72 200 LYS B O 1
ATOM 3284 N N . GLU B 1 201 ? -18.969 -8.461 -8.992 1 30.73 201 GLU B N 1
ATOM 3285 C CA . GLU B 1 201 ? -20.25 -9.133 -9.18 1 30.73 201 GLU B CA 1
ATOM 3286 C C . GLU B 1 201 ? -20.594 -10.016 -7.984 1 30.73 201 GLU B C 1
ATOM 3288 O O . GLU B 1 201 ? -21.734 -10.461 -7.836 1 30.73 201 GLU B O 1
ATOM 3293 N N . GLU B 1 202 ? -19.562 -10.664 -7.266 1 29.42 202 GLU B N 1
ATOM 3294 C CA . GLU B 1 202 ? -20.188 -11.656 -6.395 1 29.42 202 GLU B CA 1
ATOM 3295 C C . GLU B 1 202 ? -20.609 -11.031 -5.07 1 29.42 202 GLU B C 1
ATOM 3297 O O . GLU B 1 202 ? -21.094 -11.727 -4.172 1 29.42 202 GLU B O 1
ATOM 3302 N N . VAL B 1 203 ? -20.344 -9.633 -4.801 1 28.03 203 VAL B N 1
ATOM 3303 C CA . VAL B 1 203 ? -21.266 -9.305 -3.715 1 28.03 203 VAL B CA 1
ATOM 3304 C C . VAL B 1 203 ? -22.609 -8.891 -4.289 1 28.03 203 VAL B C 1
ATOM 3306 O O . VAL B 1 203 ? -22.688 -8.117 -5.246 1 28.03 203 VAL B O 1
#

pLDDT: mean 89.34, std 14.05, range [25.62, 98.38]

Secondary structure (DSSP, 8-state):
-HHHHHHHHHHHHHHHHTTT--GGGS-HHHHHHHHHHTTT-HHHHHHHHHHHHHHHHHH-TTSS--GGGGHHHHHT--EEEEEE-TTS-EEEEEEGGG----S-HHHHHHHHHHHHHHHHHHHTTT---S---EEEEEE-TT--GGG--HHHHHHHHHHHHHTSTT-EEEEEEEEEETTHHHHHHHHHTTS-THHHHTTSTT-/-HHHHHHHHHHHHHHHHTTT--GGGS-HHHHHHHHHHTTT-HHHHHHHHHHHHHHHHHH-TTSS--GGGGHHHHHT--EEEEEE-TTS-EEEEEEGGG----S-HHHHHHHHHHHHHHHHHHHTTT---S---EEEEEE-TT--GGG--HHHHHHHHHHHHHTSTT-EEEEEEEEEETTHHHHHHHHHTTS-THHHHTTTTT-